Protein AF-0000000068872936 (afdb_homodimer)

InterPro domains:
  IPR010083 Beta-hydroxyacyl-(acyl-carrier-protein) dehydratase FabA [cd01287] (37-176)
  IPR013114 Beta-hydroxydecanoyl thiol ester dehydrase, FabA/FabZ [PF07977] (39-168)
  IPR013114 Beta-hydroxydecanoyl thiol ester dehydrase, FabA/FabZ [PTHR30272] (7-169)
  IPR029069 HotDog domain superfamily [SSF54637] (10-175)

pLDDT: mean 95.07, std 10.81, range [33.56, 99.0]

Secondary structure (DSSP, 8-state):
--B-HHHHTT---B-HHHHHHHHTT-SBSS--TT--PPPPPTTS---SEEEEEEEETTEEEEEEEEE--TT-GGGGTSSTTS----HHHHHHHHHHHHHHHHHHTT--SEEEEEEESEEEE-EE--TT--EEEEEEEEEEEEEEGGGTEEEEEEEEEEEETTEEEEEEEEEEEEEESS---TTTTS--TTSS-EE-GGGGGGGG-/--B-HHHHTT---B-HHHHHHHHTT-SBSS--TT--PPPPPTTS---SEEEEEEEETTEEEEEEEEE--TT-GGGGTTTTTS----HHHHHHHHHHHHHHHHHHTT--SEEEEEEESEEEE-EE--TT--EEEEEEEEEEEEEEGGGTEEEEEEEEEEEETTEEEEEEEEEEEEEESS---TTTTS--TTSS-EE-GGGGSGGG-

Structu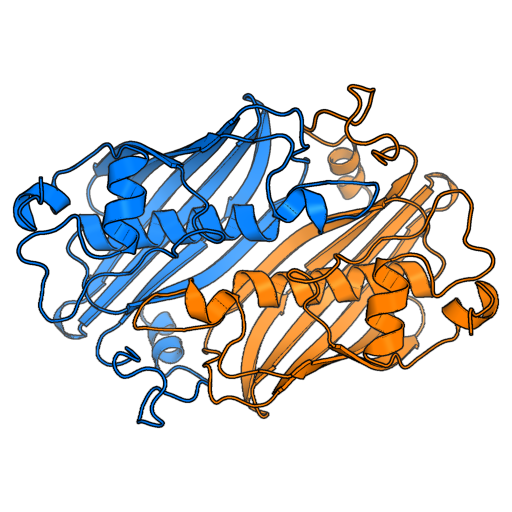re (mmCIF, N/CA/C/O backbone):
data_AF-0000000068872936-model_v1
#
loop_
_entity.id
_entity.type
_entity.pdbx_description
1 polymer 3-hydroxydecanoyl-
#
loop_
_atom_site.group_PDB
_atom_site.id
_atom_site.type_symbol
_atom_site.label_atom_id
_atom_site.label_alt_id
_atom_site.label_comp_id
_atom_site.label_asym_id
_atom_site.label_entity_id
_atom_site.label_seq_id
_atom_site.pdbx_PDB_ins_code
_atom_site.Cartn_x
_atom_site.Cartn_y
_atom_site.Cartn_z
_atom_site.occupancy
_atom_site.B_iso_or_equiv
_atom_site.auth_seq_id
_atom_site.auth_comp_id
_atom_site.auth_asym_id
_atom_site.auth_atom_id
_atom_site.pdbx_PDB_model_num
ATOM 1 N N . MET A 1 1 ? 6.578 -16.797 -26.812 1 84.69 1 MET A N 1
ATOM 2 C CA . MET A 1 1 ? 5.73 -17.969 -26.922 1 84.69 1 MET A CA 1
ATOM 3 C C . MET A 1 1 ? 5.117 -18.328 -25.578 1 84.69 1 MET A C 1
ATOM 5 O O . MET A 1 1 ? 5.758 -18.172 -24.547 1 84.69 1 MET A O 1
ATOM 9 N N . LYS A 1 2 ? 3.893 -18.781 -25.703 1 96.31 2 LYS A N 1
ATOM 10 C CA . LYS A 1 2 ? 3.23 -19.234 -24.484 1 96.31 2 LYS A CA 1
ATOM 11 C C . LYS A 1 2 ? 3.844 -20.547 -23.984 1 96.31 2 LYS A C 1
ATOM 13 O O . LYS A 1 2 ? 4.391 -21.312 -24.781 1 96.31 2 LYS A O 1
ATOM 18 N N . ILE A 1 3 ? 3.801 -20.734 -22.656 1 97.94 3 ILE A N 1
ATOM 19 C CA . ILE A 1 3 ? 4.379 -21.953 -22.078 1 97.94 3 ILE A CA 1
ATOM 20 C C . ILE A 1 3 ? 3.277 -22.797 -21.453 1 97.94 3 ILE A C 1
ATOM 22 O O . ILE A 1 3 ? 2.229 -22.281 -21.062 1 97.94 3 ILE A O 1
ATOM 26 N N . LYS A 1 4 ? 3.518 -24.109 -21.375 1 98.5 4 LYS A N 1
ATOM 27 C CA . LYS A 1 4 ? 2.578 -25 -20.688 1 98.5 4 LYS A CA 1
ATOM 28 C C . LYS A 1 4 ? 2.537 -24.719 -19.188 1 98.5 4 LYS A C 1
ATOM 30 O O . LYS A 1 4 ? 3.557 -24.375 -18.594 1 98.5 4 LYS A O 1
ATOM 35 N N . TYR A 1 5 ? 1.35 -24.953 -18.594 1 98.38 5 TYR A N 1
ATOM 36 C CA . TYR A 1 5 ? 1.164 -24.734 -17.156 1 98.38 5 TYR A CA 1
ATOM 37 C C . TYR A 1 5 ? 2.17 -25.547 -16.344 1 98.38 5 TYR A C 1
ATOM 39 O O . TYR A 1 5 ? 2.758 -25.031 -15.391 1 98.38 5 TYR A O 1
ATOM 47 N N . GLU A 1 6 ? 2.457 -26.812 -16.719 1 98 6 GLU A N 1
ATOM 48 C CA . GLU A 1 6 ? 3.402 -27.672 -16.016 1 98 6 GLU A CA 1
ATOM 49 C C . GLU A 1 6 ? 4.816 -27.109 -16.078 1 98 6 GLU A C 1
ATOM 51 O O . GLU A 1 6 ? 5.594 -27.25 -15.125 1 98 6 GLU A O 1
ATOM 56 N N . ASP A 1 7 ? 5.16 -26.453 -17.172 1 98.38 7 ASP A N 1
ATOM 57 C CA . ASP A 1 7 ? 6.469 -25.828 -17.312 1 98.38 7 ASP A CA 1
ATOM 58 C C . ASP A 1 7 ? 6.543 -24.531 -16.531 1 98.38 7 ASP A C 1
ATOM 60 O O . ASP A 1 7 ? 7.59 -24.188 -15.977 1 98.38 7 ASP A O 1
ATOM 64 N N . PHE A 1 8 ? 5.414 -23.797 -16.531 1 98.62 8 PHE A N 1
ATOM 65 C CA . PHE A 1 8 ? 5.316 -22.594 -15.734 1 98.62 8 PHE A CA 1
ATOM 66 C C . PHE A 1 8 ? 5.648 -22.875 -14.273 1 98.62 8 PHE A C 1
ATOM 68 O O . PHE A 1 8 ? 6.418 -22.141 -13.648 1 98.62 8 PHE A O 1
ATOM 75 N N . LYS A 1 9 ? 5.145 -23.953 -13.742 1 97.94 9 LYS A N 1
ATOM 76 C CA . LYS A 1 9 ? 5.332 -24.312 -12.336 1 97.94 9 LYS A CA 1
ATOM 77 C C . LYS A 1 9 ? 6.793 -24.641 -12.039 1 97.94 9 LYS A C 1
ATOM 79 O O . LYS A 1 9 ? 7.215 -24.625 -10.883 1 97.94 9 LYS A O 1
ATOM 84 N N . LYS A 1 10 ? 7.578 -24.859 -13.031 1 98.12 10 LYS A N 1
ATOM 85 C CA . LYS A 1 10 ? 8.977 -25.25 -12.852 1 98.12 10 LYS A CA 1
ATOM 86 C C . LYS A 1 10 ? 9.898 -24.047 -13.031 1 98.12 10 LYS A C 1
ATOM 88 O O . LYS A 1 10 ? 11.109 -24.141 -12.789 1 98.12 10 LYS A O 1
ATOM 93 N N . LYS A 1 11 ? 9.32 -22.938 -13.438 1 98.44 11 LYS A N 1
ATOM 94 C CA . LYS A 1 11 ? 10.148 -21.766 -13.68 1 98.44 11 LYS A CA 1
ATOM 95 C C . LYS A 1 11 ? 10.75 -21.234 -12.383 1 98.44 11 LYS A C 1
ATOM 97 O O . LYS A 1 11 ? 10.094 -21.266 -11.336 1 98.44 11 LYS A O 1
ATOM 102 N N . THR A 1 12 ? 12 -20.688 -12.547 1 98.75 12 THR A N 1
ATOM 103 C CA . THR A 1 12 ? 12.656 -20.125 -11.375 1 98.75 12 THR A CA 1
ATOM 104 C C . THR A 1 12 ? 13.086 -18.672 -11.641 1 98.75 12 THR A C 1
ATOM 106 O O . THR A 1 12 ? 13.617 -18 -10.758 1 98.75 12 THR A O 1
ATOM 109 N N . THR A 1 13 ? 12.969 -18.234 -12.852 1 98.88 13 THR A N 1
ATOM 110 C CA . THR A 1 13 ? 13.242 -16.859 -13.25 1 98.88 13 THR A CA 1
ATOM 111 C C . THR A 1 13 ? 12.141 -16.328 -14.164 1 98.88 13 THR A C 1
ATOM 113 O O . THR A 1 13 ? 11.484 -17.109 -14.867 1 98.88 13 THR A O 1
ATOM 116 N N . PHE A 1 14 ? 11.867 -15.156 -14.148 1 98.88 14 PHE A N 1
ATOM 117 C CA . PHE A 1 14 ? 10.945 -14.469 -15.047 1 98.88 14 PHE A CA 1
ATOM 118 C C . PHE A 1 14 ? 11.531 -13.148 -15.531 1 98.88 14 PHE A C 1
ATOM 120 O O . PHE A 1 14 ? 12.031 -12.359 -14.727 1 98.88 14 PHE A O 1
ATOM 127 N N . SER A 1 15 ? 11.477 -12.914 -16.828 1 98.75 15 SER A N 1
ATOM 128 C CA . SER A 1 15 ? 11.828 -11.617 -17.391 1 98.75 15 SER A CA 1
ATOM 129 C C . SER A 1 15 ? 10.68 -10.625 -17.25 1 98.75 15 SER A C 1
ATOM 131 O O . SER A 1 15 ? 9.562 -11 -16.906 1 98.75 15 SER A O 1
ATOM 133 N N . LYS A 1 16 ? 11.016 -9.398 -17.531 1 98.44 16 LYS A N 1
ATOM 134 C CA . LYS A 1 16 ? 9.992 -8.359 -17.5 1 98.44 16 LYS A CA 1
ATOM 135 C C . LYS A 1 16 ? 8.859 -8.672 -18.469 1 98.44 16 LYS A C 1
ATOM 137 O O . LYS A 1 16 ? 7.684 -8.523 -18.141 1 98.44 16 LYS A O 1
ATOM 142 N N . GLU A 1 17 ? 9.219 -9.078 -19.641 1 98.44 17 GLU A N 1
ATOM 143 C CA . GLU A 1 17 ? 8.219 -9.438 -20.641 1 98.44 17 GLU A CA 1
ATOM 144 C C . GLU A 1 17 ? 7.32 -10.562 -20.141 1 98.44 17 GLU A C 1
ATOM 146 O O . GLU A 1 17 ? 6.098 -10.508 -20.312 1 98.44 17 GLU A O 1
ATOM 151 N N . GLU A 1 18 ? 7.918 -11.555 -19.531 1 98.69 18 GLU A N 1
ATOM 152 C CA . GLU A 1 18 ? 7.152 -12.68 -19.031 1 98.69 18 GLU A CA 1
ATOM 153 C C . GLU A 1 18 ? 6.242 -12.258 -17.875 1 98.69 18 GLU A C 1
ATOM 155 O O . GLU A 1 18 ? 5.105 -12.727 -17.766 1 98.69 18 GLU A O 1
ATOM 160 N N . MET A 1 19 ? 6.789 -11.414 -17 1 98.62 19 MET A N 1
ATOM 161 C CA . MET A 1 19 ? 5.977 -10.906 -15.898 1 98.62 19 MET A CA 1
ATOM 162 C C . MET A 1 19 ? 4.727 -10.203 -16.422 1 98.62 19 MET A C 1
ATOM 164 O O . MET A 1 19 ? 3.617 -10.484 -15.969 1 98.62 19 MET A O 1
ATOM 168 N N . VAL A 1 20 ? 4.879 -9.305 -17.391 1 98.12 20 VAL A N 1
ATOM 169 C CA . VAL A 1 20 ? 3.762 -8.547 -17.953 1 98.12 20 VAL A CA 1
ATOM 170 C C . VAL A 1 20 ? 2.811 -9.5 -18.672 1 98.12 20 VAL A C 1
ATOM 172 O O . VAL A 1 20 ? 1.59 -9.383 -18.547 1 98.12 20 VAL A O 1
ATOM 175 N N . ALA A 1 21 ? 3.369 -10.453 -19.438 1 98.25 21 ALA A N 1
ATOM 176 C CA . ALA A 1 21 ? 2.539 -11.438 -20.125 1 98.25 21 ALA A CA 1
ATOM 177 C C . ALA A 1 21 ? 1.682 -12.219 -19.141 1 98.25 21 ALA A C 1
ATOM 179 O O . ALA A 1 21 ? 0.526 -12.539 -19.422 1 98.25 21 ALA A O 1
ATOM 180 N N . LEU A 1 22 ? 2.289 -12.539 -18.016 1 97.94 22 LEU A N 1
ATOM 181 C CA . LEU A 1 22 ? 1.566 -13.273 -16.984 1 97.94 22 LEU A CA 1
ATOM 182 C C . LEU A 1 22 ? 0.373 -12.477 -16.484 1 97.94 22 LEU A C 1
ATOM 184 O O . LEU A 1 22 ? -0.721 -13.016 -16.312 1 97.94 22 LEU A O 1
ATOM 188 N N . THR A 1 23 ? 0.535 -11.156 -16.25 1 96.5 23 THR A N 1
ATOM 189 C CA . THR A 1 23 ? -0.546 -10.312 -15.734 1 96.5 23 THR A CA 1
ATOM 190 C C . THR A 1 23 ? -1.69 -10.242 -16.75 1 96.5 23 THR A C 1
ATOM 192 O O . THR A 1 23 ? -2.848 -10.055 -16.359 1 96.5 23 THR A O 1
ATOM 195 N N . TRP A 1 24 ? -1.402 -10.43 -18.016 1 94.44 24 TRP A N 1
ATOM 196 C CA . TRP A 1 24 ? -2.395 -10.289 -19.062 1 94.44 24 TRP A CA 1
ATOM 197 C C . TRP A 1 24 ? -2.986 -11.641 -19.438 1 94.44 24 TRP A C 1
ATOM 199 O O . TRP A 1 24 ? -3.854 -11.734 -20.312 1 94.44 24 TRP A O 1
ATOM 209 N N . GLY A 1 25 ? -2.484 -12.719 -18.75 1 94 25 GLY A N 1
ATOM 210 C CA . GLY A 1 25 ? -2.984 -14.055 -19.031 1 94 25 GLY A CA 1
ATOM 211 C C . GLY A 1 25 ? -2.465 -14.625 -20.344 1 94 25 GLY A C 1
ATOM 212 O O . GLY A 1 25 ? -3.09 -15.508 -20.922 1 94 25 GLY A O 1
ATOM 213 N N . HIS A 1 26 ? -1.313 -14.125 -20.828 1 96.38 26 HIS A N 1
ATOM 214 C CA . HIS A 1 26 ? -0.828 -14.516 -22.141 1 96.38 26 HIS A CA 1
ATOM 215 C C . HIS A 1 26 ? 0.395 -15.422 -22.031 1 96.38 26 HIS A C 1
ATOM 217 O O . HIS A 1 26 ? 0.925 -15.883 -23.047 1 96.38 26 HIS A O 1
ATOM 223 N N . LEU A 1 27 ? 0.86 -15.742 -20.766 1 98.19 27 LEU A N 1
ATOM 224 C CA . LEU A 1 27 ? 2.088 -16.516 -20.609 1 98.19 27 LEU A CA 1
ATOM 225 C C . LEU A 1 27 ? 1.799 -18 -20.641 1 98.19 27 LEU A C 1
ATOM 227 O O . LEU A 1 27 ? 2.555 -18.781 -21.234 1 98.19 27 LEU A O 1
ATOM 231 N N . ILE A 1 28 ? 0.754 -18.391 -20.016 1 98.44 28 ILE A N 1
ATOM 232 C CA . ILE A 1 28 ? 0.454 -19.812 -19.844 1 98.44 28 ILE A CA 1
ATOM 233 C C . ILE A 1 28 ? -0.524 -20.266 -20.922 1 98.44 28 ILE A C 1
ATOM 235 O O . ILE A 1 28 ? -1.596 -19.688 -21.094 1 98.44 28 ILE A O 1
ATOM 239 N N . LYS A 1 29 ? -0.295 -21.281 -21.625 1 97.81 29 LYS A N 1
ATOM 240 C CA . LYS A 1 29 ? -1.058 -21.797 -22.75 1 97.81 29 LYS A CA 1
ATOM 241 C C . LYS A 1 29 ? -2.32 -22.516 -22.281 1 97.81 29 LYS A C 1
ATOM 243 O O . LYS A 1 29 ? -3.373 -22.406 -22.906 1 97.81 29 LYS A O 1
ATOM 248 N N . ASP A 1 30 ? -2.26 -23.266 -21.25 1 97.88 30 ASP A N 1
ATOM 249 C CA . ASP A 1 30 ? -3.33 -24.109 -20.75 1 97.88 30 ASP A CA 1
ATOM 250 C C . ASP A 1 30 ? -3.529 -23.922 -19.25 1 97.88 30 ASP A C 1
ATOM 252 O O . ASP A 1 30 ? -3.398 -24.859 -18.469 1 97.88 30 ASP A O 1
ATOM 256 N N . PRO A 1 31 ? -3.869 -22.672 -18.875 1 96.56 31 PRO A N 1
ATOM 257 C CA . PRO A 1 31 ? -4.07 -22.422 -17.453 1 96.56 31 PRO A CA 1
ATOM 258 C C . PRO A 1 31 ? -5.195 -23.266 -16.859 1 96.56 31 PRO A C 1
ATOM 260 O O . PRO A 1 31 ? -6.102 -23.703 -17.578 1 96.56 31 PRO A O 1
ATOM 263 N N . PRO A 1 32 ? -5.098 -23.516 -15.594 1 95.94 32 PRO A N 1
ATOM 264 C CA . PRO A 1 32 ? -6.23 -24.203 -14.969 1 95.94 32 PRO A CA 1
ATOM 265 C C . PRO A 1 32 ? -7.531 -23.422 -15.078 1 95.94 32 PRO A C 1
ATOM 267 O O . PRO A 1 32 ? -7.52 -22.188 -15.039 1 95.94 32 PRO A O 1
ATOM 270 N N . PRO A 1 33 ? -8.648 -24.141 -15.156 1 94.06 33 PRO A N 1
ATOM 271 C CA . PRO A 1 33 ? -9.938 -23.469 -15.312 1 94.06 33 PRO A CA 1
ATOM 272 C C . PRO A 1 33 ? -10.273 -22.547 -14.141 1 94.06 33 PRO A C 1
ATOM 274 O O . PRO A 1 33 ? -10.961 -21.531 -14.32 1 94.06 33 PRO A O 1
ATOM 277 N N . GLU A 1 34 ? -9.797 -22.875 -12.93 1 93.25 34 GLU A N 1
ATOM 278 C CA . GLU A 1 34 ? -10.062 -22.078 -11.734 1 93.25 34 GLU A CA 1
ATOM 279 C C . GLU A 1 34 ? -9.273 -20.781 -11.75 1 93.25 34 GLU A C 1
ATOM 281 O O . GLU A 1 34 ? -9.547 -19.875 -10.961 1 93.25 34 GLU A O 1
ATOM 286 N N . GLY A 1 35 ? -8.312 -20.734 -12.688 1 94.81 35 GLY A N 1
ATOM 287 C CA . GLY A 1 35 ? -7.387 -19.609 -12.672 1 94.81 35 GLY A CA 1
ATOM 288 C C . GLY A 1 35 ? -6.27 -19.781 -11.656 1 94.81 35 GLY A C 1
ATOM 289 O O . GLY A 1 35 ? -6.223 -20.766 -10.93 1 94.81 35 GLY A O 1
ATOM 290 N N . ILE A 1 36 ? -5.355 -18.906 -11.695 1 96.56 36 ILE A N 1
ATOM 291 C CA . ILE A 1 36 ? -4.281 -18.859 -10.711 1 96.56 36 ILE A CA 1
ATOM 292 C C . ILE A 1 36 ? -4.262 -17.469 -10.055 1 96.56 36 ILE A C 1
ATOM 294 O O . ILE A 1 36 ? -4.84 -16.516 -10.578 1 96.56 36 ILE A O 1
ATOM 298 N N . PRO A 1 37 ? -3.635 -17.438 -8.852 1 97.44 37 PRO A N 1
ATOM 299 C CA . PRO A 1 37 ? -3.484 -16.094 -8.273 1 97.44 37 PRO A CA 1
ATOM 300 C C . PRO A 1 37 ? -2.879 -15.094 -9.25 1 97.44 37 PRO A C 1
ATOM 302 O O . PRO A 1 37 ? -1.761 -15.289 -9.727 1 97.44 37 PRO A O 1
ATOM 305 N N . ALA A 1 38 ? -3.639 -14.031 -9.469 1 96.62 38 ALA A N 1
ATOM 306 C CA . ALA A 1 38 ? -3.248 -13.047 -10.477 1 96.62 38 ALA A CA 1
ATOM 307 C C . ALA A 1 38 ? -2.264 -12.031 -9.898 1 96.62 38 ALA A C 1
ATOM 309 O O . ALA A 1 38 ? -2.311 -11.727 -8.703 1 96.62 38 ALA A O 1
ATOM 310 N N . LEU A 1 39 ? -1.403 -11.586 -10.734 1 98.25 39 LEU A N 1
ATOM 311 C CA . LEU A 1 39 ? -0.623 -10.383 -10.453 1 98.25 39 LEU A CA 1
ATOM 312 C C . LEU A 1 39 ? -1.31 -9.141 -11.008 1 98.25 39 LEU A C 1
ATOM 314 O O . LEU A 1 39 ? -1.98 -9.211 -12.047 1 98.25 39 LEU A O 1
ATOM 318 N N . PRO A 1 40 ? -1.148 -8.008 -10.297 1 98.62 40 PRO A N 1
ATOM 319 C CA . PRO A 1 40 ? -1.661 -6.781 -10.914 1 98.62 40 PRO A CA 1
ATOM 320 C C . PRO A 1 40 ? -0.937 -6.426 -12.211 1 98.62 40 PRO A C 1
ATOM 322 O O . PRO A 1 40 ? 0.229 -6.785 -12.391 1 98.62 40 PRO A O 1
ATOM 325 N N . ALA A 1 41 ? -1.653 -5.781 -13.086 1 98.25 41 ALA A N 1
ATOM 326 C CA . ALA A 1 41 ? -1.029 -5.195 -14.273 1 98.25 41 ALA A CA 1
ATOM 327 C C . ALA A 1 41 ? -0.439 -3.824 -13.953 1 98.25 41 ALA A C 1
ATOM 329 O O . ALA A 1 41 ? -0.735 -3.238 -12.906 1 98.25 41 ALA A O 1
ATOM 330 N N . PRO A 1 42 ? 0.453 -3.336 -14.836 1 97.56 42 PRO A N 1
ATOM 331 C CA . PRO A 1 42 ? 0.853 -1.936 -14.68 1 97.56 42 PRO A CA 1
ATOM 332 C C . PRO A 1 42 ? -0.339 -0.982 -14.648 1 97.56 42 PRO A C 1
ATOM 334 O O . PRO A 1 42 ? -1.349 -1.225 -15.312 1 97.56 42 PRO A O 1
ATOM 337 N N . PRO A 1 43 ? -0.25 0.006 -13.82 1 98.06 43 PRO A N 1
ATOM 338 C CA . PRO A 1 43 ? 0.967 0.49 -13.164 1 98.06 43 PRO A CA 1
ATOM 339 C C . PRO A 1 43 ? 1.157 -0.102 -11.766 1 98.06 43 PRO A C 1
ATOM 341 O O . PRO A 1 43 ? 2.049 0.325 -11.031 1 98.06 43 PRO A O 1
ATOM 344 N N . LEU A 1 44 ? 0.386 -1.149 -11.352 1 98.69 44 LEU A N 1
ATOM 345 C CA . LEU A 1 44 ? 0.465 -1.65 -9.984 1 98.69 44 LEU A CA 1
ATOM 346 C C . LEU A 1 44 ? 1.336 -2.9 -9.906 1 98.69 44 LEU A C 1
ATOM 348 O O . LEU A 1 44 ? 1.497 -3.49 -8.836 1 98.69 44 LEU A O 1
ATOM 352 N N . LEU A 1 45 ? 1.857 -3.297 -11.133 1 98.81 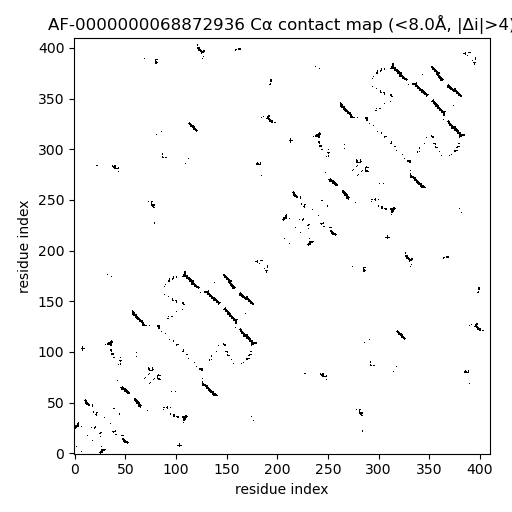45 LEU A N 1
ATOM 353 C CA . LEU A 1 45 ? 2.859 -4.355 -11.094 1 98.81 45 LEU A CA 1
ATOM 354 C C . LEU A 1 45 ? 4.164 -3.848 -10.492 1 98.81 45 LEU A C 1
ATOM 356 O O . LEU A 1 45 ? 4.824 -2.98 -11.07 1 98.81 45 LEU A O 1
ATOM 360 N N . MET A 1 46 ? 4.598 -4.402 -9.352 1 98.75 46 MET A N 1
ATOM 361 C CA . MET A 1 46 ? 5.715 -3.846 -8.586 1 98.75 46 MET A CA 1
ATOM 362 C C . MET A 1 46 ? 6.984 -4.66 -8.805 1 98.75 46 MET A C 1
ATOM 364 O O . MET A 1 46 ? 8.023 -4.375 -8.203 1 98.75 46 MET A O 1
ATOM 368 N N . VAL A 1 47 ? 6.91 -5.656 -9.656 1 98.81 47 VAL A N 1
ATOM 369 C CA . VAL A 1 47 ? 8.047 -6.535 -9.906 1 98.81 47 VAL A CA 1
ATOM 370 C C . VAL A 1 47 ? 8.352 -6.574 -11.406 1 98.81 47 VAL A C 1
ATOM 372 O O . VAL A 1 47 ? 7.488 -6.938 -12.211 1 98.81 47 VAL A O 1
ATOM 375 N N . ASP A 1 48 ? 9.547 -6.234 -11.734 1 98.88 48 ASP A N 1
ATOM 376 C CA . ASP A 1 48 ? 9.961 -6.277 -13.141 1 98.88 48 ASP A CA 1
ATOM 377 C C . ASP A 1 48 ? 10.453 -7.668 -13.523 1 98.88 48 ASP A C 1
ATOM 379 O O . ASP A 1 48 ? 10.188 -8.141 -14.633 1 98.88 48 ASP A O 1
ATOM 383 N N . ARG A 1 49 ? 11.18 -8.266 -12.625 1 98.94 49 ARG A N 1
ATOM 384 C CA . ARG A 1 49 ? 11.742 -9.578 -12.938 1 98.94 49 ARG A CA 1
ATOM 385 C C . ARG A 1 49 ? 11.969 -10.398 -11.672 1 98.94 49 ARG A C 1
ATOM 387 O O . ARG A 1 49 ? 12.148 -9.844 -10.594 1 98.94 49 ARG A O 1
ATOM 394 N N . VAL A 1 50 ? 11.883 -11.688 -11.797 1 98.94 50 VAL A N 1
ATOM 395 C CA . VAL A 1 50 ? 12.242 -12.641 -10.758 1 98.94 50 VAL A CA 1
ATOM 396 C C . VAL A 1 50 ? 13.594 -13.273 -11.086 1 98.94 50 VAL A C 1
ATOM 398 O O . VAL A 1 50 ? 13.781 -13.82 -12.172 1 98.94 50 VAL A O 1
ATOM 401 N N . LEU A 1 51 ? 14.477 -13.195 -10.117 1 98.94 51 LEU A N 1
ATOM 402 C CA . LEU A 1 51 ? 15.844 -13.664 -10.344 1 98.94 51 LEU A CA 1
ATOM 403 C C . LEU A 1 51 ? 15.984 -15.125 -9.938 1 98.94 51 LEU A C 1
ATOM 405 O O . LEU A 1 51 ? 16.797 -15.859 -10.516 1 98.94 51 LEU A O 1
ATOM 409 N N . SER A 1 52 ? 15.25 -15.508 -8.922 1 98.94 52 SER A N 1
ATOM 410 C CA . SER A 1 52 ? 15.32 -16.891 -8.469 1 98.94 52 SER A CA 1
ATOM 411 C C . SER A 1 52 ? 14.117 -17.266 -7.617 1 98.94 52 SER A C 1
ATOM 413 O O . SER A 1 52 ? 13.555 -16.406 -6.926 1 98.94 52 SER A O 1
ATOM 415 N N . VAL A 1 53 ? 13.727 -18.484 -7.688 1 98.88 53 VAL A N 1
ATOM 416 C CA . VAL A 1 53 ? 12.742 -19.125 -6.82 1 98.88 53 VAL A CA 1
ATOM 417 C C . VAL A 1 53 ? 13.273 -20.469 -6.328 1 98.88 53 VAL A C 1
ATOM 419 O O . VAL A 1 53 ? 13.766 -21.281 -7.117 1 98.88 53 VAL A O 1
ATOM 422 N N . GLU A 1 54 ? 13.203 -20.625 -5.074 1 98.56 54 GLU A N 1
ATOM 423 C CA . GLU A 1 54 ? 13.633 -21.891 -4.461 1 98.56 54 GLU A CA 1
ATOM 424 C C . GLU A 1 54 ? 12.531 -22.484 -3.59 1 98.56 54 GLU A C 1
ATOM 426 O O . GLU A 1 54 ? 11.828 -21.75 -2.887 1 98.56 54 GLU A O 1
ATOM 431 N N . HIS A 1 55 ? 12.383 -23.828 -3.666 1 97 55 HIS A N 1
ATOM 432 C CA . HIS A 1 55 ? 11.438 -24.578 -2.844 1 97 55 HIS A CA 1
ATOM 433 C C . HIS A 1 55 ? 12.156 -25.578 -1.945 1 97 55 HIS A C 1
ATOM 435 O O . HIS A 1 55 ? 13.023 -26.312 -2.408 1 97 55 HIS A O 1
ATOM 441 N N . THR A 1 56 ? 11.914 -25.531 -0.749 1 96.69 56 THR A N 1
ATOM 442 C CA . THR A 1 56 ? 12.398 -26.531 0.21 1 96.69 56 THR A CA 1
ATOM 443 C C . THR A 1 56 ? 11.266 -26.984 1.128 1 96.69 56 THR A C 1
ATOM 445 O O . THR A 1 56 ? 11.078 -26.438 2.215 1 96.69 56 THR A O 1
ATOM 448 N N . GLY A 1 57 ? 10.516 -28.047 0.669 1 96.31 57 GLY A N 1
ATOM 449 C CA . GLY A 1 57 ? 9.328 -28.438 1.408 1 96.31 57 GLY A CA 1
ATOM 450 C C . GLY A 1 57 ? 8.289 -27.328 1.483 1 96.31 57 GLY A C 1
ATOM 451 O O . GLY A 1 57 ? 7.879 -26.781 0.456 1 96.31 57 GLY A O 1
ATOM 452 N N . SER A 1 58 ? 7.938 -27.031 2.732 1 97.19 58 SER A N 1
ATOM 453 C CA . SER A 1 58 ? 6.945 -25.984 2.926 1 97.19 58 SER A CA 1
ATOM 454 C C . SER A 1 58 ? 7.598 -24.609 2.99 1 97.19 58 SER A C 1
ATOM 456 O O . SER A 1 58 ? 6.91 -23.594 3.127 1 97.19 58 SER A O 1
ATOM 458 N N . ARG A 1 59 ? 8.93 -24.641 2.889 1 98.38 59 ARG A N 1
ATOM 459 C CA . ARG A 1 59 ? 9.703 -23.406 2.926 1 98.38 59 ARG A CA 1
ATOM 460 C C . ARG A 1 59 ? 10.242 -23.047 1.543 1 98.38 59 ARG A C 1
ATOM 462 O O . ARG A 1 59 ? 10.055 -23.812 0.589 1 98.38 59 ARG A O 1
ATOM 469 N N . GLY A 1 60 ? 10.875 -21.828 1.437 1 98.69 60 GLY A N 1
ATOM 470 C CA . GLY A 1 60 ? 11.438 -21.406 0.162 1 98.69 60 GLY A CA 1
ATOM 471 C C . GLY A 1 60 ? 11.953 -19.984 0.176 1 98.69 60 GLY A C 1
ATOM 472 O O . GLY A 1 60 ? 12.172 -19.406 1.243 1 98.69 60 GLY A O 1
ATOM 473 N N . LYS A 1 61 ? 12.273 -19.547 -1.06 1 98.88 61 LYS A N 1
ATOM 474 C CA . LYS A 1 61 ? 12.82 -18.203 -1.219 1 98.88 61 LYS A CA 1
ATOM 475 C C . LYS A 1 61 ? 12.547 -17.656 -2.619 1 98.88 61 LYS A C 1
ATOM 477 O O . LYS A 1 61 ? 12.609 -18.406 -3.602 1 98.88 61 LYS A O 1
ATOM 482 N N . ILE A 1 62 ? 12.234 -16.422 -2.709 1 98.94 62 ILE A N 1
ATOM 483 C CA . ILE A 1 62 ? 12.102 -15.727 -3.982 1 98.94 62 ILE A CA 1
ATOM 484 C C . ILE A 1 62 ? 12.914 -14.43 -3.947 1 98.94 62 ILE A C 1
ATOM 486 O O . ILE A 1 62 ? 12.852 -13.68 -2.973 1 98.94 62 ILE A O 1
ATOM 490 N N . ILE A 1 63 ? 13.719 -14.18 -4.957 1 99 63 ILE A N 1
ATOM 491 C CA . ILE A 1 63 ? 14.438 -12.93 -5.148 1 99 63 ILE A CA 1
ATOM 492 C C . ILE A 1 63 ? 13.969 -12.25 -6.434 1 99 63 ILE A C 1
ATOM 494 O O . ILE A 1 63 ? 13.922 -12.883 -7.492 1 99 63 ILE A O 1
ATOM 498 N N . ALA A 1 64 ? 13.586 -11 -6.367 1 99 64 ALA A N 1
ATOM 499 C CA . ALA A 1 64 ? 13.055 -10.266 -7.516 1 99 64 ALA A CA 1
ATOM 500 C C . ALA A 1 64 ? 13.539 -8.82 -7.512 1 99 64 ALA A C 1
ATOM 502 O O . ALA A 1 64 ? 14.141 -8.359 -6.535 1 99 64 ALA A O 1
ATOM 503 N N . GLU A 1 65 ? 13.305 -8.125 -8.664 1 98.94 65 GLU A N 1
ATOM 504 C CA . GLU A 1 65 ? 13.781 -6.754 -8.781 1 98.94 65 GLU A CA 1
ATOM 505 C C . GLU A 1 65 ? 12.797 -5.898 -9.578 1 98.94 65 GLU A C 1
ATOM 507 O O . GLU A 1 65 ? 12.016 -6.422 -10.375 1 98.94 65 GLU A O 1
ATOM 512 N N . THR A 1 66 ? 12.844 -4.664 -9.336 1 98.88 66 THR A N 1
ATOM 513 C CA . THR A 1 66 ? 12.188 -3.637 -10.133 1 98.88 66 THR A CA 1
ATOM 514 C C . THR A 1 66 ? 13.125 -2.453 -10.367 1 98.88 66 THR A C 1
ATOM 516 O O . THR A 1 66 ? 13.805 -1.999 -9.445 1 98.88 66 THR A O 1
ATOM 519 N N . ASP A 1 67 ? 13.211 -1.974 -11.594 1 98.88 67 ASP A N 1
ATOM 520 C CA . ASP A 1 67 ? 14 -0.785 -11.914 1 98.88 67 ASP A CA 1
ATOM 521 C C . ASP A 1 67 ? 13.273 0.486 -11.484 1 98.88 67 ASP A C 1
ATOM 523 O O . ASP A 1 67 ? 12.047 0.57 -11.578 1 98.88 67 ASP A O 1
ATOM 527 N N . ILE A 1 68 ? 14.047 1.423 -11.008 1 98.81 68 ILE A N 1
ATOM 528 C CA . ILE A 1 68 ? 13.531 2.75 -10.688 1 98.81 68 ILE A CA 1
ATOM 529 C C . ILE A 1 68 ? 13.82 3.709 -11.844 1 98.81 68 ILE A C 1
ATOM 531 O O . ILE A 1 68 ? 14.945 3.756 -12.344 1 98.81 68 ILE A O 1
ATOM 535 N N . HIS A 1 69 ? 12.797 4.375 -12.242 1 98.5 69 HIS A N 1
ATOM 536 C CA . HIS A 1 69 ? 12.93 5.398 -13.273 1 98.5 69 HIS A CA 1
ATOM 537 C C . HIS A 1 69 ? 12.578 6.777 -12.727 1 98.5 69 HIS A C 1
ATOM 539 O O . HIS A 1 69 ? 11.664 6.91 -11.906 1 98.5 69 HIS A O 1
ATOM 545 N N . LEU A 1 70 ? 13.203 7.773 -13.25 1 98 70 LEU A N 1
ATOM 546 C CA . LEU A 1 70 ? 13.078 9.156 -12.805 1 98 70 LEU A CA 1
ATOM 547 C C . LEU A 1 70 ? 11.625 9.609 -12.828 1 98 70 LEU A C 1
ATOM 549 O O . LEU A 1 70 ? 11.195 10.367 -11.953 1 98 70 LEU A O 1
ATOM 553 N N . ASP A 1 71 ? 10.898 9.109 -13.82 1 97.75 71 ASP A N 1
ATOM 554 C CA . ASP A 1 71 ? 9.555 9.625 -14.055 1 97.75 71 ASP A CA 1
ATOM 555 C C . ASP A 1 71 ? 8.492 8.578 -13.727 1 97.75 71 ASP A C 1
ATOM 557 O O . ASP A 1 71 ? 7.383 8.625 -14.258 1 97.75 71 ASP A O 1
ATOM 561 N N . ASP A 1 72 ? 8.906 7.562 -12.891 1 98.5 72 ASP A N 1
ATOM 562 C CA . ASP A 1 72 ? 7.883 6.613 -12.453 1 98.5 72 ASP A CA 1
ATOM 563 C C . ASP A 1 72 ? 6.629 7.34 -11.977 1 98.5 72 ASP A C 1
ATOM 565 O O . ASP A 1 72 ? 6.719 8.383 -11.328 1 98.5 72 ASP A O 1
ATOM 569 N N . TRP A 1 73 ? 5.465 6.746 -12.211 1 98.44 73 TRP A N 1
ATOM 570 C CA . TRP A 1 73 ? 4.176 7.41 -12.039 1 98.44 73 TRP A CA 1
ATOM 571 C C . TRP A 1 73 ? 3.979 7.859 -10.594 1 98.44 73 TRP A C 1
ATOM 573 O O . TRP A 1 73 ? 3.418 8.93 -10.344 1 98.44 73 TRP A O 1
ATOM 583 N N . PHE A 1 74 ? 4.438 7.062 -9.641 1 98.75 74 PHE A N 1
ATOM 584 C CA . PHE A 1 74 ? 4.184 7.375 -8.242 1 98.75 74 PHE A CA 1
ATOM 585 C C . PHE A 1 74 ? 5.055 8.539 -7.777 1 98.75 74 PHE A C 1
ATOM 587 O O . PHE A 1 74 ? 4.719 9.219 -6.809 1 98.75 74 PHE A O 1
ATOM 594 N N . PHE A 1 75 ? 6.148 8.844 -8.445 1 98.5 75 PHE A N 1
ATOM 595 C CA . PHE A 1 75 ? 6.957 10.008 -8.102 1 98.5 75 PHE A CA 1
ATOM 596 C C . PHE A 1 75 ? 6.273 11.289 -8.555 1 98.5 75 PHE A C 1
ATOM 598 O O . PHE A 1 75 ? 6.613 12.383 -8.094 1 98.5 75 PHE A O 1
ATOM 605 N N . GLN A 1 76 ? 5.305 11.172 -9.453 1 97.81 76 GLN A N 1
ATOM 606 C CA . GLN A 1 76 ? 4.602 12.344 -9.977 1 97.81 76 GLN A CA 1
ATOM 607 C C . GLN A 1 76 ? 3.477 12.766 -9.031 1 97.81 76 GLN A C 1
ATOM 609 O O . GLN A 1 76 ? 2.938 13.867 -9.156 1 97.81 76 GLN A O 1
ATOM 614 N N . CYS A 1 77 ? 3.141 11.852 -8.078 1 98.06 77 CYS A N 1
ATOM 615 C CA . CYS A 1 77 ? 1.981 12.172 -7.254 1 98.06 77 CYS A CA 1
ATOM 616 C C . CYS A 1 77 ? 2.26 11.891 -5.785 1 98.06 77 CYS A C 1
ATOM 618 O O . CYS A 1 77 ? 1.458 12.234 -4.918 1 98.06 77 CYS A O 1
ATOM 620 N N . HIS A 1 78 ? 3.428 11.242 -5.434 1 98.44 78 HIS A N 1
ATOM 621 C CA . HIS A 1 78 ? 3.832 10.891 -4.074 1 98.44 78 HIS A CA 1
ATOM 622 C C . HIS A 1 78 ? 5.289 11.266 -3.82 1 98.44 78 HIS A C 1
ATOM 624 O O . HIS A 1 78 ? 6.191 10.453 -4.023 1 98.44 78 HIS A O 1
ATOM 630 N N . PHE A 1 79 ? 5.527 12.391 -3.408 1 97.06 79 PHE A N 1
ATOM 631 C CA . PHE A 1 79 ? 4.695 13.578 -3.229 1 97.06 79 PHE A CA 1
ATOM 632 C C . PHE A 1 79 ? 5.121 14.68 -4.188 1 97.06 79 PHE A C 1
ATOM 634 O O . PHE A 1 79 ? 6.285 14.758 -4.578 1 97.06 79 PHE A O 1
ATOM 641 N N . ARG A 1 80 ? 4.188 15.477 -4.441 1 90.88 80 ARG A N 1
ATOM 642 C CA . ARG A 1 80 ? 4.562 16.641 -5.242 1 90.88 80 ARG A CA 1
ATOM 643 C C . ARG A 1 80 ? 5.68 17.438 -4.562 1 90.88 80 ARG A C 1
ATOM 645 O O . ARG A 1 80 ? 5.602 17.719 -3.367 1 90.88 80 ARG A O 1
ATOM 652 N N . HIS A 1 81 ? 6.762 17.734 -5.137 1 89.62 81 HIS A N 1
ATOM 653 C CA . HIS A 1 81 ? 7.91 18.516 -4.695 1 89.62 81 HIS A CA 1
ATOM 654 C C . HIS A 1 81 ? 8.727 17.75 -3.652 1 89.62 81 HIS A C 1
ATOM 656 O O . HIS A 1 81 ? 9.555 18.3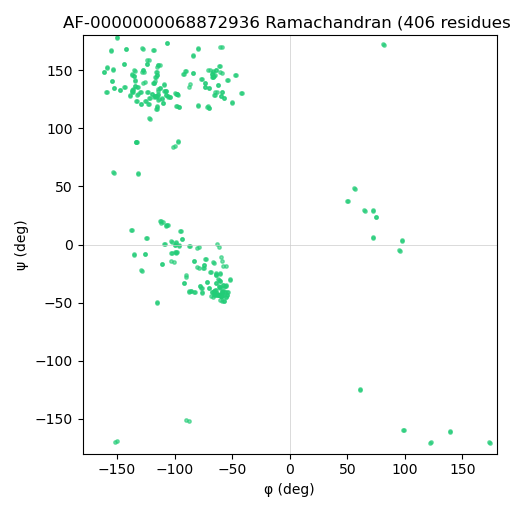44 -2.959 1 89.62 81 HIS A O 1
ATOM 662 N N . ASP A 1 82 ? 8.43 16.578 -3.375 1 96.62 82 ASP A N 1
ATOM 663 C CA . ASP A 1 82 ? 9.195 15.703 -2.49 1 96.62 82 ASP A CA 1
ATOM 664 C C . ASP A 1 82 ? 8.992 14.234 -2.863 1 96.62 82 ASP A C 1
ATOM 666 O O . ASP A 1 82 ? 8.516 13.438 -2.053 1 96.62 82 ASP A O 1
ATOM 670 N N . PRO A 1 83 ? 9.383 13.906 -4.074 1 98.25 83 PRO A N 1
ATOM 671 C CA . PRO A 1 83 ? 9.039 12.57 -4.566 1 98.25 83 PRO A CA 1
ATOM 672 C C . PRO A 1 83 ? 9.711 11.453 -3.771 1 98.25 83 PRO A C 1
ATOM 674 O O . PRO A 1 83 ? 10.922 11.508 -3.537 1 98.25 83 PRO A O 1
ATOM 677 N N . VAL A 1 84 ? 8.977 10.562 -3.352 1 98.62 84 VAL A N 1
ATOM 678 C CA . VAL A 1 84 ? 9.367 9.352 -2.65 1 98.62 84 VAL A CA 1
ATOM 679 C C . VAL A 1 84 ? 8.414 8.211 -3.002 1 98.62 84 VAL A C 1
ATOM 681 O O . VAL A 1 84 ? 7.199 8.422 -3.1 1 98.62 84 VAL A O 1
ATOM 684 N N . LYS A 1 85 ? 8.984 7.035 -3.332 1 98.88 85 LYS A N 1
ATOM 685 C CA . LYS A 1 85 ? 8.117 5.887 -3.596 1 98.88 85 LYS A CA 1
ATOM 686 C C . LYS A 1 85 ? 7.266 5.551 -2.377 1 98.88 85 LYS A C 1
ATOM 688 O O . LYS A 1 85 ? 7.785 5.414 -1.267 1 98.88 85 LYS A O 1
ATOM 693 N N . PRO A 1 86 ? 5.922 5.438 -2.576 1 98.75 86 PRO A N 1
ATOM 694 C CA . PRO A 1 86 ? 5.102 5.051 -1.428 1 98.75 86 PRO A CA 1
ATOM 695 C C . PRO A 1 86 ? 5.512 3.707 -0.834 1 98.75 86 PRO A C 1
ATOM 697 O O . PRO A 1 86 ? 5.621 2.715 -1.56 1 98.75 86 PRO A O 1
ATOM 700 N N . GLY A 1 87 ? 5.68 3.67 0.468 1 98.56 87 GLY A N 1
ATOM 701 C CA . GLY A 1 87 ? 6.047 2.434 1.139 1 98.56 87 GLY A CA 1
ATOM 702 C C . GLY A 1 87 ? 5.055 1.311 0.907 1 98.56 87 GLY A C 1
ATOM 703 O O . GLY A 1 87 ? 5.441 0.145 0.796 1 98.56 87 GLY A O 1
ATOM 704 N N . CYS A 1 88 ? 3.803 1.624 0.808 1 98.81 88 CYS A N 1
ATOM 705 C CA . CYS A 1 88 ? 2.754 0.622 0.661 1 98.81 88 CYS A CA 1
ATOM 706 C C . CYS A 1 88 ? 2.951 -0.193 -0.612 1 98.81 88 CYS A C 1
ATOM 708 O O . CYS A 1 88 ? 2.613 -1.377 -0.655 1 98.81 88 CYS A O 1
ATOM 710 N N . LEU A 1 89 ? 3.508 0.388 -1.651 1 98.81 89 LEU A N 1
ATOM 711 C CA . LEU A 1 89 ? 3.719 -0.333 -2.902 1 98.81 89 LEU A CA 1
ATOM 712 C C . LEU A 1 89 ? 4.84 -1.357 -2.756 1 98.81 89 LEU A C 1
ATOM 714 O O . LEU A 1 89 ? 4.816 -2.406 -3.404 1 98.81 89 LEU A O 1
ATOM 718 N N . GLY A 1 90 ? 5.824 -1.012 -1.901 1 98.69 90 GLY A N 1
ATOM 719 C CA . GLY A 1 90 ? 6.84 -2.002 -1.578 1 98.69 90 GLY A CA 1
ATOM 720 C C . GLY A 1 90 ? 6.289 -3.191 -0.814 1 98.69 90 GLY A C 1
ATOM 721 O O . GLY A 1 90 ? 6.684 -4.332 -1.062 1 98.69 90 GLY A O 1
ATOM 722 N N . VAL A 1 91 ? 5.402 -2.895 0.082 1 98.94 91 VAL A N 1
ATOM 723 C CA . VAL A 1 91 ? 4.75 -3.971 0.818 1 98.94 91 VAL A CA 1
ATOM 724 C C . VAL A 1 91 ? 3.943 -4.84 -0.145 1 98.94 91 VAL A C 1
ATOM 726 O O . VAL A 1 91 ? 3.984 -6.07 -0.063 1 98.94 91 VAL A O 1
ATOM 729 N N . ASP A 1 92 ? 3.234 -4.188 -1.04 1 98.94 92 ASP A N 1
ATOM 730 C CA . ASP A 1 92 ? 2.432 -4.926 -2.008 1 98.94 92 ASP A CA 1
ATOM 731 C C . ASP A 1 92 ? 3.309 -5.824 -2.877 1 98.94 92 ASP A C 1
ATOM 733 O O . ASP A 1 92 ? 2.885 -6.91 -3.283 1 98.94 92 ASP A O 1
ATOM 737 N N . ALA A 1 93 ? 4.527 -5.363 -3.223 1 98.94 93 ALA A N 1
ATOM 738 C CA . ALA A 1 93 ? 5.457 -6.203 -3.979 1 98.94 93 ALA A CA 1
ATOM 739 C C . ALA A 1 93 ? 5.668 -7.547 -3.287 1 98.94 93 ALA A C 1
ATOM 741 O O . ALA A 1 93 ? 5.73 -8.586 -3.945 1 98.94 93 ALA A O 1
ATOM 742 N N . ILE A 1 94 ? 5.781 -7.48 -1.979 1 98.94 94 ILE A N 1
ATOM 743 C CA . ILE A 1 94 ? 5.98 -8.703 -1.211 1 98.94 94 ILE A CA 1
ATOM 744 C C . ILE A 1 94 ? 4.746 -9.602 -1.337 1 98.94 94 ILE A C 1
ATOM 746 O O . ILE A 1 94 ? 4.867 -10.797 -1.582 1 98.94 94 ILE A O 1
ATOM 750 N N . TRP A 1 95 ? 3.564 -9.039 -1.24 1 98.94 95 TRP A N 1
ATOM 751 C CA . TRP A 1 95 ? 2.344 -9.82 -1.401 1 98.94 95 TRP A CA 1
ATOM 752 C C . TRP A 1 95 ? 2.236 -10.375 -2.818 1 98.94 95 TRP A C 1
ATOM 754 O O . TRP A 1 95 ? 1.784 -11.508 -3.018 1 98.94 95 TRP A O 1
ATOM 764 N N . GLN A 1 96 ? 2.621 -9.609 -3.818 1 98.94 96 GLN A N 1
ATOM 765 C CA . GLN A 1 96 ? 2.617 -10.078 -5.199 1 98.94 96 GLN A CA 1
ATOM 766 C C . GLN A 1 96 ? 3.512 -11.305 -5.359 1 98.94 96 GLN A C 1
ATOM 768 O O . GLN A 1 96 ? 3.119 -12.289 -6 1 98.94 96 GLN A O 1
ATOM 773 N N . LEU A 1 97 ? 4.656 -11.25 -4.75 1 98.94 97 LEU A N 1
ATOM 774 C CA . LEU A 1 97 ? 5.609 -12.352 -4.867 1 98.94 97 LEU A CA 1
ATOM 775 C C . LEU A 1 97 ? 5.109 -13.586 -4.125 1 98.94 97 LEU A C 1
ATOM 777 O O . LEU A 1 97 ? 5.316 -14.711 -4.574 1 98.94 97 LEU A O 1
ATOM 781 N N . LEU A 1 98 ? 4.473 -13.359 -2.982 1 98.94 98 LEU A N 1
ATOM 782 C CA . LEU A 1 98 ? 3.861 -14.477 -2.275 1 98.94 98 LEU A CA 1
ATOM 783 C C . LEU A 1 98 ? 2.752 -15.109 -3.111 1 98.94 98 LEU A C 1
ATOM 785 O O . LEU A 1 98 ? 2.623 -16.328 -3.152 1 98.94 98 LEU A O 1
ATOM 789 N N . GLY A 1 99 ? 1.947 -14.258 -3.758 1 98.81 99 GLY A N 1
ATOM 790 C CA . GLY A 1 99 ? 0.938 -14.773 -4.668 1 98.81 99 GLY A CA 1
ATOM 791 C C . GLY A 1 99 ? 1.525 -15.578 -5.812 1 98.81 99 GLY A C 1
ATOM 792 O O . GLY A 1 99 ? 1.009 -16.641 -6.164 1 98.81 99 GLY A O 1
ATOM 793 N N . LEU A 1 100 ? 2.582 -15.078 -6.402 1 98.88 100 LEU A N 1
ATOM 794 C CA . LEU A 1 100 ? 3.273 -15.805 -7.461 1 98.88 100 LEU A CA 1
ATOM 795 C C . LEU A 1 100 ? 3.766 -17.156 -6.961 1 98.88 100 LEU A C 1
ATOM 797 O O . LEU A 1 100 ? 3.664 -18.172 -7.672 1 98.88 100 LEU A O 1
ATOM 801 N N . TYR A 1 101 ? 4.281 -17.141 -5.73 1 98.88 101 TYR A N 1
ATOM 802 C CA . TYR A 1 101 ? 4.777 -18.391 -5.141 1 98.88 101 TYR A CA 1
ATOM 803 C C . TYR A 1 101 ? 3.672 -19.422 -5.043 1 98.88 101 TYR A C 1
ATOM 805 O O . TYR A 1 101 ? 3.889 -20.594 -5.359 1 98.88 101 TYR A O 1
ATOM 813 N N . ILE A 1 102 ? 2.475 -19.016 -4.594 1 98.5 102 ILE A N 1
ATOM 814 C CA . ILE A 1 102 ? 1.331 -19.922 -4.547 1 98.5 102 ILE A CA 1
ATOM 815 C C . ILE A 1 102 ? 1.089 -20.516 -5.934 1 98.5 102 ILE A C 1
ATOM 817 O O . ILE A 1 102 ? 0.908 -21.719 -6.074 1 98.5 102 ILE A O 1
ATOM 821 N N . SER A 1 103 ? 1.121 -19.703 -6.941 1 98.19 103 SER A N 1
ATOM 822 C CA . SER A 1 103 ? 0.879 -20.156 -8.305 1 98.19 103 SER A CA 1
ATOM 823 C C . SER A 1 103 ? 1.915 -21.188 -8.742 1 98.19 103 SER A C 1
ATOM 825 O O . SER A 1 103 ? 1.569 -22.203 -9.336 1 98.19 103 SER A O 1
ATOM 827 N N . LEU A 1 104 ? 3.172 -20.922 -8.422 1 98.38 104 LEU A N 1
ATOM 828 C CA . LEU A 1 104 ? 4.266 -21.797 -8.836 1 98.38 104 LEU A CA 1
ATOM 829 C C . LEU A 1 104 ? 4.191 -23.141 -8.109 1 98.38 104 LEU A C 1
ATOM 831 O O . LEU A 1 104 ? 4.664 -24.156 -8.625 1 98.38 104 LEU A O 1
ATOM 835 N N . ARG A 1 105 ? 3.531 -23.125 -6.949 1 97.62 105 ARG A N 1
ATOM 836 C CA . ARG A 1 105 ? 3.414 -24.344 -6.148 1 97.62 105 ARG A CA 1
ATOM 837 C C . ARG A 1 105 ? 2.123 -25.078 -6.473 1 97.62 105 ARG A C 1
ATOM 839 O O . ARG A 1 105 ? 1.768 -26.047 -5.785 1 97.62 105 ARG A O 1
ATOM 846 N N . GLY A 1 106 ? 1.383 -24.578 -7.457 1 96 106 GLY A N 1
ATOM 847 C CA . GLY A 1 106 ? 0.225 -25.297 -7.953 1 96 106 GLY A CA 1
ATOM 848 C C . GLY A 1 106 ? -1.082 -24.828 -7.352 1 96 106 GLY A C 1
ATOM 849 O O . GLY A 1 106 ? -2.133 -25.438 -7.574 1 96 106 GLY A O 1
ATOM 850 N N . GLY A 1 107 ? -0.984 -23.781 -6.512 1 96.94 107 GLY A N 1
ATOM 851 C CA . GLY A 1 107 ? -2.219 -23.203 -6.008 1 96.94 107 GLY A CA 1
ATOM 852 C C . GLY A 1 107 ? -3.07 -22.578 -7.094 1 96.94 107 GLY A C 1
ATOM 853 O O . GLY A 1 107 ? -2.543 -21.969 -8.023 1 96.94 107 GLY A O 1
ATOM 854 N N . VAL A 1 108 ? -4.453 -22.672 -6.941 1 96.5 108 VAL A N 1
ATOM 855 C CA . VAL A 1 108 ? -5.387 -22.141 -7.934 1 96.5 108 VAL A CA 1
ATOM 856 C C . VAL A 1 108 ? -6.402 -21.234 -7.258 1 96.5 108 VAL A C 1
ATOM 858 O O . VAL A 1 108 ? -6.453 -21.141 -6.031 1 96.5 108 VAL A O 1
ATOM 861 N N . GLY A 1 109 ? -7.156 -20.516 -8.102 1 96.25 109 GLY A N 1
ATOM 862 C CA . GLY A 1 109 ? -8.164 -19.594 -7.59 1 96.25 109 GLY A CA 1
ATOM 863 C C . GLY A 1 109 ? -7.691 -18.156 -7.555 1 96.25 109 GLY A C 1
ATOM 864 O O . GLY A 1 109 ? -6.824 -17.766 -8.336 1 96.25 109 GLY A O 1
ATOM 865 N N . SER A 1 110 ? -8.352 -17.344 -6.734 1 97 110 SER A N 1
ATOM 866 C CA . SER A 1 110 ? -8.086 -15.906 -6.645 1 97 110 SER A CA 1
ATOM 867 C C . SER A 1 110 ? -7.184 -15.586 -5.457 1 97 110 SER A C 1
ATOM 869 O O . SER A 1 110 ? -7.516 -15.914 -4.316 1 97 110 SER A O 1
ATOM 871 N N . GLY A 1 111 ? -6.059 -15.031 -5.738 1 97.56 111 GLY A N 1
ATOM 872 C CA . GLY A 1 111 ? -5.148 -14.617 -4.68 1 97.56 111 GLY A CA 1
ATOM 873 C C . GLY A 1 111 ? -5.609 -13.375 -3.943 1 97.56 111 GLY A C 1
ATOM 874 O O . GLY A 1 111 ? -6.141 -12.445 -4.555 1 97.56 111 GLY A O 1
ATOM 875 N N . ARG A 1 112 ? -5.449 -13.352 -2.617 1 98.44 112 ARG A N 1
ATOM 876 C CA . ARG A 1 112 ? -5.742 -12.203 -1.767 1 98.44 112 ARG A CA 1
ATOM 877 C C . ARG A 1 112 ? -4.668 -12.023 -0.699 1 98.44 112 ARG A C 1
ATOM 879 O O . ARG A 1 112 ? -4.293 -12.984 -0.022 1 98.44 112 ARG A O 1
ATOM 886 N N . ALA A 1 113 ? -4.145 -10.781 -0.638 1 98.62 113 ALA A N 1
ATOM 887 C CA . ALA A 1 113 ? -3.361 -10.461 0.553 1 98.62 113 ALA A CA 1
ATOM 888 C C . ALA A 1 113 ? -4.223 -10.539 1.812 1 98.62 113 ALA A C 1
ATOM 890 O O . ALA A 1 113 ? -5.352 -10.047 1.832 1 98.62 113 ALA A O 1
ATOM 891 N N . LEU A 1 114 ? -3.643 -11.133 2.838 1 98.5 114 LEU A N 1
ATOM 892 C CA . LEU A 1 114 ? -4.387 -11.273 4.082 1 98.5 114 LEU A CA 1
ATOM 893 C C . LEU A 1 114 ? -3.799 -10.383 5.172 1 98.5 114 LEU A C 1
ATOM 895 O O . LEU A 1 114 ? -4.426 -10.172 6.215 1 98.5 114 LEU A O 1
ATOM 899 N N . GLY A 1 115 ? -2.615 -9.914 5.008 1 98.69 115 GLY A N 1
ATOM 900 C CA . GLY A 1 115 ? -2.027 -8.992 5.965 1 98.69 115 GLY A CA 1
ATOM 901 C C . GLY A 1 115 ? -0.566 -9.281 6.25 1 98.69 115 GLY A C 1
ATOM 902 O O . GLY A 1 115 ? 0.14 -9.836 5.406 1 98.69 115 GLY A O 1
ATOM 903 N N . ALA A 1 116 ? -0.115 -8.766 7.332 1 98.88 116 ALA A N 1
ATOM 904 C CA . ALA A 1 116 ? 1.233 -8.953 7.863 1 98.88 116 ALA A CA 1
ATOM 905 C C . ALA A 1 116 ? 1.279 -8.664 9.359 1 98.88 116 ALA A C 1
ATOM 907 O O . ALA A 1 116 ? 0.514 -7.836 9.867 1 98.88 116 ALA A O 1
ATOM 908 N N . LYS A 1 117 ? 2.201 -9.297 10.008 1 98.81 117 LYS A N 1
ATOM 909 C CA . LYS A 1 117 ? 2.342 -9.094 11.453 1 98.81 117 LYS A CA 1
ATOM 910 C C . LYS A 1 117 ? 3.059 -7.781 11.75 1 98.81 117 LYS A C 1
ATOM 912 O O . LYS A 1 117 ? 2.777 -7.133 12.758 1 98.81 117 LYS A O 1
ATOM 917 N N . GLU A 1 118 ? 4.004 -7.453 10.914 1 98.88 118 GLU A N 1
ATOM 918 C CA . GLU A 1 118 ? 4.742 -6.219 11.141 1 98.88 118 GLU A CA 1
ATOM 919 C C . GLU A 1 118 ? 5.289 -5.652 9.836 1 98.88 118 GLU A C 1
ATOM 921 O O . GLU A 1 118 ? 5.816 -6.395 9 1 98.88 118 GLU A O 1
ATOM 926 N N . VAL A 1 119 ? 5.121 -4.398 9.68 1 98.88 119 VAL A N 1
ATOM 927 C CA . VAL A 1 119 ? 5.703 -3.637 8.578 1 98.88 119 VAL A CA 1
ATOM 928 C C . VAL A 1 119 ? 6.586 -2.52 9.133 1 98.88 119 VAL A C 1
ATOM 930 O O . VAL A 1 119 ? 6.133 -1.703 9.938 1 98.88 119 VAL A O 1
ATOM 933 N N . ASP A 1 120 ? 7.832 -2.473 8.688 1 98.69 120 ASP A N 1
ATOM 934 C CA . ASP A 1 120 ? 8.781 -1.475 9.164 1 98.69 120 ASP A CA 1
ATOM 935 C C . ASP A 1 120 ? 9.469 -0.762 8 1 98.69 120 ASP A C 1
ATOM 937 O O . ASP A 1 120 ? 10.133 -1.398 7.18 1 98.69 120 ASP A O 1
ATOM 941 N N . PHE A 1 121 ? 9.305 0.518 7.973 1 98.56 121 PHE A N 1
ATOM 942 C CA . PHE A 1 121 ? 10.031 1.354 7.023 1 98.56 121 PHE A CA 1
ATOM 943 C C . PHE A 1 121 ? 11.141 2.129 7.727 1 98.56 121 PHE A C 1
ATOM 945 O O . PHE A 1 121 ? 10.883 2.828 8.711 1 98.56 121 PHE A O 1
ATOM 952 N N . PHE A 1 122 ? 12.289 2.041 7.25 1 97.56 122 PHE A N 1
ATOM 953 C CA . PHE A 1 122 ? 13.375 2.783 7.887 1 97.56 122 PHE A CA 1
ATOM 954 C C . PHE A 1 122 ? 14.273 3.43 6.844 1 97.56 122 PHE A C 1
ATOM 956 O O . PHE A 1 122 ? 15.367 3.895 7.164 1 97.56 122 PHE A O 1
ATOM 963 N N . GLY A 1 123 ? 13.844 3.467 5.602 1 97.62 123 GLY A N 1
ATOM 964 C CA . GLY A 1 123 ? 14.508 4.129 4.492 1 97.62 123 GLY A CA 1
ATOM 965 C C . GLY A 1 123 ? 13.547 4.621 3.428 1 97.62 123 GLY A C 1
ATOM 966 O O . GLY A 1 123 ? 12.328 4.484 3.572 1 97.62 123 GLY A O 1
ATOM 967 N N . GLN A 1 124 ? 14.141 5.297 2.391 1 98.19 124 GLN A N 1
ATOM 968 C CA . GLN A 1 124 ? 13.367 5.891 1.301 1 98.19 124 GLN A CA 1
ATOM 969 C C . GLN A 1 124 ? 13.883 5.418 -0.056 1 98.19 124 GLN A C 1
ATOM 971 O O . GLN A 1 124 ? 15.055 5.062 -0.192 1 98.19 124 GLN A O 1
ATOM 976 N N . ILE A 1 125 ? 12.969 5.332 -0.965 1 98.81 125 ILE A N 1
ATOM 977 C CA . ILE A 1 125 ? 13.305 5.137 -2.371 1 98.81 125 ILE A CA 1
ATOM 978 C C . ILE A 1 125 ? 12.992 6.402 -3.16 1 98.81 125 ILE A C 1
ATOM 980 O O . ILE A 1 125 ? 11.859 6.883 -3.148 1 98.81 125 ILE A O 1
ATOM 984 N N . ARG A 1 126 ? 14.031 6.949 -3.818 1 98.69 126 ARG A N 1
ATOM 985 C CA . ARG A 1 126 ? 13.938 8.25 -4.473 1 98.69 126 ARG A CA 1
ATOM 986 C C . ARG A 1 126 ? 14.172 8.125 -5.973 1 98.69 126 ARG A C 1
ATOM 988 O O . ARG A 1 126 ? 14.578 7.07 -6.457 1 98.69 126 ARG A O 1
ATOM 995 N N . PRO A 1 127 ? 13.867 9.156 -6.73 1 98.38 127 PRO A N 1
ATOM 996 C CA . PRO A 1 127 ? 13.789 9.055 -8.188 1 98.38 127 PRO A CA 1
ATOM 997 C C . PRO A 1 127 ? 15.133 8.711 -8.828 1 98.38 127 PRO A C 1
ATOM 999 O O . PRO A 1 127 ? 15.172 8.156 -9.93 1 98.38 127 PRO A O 1
ATOM 1002 N N . HIS A 1 128 ? 16.219 9.016 -8.203 1 98.56 128 HIS A N 1
ATOM 1003 C CA . HIS A 1 128 ? 17.5 8.773 -8.836 1 98.56 128 HIS A CA 1
ATOM 1004 C C . HIS A 1 128 ? 18.125 7.48 -8.336 1 98.56 128 HIS A C 1
ATOM 1006 O O . HIS A 1 128 ? 19.297 7.188 -8.633 1 98.56 128 HIS A O 1
ATOM 1012 N N . ASN A 1 129 ? 17.438 6.723 -7.449 1 98.69 129 ASN A N 1
ATOM 1013 C CA . ASN A 1 129 ? 17.844 5.34 -7.223 1 98.69 129 ASN A CA 1
ATOM 1014 C C . ASN A 1 129 ? 17.766 4.512 -8.5 1 98.69 129 ASN A C 1
ATOM 1016 O O . ASN A 1 129 ? 17.219 4.973 -9.508 1 98.69 129 ASN A O 1
ATOM 1020 N N . LYS A 1 130 ? 18.312 3.281 -8.461 1 98.75 130 LYS A N 1
ATOM 1021 C CA . LYS A 1 130 ? 18.391 2.518 -9.703 1 98.75 130 LYS A CA 1
ATOM 1022 C C . LYS A 1 130 ? 17.531 1.263 -9.641 1 98.75 130 LYS A C 1
ATOM 1024 O O . LYS A 1 130 ? 16.797 0.961 -10.586 1 98.75 130 LYS A O 1
ATOM 1029 N N . VAL A 1 131 ? 17.703 0.525 -8.555 1 98.88 131 VAL A N 1
ATOM 1030 C CA . VAL A 1 131 ? 17.031 -0.773 -8.539 1 98.88 131 VAL A CA 1
ATOM 1031 C C . VAL A 1 131 ? 16.547 -1.084 -7.125 1 98.88 131 VAL A C 1
ATOM 1033 O O . VAL A 1 131 ? 17.25 -0.837 -6.145 1 98.88 131 VAL A O 1
ATOM 1036 N N . VAL A 1 132 ? 15.344 -1.561 -7.023 1 98.94 132 VAL A N 1
ATOM 1037 C CA . VAL A 1 132 ? 14.812 -2.148 -5.801 1 98.94 132 VAL A CA 1
ATOM 1038 C C . VAL A 1 132 ? 14.898 -3.67 -5.875 1 98.94 132 VAL A C 1
ATOM 1040 O O . VAL A 1 132 ? 14.5 -4.273 -6.875 1 98.94 132 VAL A O 1
ATOM 1043 N N . ARG A 1 133 ? 15.438 -4.238 -4.867 1 98.94 133 ARG A N 1
ATOM 1044 C CA . ARG A 1 133 ? 15.508 -5.691 -4.762 1 98.94 133 ARG A CA 1
ATOM 1045 C C . ARG A 1 133 ? 14.625 -6.203 -3.629 1 98.94 133 ARG A C 1
ATOM 1047 O O . ARG A 1 133 ? 14.609 -5.629 -2.537 1 98.94 133 ARG A O 1
ATOM 1054 N N . TYR A 1 134 ? 13.898 -7.219 -3.914 1 98.94 134 TYR A N 1
ATOM 1055 C CA . TYR A 1 134 ? 13.039 -7.891 -2.947 1 98.94 134 TYR A CA 1
ATOM 1056 C C . TYR A 1 134 ? 13.57 -9.281 -2.615 1 98.94 134 TYR A C 1
ATOM 1058 O O . TYR A 1 134 ? 13.828 -10.086 -3.514 1 98.94 134 TYR A O 1
ATOM 1066 N N . GLU A 1 135 ? 13.766 -9.539 -1.383 1 98.94 135 GLU A N 1
ATOM 1067 C CA . GLU A 1 135 ? 14.078 -10.883 -0.9 1 98.94 135 GLU A CA 1
ATOM 1068 C C . GLU A 1 135 ? 12.969 -11.414 0.006 1 98.94 135 GLU A C 1
ATOM 1070 O O . GLU A 1 135 ? 12.734 -10.867 1.088 1 98.94 135 GLU A O 1
ATOM 1075 N N . VAL A 1 136 ? 12.344 -12.484 -0.439 1 98.94 136 VAL A N 1
ATOM 1076 C CA . VAL A 1 136 ? 11.227 -13.055 0.312 1 98.94 136 VAL A CA 1
ATOM 1077 C C . VAL A 1 136 ? 11.594 -14.453 0.805 1 98.94 136 VAL A C 1
ATOM 1079 O O . VAL A 1 136 ? 11.906 -15.336 0.004 1 98.94 136 VAL A O 1
ATOM 1082 N N . SER A 1 137 ? 11.586 -14.562 2.08 1 98.94 137 SER A N 1
ATOM 1083 C CA . SER A 1 137 ? 11.75 -15.875 2.703 1 98.94 137 SER A CA 1
ATOM 1084 C C . SER A 1 137 ? 10.398 -16.5 3.045 1 98.94 137 SER A C 1
ATOM 1086 O O . SER A 1 137 ? 9.656 -15.961 3.869 1 98.94 137 SER A O 1
ATOM 1088 N N . ILE A 1 138 ? 10.117 -17.641 2.447 1 98.88 138 ILE A N 1
ATOM 1089 C CA . ILE A 1 138 ? 8.875 -18.359 2.727 1 98.88 138 ILE A CA 1
ATOM 1090 C C . ILE A 1 138 ? 9.008 -19.141 4.035 1 98.88 138 ILE A C 1
ATOM 1092 O O . ILE A 1 138 ? 9.859 -20.016 4.156 1 98.88 138 ILE A O 1
ATOM 1096 N N . ARG A 1 139 ? 8.18 -18.828 4.965 1 98.69 139 ARG A N 1
ATOM 1097 C CA . ARG A 1 139 ? 8.156 -19.531 6.234 1 98.69 139 ARG A CA 1
ATOM 1098 C C . ARG A 1 139 ? 7.34 -20.828 6.129 1 98.69 139 ARG A C 1
ATOM 1100 O O . ARG A 1 139 ? 7.711 -21.844 6.699 1 98.69 139 ARG A O 1
ATOM 1107 N N . ARG A 1 140 ? 6.242 -20.688 5.414 1 98.38 140 ARG A N 1
ATOM 1108 C CA . ARG A 1 140 ? 5.344 -21.828 5.312 1 98.38 140 ARG A CA 1
ATOM 1109 C C . ARG A 1 140 ? 4.43 -21.703 4.098 1 98.38 140 ARG A C 1
ATOM 1111 O O . ARG A 1 140 ? 3.816 -20.656 3.883 1 98.38 140 ARG A O 1
ATOM 1118 N N . TYR A 1 141 ? 4.375 -22.719 3.393 1 98 141 TYR A N 1
ATOM 1119 C CA . TYR A 1 141 ? 3.365 -22.906 2.357 1 98 141 TYR A CA 1
ATOM 1120 C C . TYR A 1 141 ? 2.436 -24.062 2.705 1 98 141 TYR A C 1
ATOM 1122 O O . TYR A 1 141 ? 2.893 -25.141 3.113 1 98 141 TYR A O 1
ATOM 1130 N N . SER A 1 142 ? 1.138 -23.797 2.572 1 96.5 142 SER A N 1
ATOM 1131 C CA . SER A 1 142 ? 0.134 -24.828 2.812 1 96.5 142 SER A CA 1
ATOM 1132 C C . SER A 1 142 ? -0.883 -24.891 1.679 1 96.5 142 SER A C 1
ATOM 1134 O O . SER A 1 142 ? -1.328 -23.859 1.184 1 96.5 142 SER A O 1
ATOM 1136 N N . HIS A 1 143 ? -1.16 -26.078 1.29 1 93.31 143 HIS A N 1
ATOM 1137 C CA . HIS A 1 143 ? -2.188 -26.344 0.288 1 93.31 143 HIS A CA 1
ATOM 1138 C C . HIS A 1 143 ? -3.264 -27.266 0.838 1 93.31 143 HIS A C 1
ATOM 1140 O O . HIS A 1 143 ? -3.008 -28.453 1.075 1 93.31 143 HIS A O 1
ATOM 1146 N N . LEU A 1 144 ? -4.398 -26.672 1.062 1 89.31 144 LEU A N 1
ATOM 1147 C CA . LEU A 1 144 ? -5.527 -27.453 1.551 1 89.31 144 LEU A CA 1
ATOM 1148 C C . LEU A 1 144 ? -6.445 -27.859 0.402 1 89.31 144 LEU A C 1
ATOM 1150 O O . LEU A 1 144 ? -7.48 -27.234 0.18 1 89.31 144 LEU A O 1
ATOM 1154 N N . GLU A 1 145 ? -6.152 -28.938 -0.18 1 83.06 145 GLU A N 1
ATOM 1155 C CA . GLU A 1 145 ? -6.805 -29.391 -1.406 1 83.06 145 GLU A CA 1
ATOM 1156 C C . GLU A 1 145 ? -8.312 -29.547 -1.203 1 83.06 145 GLU A C 1
ATOM 1158 O O . GLU A 1 145 ? -9.102 -29.109 -2.045 1 83.06 145 GLU A O 1
ATOM 1163 N N . GLN A 1 146 ? -8.703 -30.203 -0.155 1 83.75 146 GLN A N 1
ATOM 1164 C CA . GLN A 1 146 ? -10.109 -30.484 0.107 1 83.75 146 GLN A CA 1
ATOM 1165 C C . GLN A 1 146 ? -10.914 -29.203 0.239 1 83.75 146 GLN A C 1
ATOM 1167 O O . GLN A 1 146 ? -12.102 -29.156 -0.103 1 83.75 146 GLN A O 1
ATOM 1172 N N . GLN A 1 147 ? -10.234 -28.156 0.6 1 83.19 147 GLN A N 1
ATOM 1173 C CA . GLN A 1 147 ? -10.914 -26.875 0.817 1 83.19 147 GLN A CA 1
ATOM 1174 C C . GLN A 1 147 ? -10.688 -25.938 -0.358 1 83.19 147 GLN A C 1
ATOM 1176 O O . GLN A 1 147 ? -11.32 -24.875 -0.442 1 83.19 147 GLN A O 1
ATOM 1181 N N . GLY A 1 148 ? -9.867 -26.312 -1.235 1 87.75 148 GLY A N 1
ATOM 1182 C CA . GLY A 1 148 ? -9.555 -25.453 -2.367 1 87.75 148 GLY A CA 1
ATOM 1183 C C . GLY A 1 148 ? -8.852 -24.172 -1.969 1 87.75 148 GLY A C 1
ATOM 1184 O O . GLY A 1 148 ? -9.125 -23.109 -2.529 1 87.75 148 GLY A O 1
ATOM 1185 N N . VAL A 1 149 ? -8.102 -24.203 -0.886 1 93.38 149 VAL A N 1
ATOM 1186 C CA . VAL A 1 149 ? -7.434 -23.016 -0.345 1 93.38 149 VAL A CA 1
ATOM 1187 C C . VAL A 1 149 ? -5.93 -23.281 -0.251 1 93.38 149 VAL A C 1
ATOM 1189 O O . VAL A 1 149 ? -5.508 -24.375 0.137 1 93.38 149 VAL A O 1
ATOM 1192 N N . SER A 1 150 ? -5.129 -22.375 -0.739 1 97.06 150 SER A N 1
ATOM 1193 C CA . SER A 1 150 ? -3.691 -22.344 -0.487 1 97.06 150 SER A CA 1
ATOM 1194 C C . SER A 1 150 ? -3.289 -21.109 0.299 1 97.06 150 SER A C 1
ATOM 1196 O O . SER A 1 150 ? -3.891 -20.047 0.139 1 97.06 150 SER A O 1
ATOM 1198 N N . MET A 1 151 ? -2.246 -21.297 1.172 1 97.56 151 MET A N 1
ATOM 1199 C CA . MET A 1 151 ? -1.758 -20.188 1.988 1 97.56 151 MET A CA 1
ATOM 1200 C C . MET A 1 151 ? -0.233 -20.141 1.996 1 97.56 151 MET A C 1
ATOM 1202 O O . MET A 1 151 ? 0.42 -21.188 1.99 1 97.56 151 MET A O 1
ATOM 1206 N N . VAL A 1 152 ? 0.248 -18.953 2.025 1 98.62 152 VAL A N 1
ATOM 1207 C CA . VAL A 1 152 ? 1.691 -18.781 2.164 1 98.62 152 VAL A CA 1
ATOM 1208 C C . VAL A 1 152 ? 1.994 -17.672 3.164 1 98.62 152 VAL A C 1
ATOM 1210 O O . VAL A 1 152 ? 1.303 -16.656 3.193 1 98.62 152 VAL A O 1
ATOM 1213 N N . LEU A 1 153 ? 2.865 -17.953 4.051 1 98.75 153 LEU A N 1
ATOM 1214 C CA . LEU A 1 153 ? 3.408 -17.031 5.047 1 98.75 153 LEU A CA 1
ATOM 1215 C C . LEU A 1 153 ? 4.895 -16.781 4.805 1 98.75 153 LEU A C 1
ATOM 1217 O O . LEU A 1 153 ? 5.664 -17.734 4.633 1 98.75 153 LEU A O 1
ATOM 1221 N N . GLY A 1 154 ? 5.293 -15.516 4.738 1 98.88 154 GLY A N 1
ATOM 1222 C CA . GLY A 1 154 ? 6.699 -15.234 4.484 1 98.88 154 GLY A CA 1
ATOM 1223 C C . GLY A 1 154 ? 7.148 -13.883 5.008 1 98.88 154 GLY A C 1
ATOM 1224 O O . GLY A 1 154 ? 6.32 -13.062 5.406 1 98.88 154 GLY A O 1
ATOM 1225 N N . ASP A 1 155 ? 8.492 -13.672 5.055 1 98.94 155 ASP A N 1
ATOM 1226 C CA . ASP A 1 155 ? 9.125 -12.414 5.414 1 98.94 155 ASP A CA 1
ATOM 1227 C C . ASP A 1 155 ? 9.766 -11.75 4.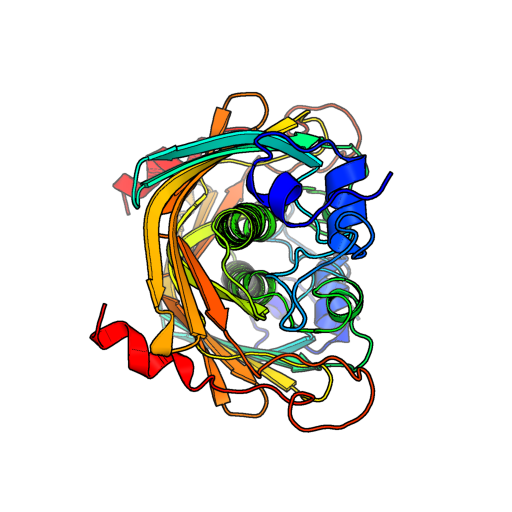195 1 98.94 155 ASP A C 1
ATOM 1229 O O . ASP A 1 155 ? 10.344 -12.438 3.346 1 98.94 155 ASP A O 1
ATOM 1233 N N . GLY A 1 156 ? 9.602 -10.453 4.078 1 98.94 156 GLY A N 1
ATOM 1234 C CA . GLY A 1 156 ? 10.172 -9.719 2.959 1 98.94 156 GLY A CA 1
ATOM 1235 C C . GLY A 1 156 ? 11.156 -8.648 3.387 1 98.94 156 GLY A C 1
ATOM 1236 O O . GLY A 1 156 ? 10.891 -7.887 4.316 1 98.94 156 GLY A O 1
ATOM 1237 N N . SER A 1 157 ? 12.336 -8.648 2.781 1 98.94 157 SER A N 1
ATOM 1238 C CA . SER A 1 157 ? 13.305 -7.566 2.871 1 98.94 157 SER A CA 1
ATOM 1239 C C . SER A 1 157 ? 13.383 -6.789 1.562 1 98.94 157 SER A C 1
ATOM 1241 O O . SER A 1 157 ? 13.461 -7.383 0.485 1 98.94 157 SER A O 1
ATOM 1243 N N . VAL A 1 158 ? 13.328 -5.5 1.688 1 98.94 158 VAL A N 1
ATOM 1244 C CA . VAL A 1 158 ? 13.375 -4.648 0.506 1 98.94 158 VAL A CA 1
ATOM 1245 C C . VAL A 1 158 ? 14.641 -3.797 0.539 1 98.94 158 VAL A C 1
ATOM 1247 O O . VAL A 1 158 ? 14.93 -3.131 1.537 1 98.94 158 VAL A O 1
ATOM 1250 N N . PHE A 1 159 ? 15.367 -3.867 -0.55 1 98.88 159 PHE A N 1
ATOM 1251 C CA . PHE A 1 159 ? 16.609 -3.129 -0.703 1 98.88 159 PHE A CA 1
ATOM 1252 C C . PHE A 1 159 ? 16.516 -2.121 -1.841 1 98.88 159 PHE A C 1
ATOM 1254 O O . PHE A 1 159 ? 15.883 -2.396 -2.867 1 98.88 159 PHE A O 1
ATOM 1261 N N . VAL A 1 160 ? 17.141 -0.977 -1.678 1 98.81 160 VAL A N 1
ATOM 1262 C CA . VAL A 1 160 ? 17.328 -0.05 -2.791 1 98.81 160 VAL A CA 1
ATOM 1263 C C . VAL A 1 160 ? 18.812 0.236 -2.994 1 98.81 160 VAL A C 1
ATOM 1265 O O . VAL A 1 160 ? 19.5 0.659 -2.062 1 98.81 160 VAL A O 1
ATOM 1268 N N . ASP A 1 161 ? 19.266 -0.079 -4.176 1 98.56 161 ASP A N 1
ATOM 1269 C CA . ASP A 1 161 ? 20.672 0.056 -4.535 1 98.56 161 ASP A CA 1
ATOM 1270 C C . ASP A 1 161 ? 21.578 -0.599 -3.486 1 98.56 161 ASP A C 1
ATOM 1272 O O . ASP A 1 161 ? 22.578 -0.016 -3.068 1 98.56 161 ASP A O 1
ATOM 1276 N N . GLY A 1 162 ? 21.094 -1.698 -2.986 1 98.38 162 GLY A N 1
ATOM 1277 C CA . GLY A 1 162 ? 21.922 -2.547 -2.143 1 98.38 16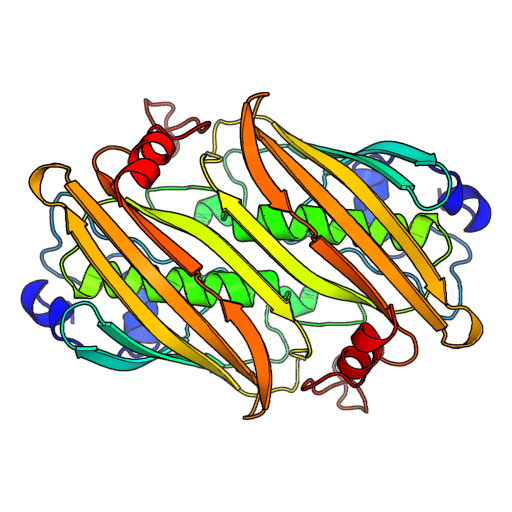2 GLY A CA 1
ATOM 1278 C C . GLY A 1 162 ? 21.719 -2.285 -0.661 1 98.38 162 GLY A C 1
ATOM 1279 O O . GLY A 1 162 ? 22.25 -3.02 0.179 1 98.38 162 GLY A O 1
ATOM 1280 N N . GLU A 1 163 ? 20.953 -1.289 -0.262 1 98.19 163 GLU A N 1
ATOM 1281 C CA . GLU A 1 163 ? 20.703 -0.965 1.14 1 98.19 163 GLU A CA 1
ATOM 1282 C C . GLU A 1 163 ? 19.281 -1.349 1.549 1 98.19 163 GLU A C 1
ATOM 1284 O O . GLU A 1 163 ? 18.312 -0.957 0.894 1 98.19 163 GLU A O 1
ATOM 1289 N N . GLN A 1 164 ? 19.188 -2.086 2.643 1 98.75 164 GLN A N 1
ATOM 1290 C CA . GLN A 1 164 ? 17.859 -2.459 3.09 1 98.75 164 GLN A CA 1
ATOM 1291 C C . GLN A 1 164 ? 17.094 -1.248 3.625 1 98.75 164 GLN A C 1
ATOM 1293 O O . GLN A 1 164 ? 17.625 -0.483 4.434 1 98.75 164 GLN A O 1
ATOM 1298 N N . VAL A 1 165 ? 15.805 -1.117 3.203 1 98.56 165 VAL A N 1
ATOM 1299 C CA . VAL A 1 165 ? 15.07 0.078 3.6 1 98.56 165 VAL A CA 1
ATOM 1300 C C . VAL A 1 165 ? 13.727 -0.32 4.215 1 98.56 165 VAL A C 1
ATOM 1302 O O . VAL A 1 165 ? 13.078 0.49 4.879 1 98.56 165 VAL A O 1
ATOM 1305 N N . TYR A 1 166 ? 13.164 -1.556 3.926 1 97.69 166 TYR A N 1
ATOM 1306 C CA . TYR A 1 166 ? 11.93 -2.074 4.516 1 97.69 166 TYR A CA 1
ATOM 1307 C C . TYR A 1 166 ? 12.156 -3.459 5.109 1 97.69 166 TYR A C 1
ATOM 1309 O O . TYR A 1 166 ? 13.023 -4.203 4.656 1 97.69 166 TYR A O 1
ATOM 1317 N N . GLN A 1 167 ? 11.414 -3.785 6.121 1 98.88 167 GLN A N 1
ATOM 1318 C CA . GLN A 1 167 ? 11.242 -5.152 6.598 1 98.88 167 GLN A CA 1
ATOM 1319 C C . GLN A 1 167 ? 9.773 -5.465 6.848 1 98.88 167 GLN A C 1
ATOM 1321 O O . GLN A 1 167 ? 9.07 -4.703 7.516 1 98.88 167 GLN A O 1
ATOM 1326 N N . ILE A 1 168 ? 9.281 -6.484 6.215 1 98.94 168 ILE A N 1
ATOM 1327 C CA . ILE A 1 168 ? 7.934 -6.984 6.461 1 98.94 168 ILE A CA 1
ATOM 1328 C C . ILE A 1 168 ? 8 -8.383 7.074 1 98.94 168 ILE A C 1
ATOM 1330 O O . ILE A 1 168 ? 8.594 -9.289 6.492 1 98.94 168 ILE A O 1
ATOM 1334 N N . ASN A 1 169 ? 7.387 -8.523 8.203 1 98.94 169 ASN A N 1
ATOM 1335 C CA . ASN A 1 169 ? 7.398 -9.812 8.891 1 98.94 169 ASN A CA 1
ATOM 1336 C C . ASN A 1 169 ? 6.035 -10.492 8.828 1 98.94 169 ASN A C 1
ATOM 1338 O O . ASN A 1 169 ? 5.008 -9.852 9.055 1 98.94 169 ASN A O 1
ATOM 1342 N N . GLN A 1 170 ? 6.066 -11.789 8.461 1 98.88 170 GLN A N 1
ATOM 1343 C CA . GLN A 1 170 ? 4.902 -12.672 8.422 1 98.88 170 GLN A CA 1
ATOM 1344 C C . GLN A 1 170 ? 3.801 -12.102 7.543 1 98.88 170 GLN A C 1
ATOM 1346 O O . GLN A 1 170 ? 2.652 -11.977 7.977 1 98.88 170 GLN A O 1
ATOM 1351 N N . ALA A 1 171 ? 4.2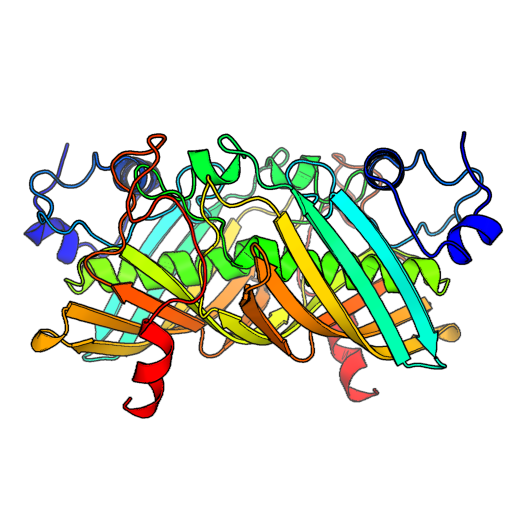3 -11.688 6.355 1 98.94 171 ALA A N 1
ATOM 1352 C CA . ALA A 1 171 ? 3.248 -11.375 5.32 1 98.94 171 ALA A CA 1
ATOM 1353 C C . ALA A 1 171 ? 2.498 -12.625 4.875 1 98.94 171 ALA A C 1
ATOM 1355 O O . ALA A 1 171 ? 3.078 -13.711 4.801 1 98.94 171 ALA A O 1
ATOM 1356 N N . LYS A 1 172 ? 1.222 -12.43 4.578 1 98.75 172 LYS A N 1
ATOM 1357 C CA . LYS A 1 172 ? 0.373 -13.586 4.312 1 98.75 172 LYS A CA 1
ATOM 1358 C C . LYS A 1 172 ? -0.481 -13.367 3.066 1 98.75 172 LYS A C 1
ATOM 1360 O O . LYS A 1 172 ? -1.041 -12.289 2.873 1 98.75 172 LYS A O 1
ATOM 1365 N N . VAL A 1 173 ? -0.576 -14.367 2.229 1 98.75 173 VAL A N 1
ATOM 1366 C CA . VAL A 1 173 ? -1.445 -14.383 1.058 1 98.75 173 VAL A CA 1
ATOM 1367 C C . VAL A 1 173 ? -2.178 -15.719 0.978 1 98.75 173 VAL A C 1
ATOM 1369 O O . VAL A 1 173 ? -1.617 -16.766 1.318 1 98.75 173 VAL A O 1
ATOM 1372 N N . GLY A 1 174 ? -3.418 -15.641 0.594 1 97.88 174 GLY A N 1
ATOM 1373 C CA . GLY A 1 174 ? -4.199 -16.844 0.337 1 97.88 174 GLY A CA 1
ATOM 1374 C C . GLY A 1 174 ? -4.793 -16.875 -1.058 1 97.88 174 GLY A C 1
ATOM 1375 O O . GLY A 1 174 ? -4.91 -15.844 -1.716 1 97.88 174 GLY A O 1
ATOM 1376 N N . SER A 1 175 ? -5.055 -18.062 -1.519 1 97.56 175 SER A N 1
ATOM 1377 C CA . SER A 1 175 ? -5.812 -18.25 -2.75 1 97.56 175 SER A CA 1
ATOM 1378 C C . SER A 1 175 ? -7.113 -19 -2.484 1 97.56 175 SER A C 1
ATOM 1380 O O . SER A 1 175 ? -7.125 -19.984 -1.741 1 97.56 175 SER A O 1
ATOM 1382 N N . PHE A 1 176 ? -8.148 -18.594 -3.107 1 95.75 176 PHE A N 1
ATOM 1383 C CA . PHE A 1 176 ? -9.492 -19.062 -2.785 1 95.75 176 PHE A CA 1
ATOM 1384 C C . PHE A 1 176 ? -10.281 -19.344 -4.055 1 95.75 176 PHE A C 1
ATOM 1386 O O . PHE A 1 176 ? -10.148 -18.625 -5.051 1 95.75 176 PHE A O 1
ATOM 1393 N N . LEU A 1 177 ? -11.125 -20.328 -3.969 1 94.19 177 LEU A N 1
ATOM 1394 C CA . LEU A 1 177 ? -12.008 -20.656 -5.082 1 94.19 177 LEU A CA 1
ATOM 1395 C C . LEU A 1 177 ? -13.328 -19.906 -4.961 1 94.19 177 LEU A C 1
ATOM 1397 O O . LEU A 1 177 ? -13.727 -19.516 -3.863 1 94.19 177 LEU A O 1
ATOM 1401 N N . ASN A 1 178 ? -13.914 -19.609 -6.078 1 91.69 178 ASN A N 1
ATOM 1402 C CA . ASN A 1 178 ? -15.305 -19.172 -6.184 1 91.69 178 ASN A CA 1
ATOM 1403 C C . ASN A 1 178 ? -15.484 -17.75 -5.668 1 91.69 178 ASN A C 1
ATOM 1405 O O . ASN A 1 178 ? -16.531 -17.406 -5.129 1 91.69 178 ASN A O 1
ATOM 1409 N N . ILE A 1 179 ? -14.461 -16.938 -5.762 1 94.06 179 ILE A N 1
ATOM 1410 C CA . ILE A 1 179 ? -14.648 -15.555 -5.344 1 94.06 179 ILE A CA 1
ATOM 1411 C C . ILE A 1 179 ? -14.281 -14.617 -6.492 1 94.06 179 ILE A C 1
ATOM 1413 O O . ILE A 1 179 ? -14.305 -13.391 -6.332 1 94.06 179 ILE A O 1
ATOM 1417 N N . ARG A 1 180 ? -14 -15.133 -7.609 1 94.88 180 ARG A N 1
ATOM 1418 C CA . ARG A 1 180 ? -13.539 -14.352 -8.75 1 94.88 180 ARG A CA 1
ATOM 1419 C C . ARG A 1 180 ? -14.688 -13.547 -9.359 1 94.88 180 ARG A C 1
ATOM 1421 O O . ARG A 1 180 ? -15.797 -14.055 -9.516 1 94.88 180 ARG A O 1
ATOM 1428 N N . TYR A 1 181 ? -14.391 -12.312 -9.656 1 95.69 181 TYR A N 1
ATOM 1429 C CA . TYR A 1 181 ? -15.312 -11.445 -10.383 1 95.69 181 TYR A CA 1
ATOM 1430 C C . TYR A 1 181 ? -14.938 -11.359 -11.852 1 95.69 181 TYR A C 1
ATOM 1432 O O . TYR A 1 181 ? -14.398 -10.344 -12.305 1 95.69 181 TYR A O 1
ATOM 1440 N N . ASP A 1 182 ? -15.383 -12.32 -12.68 1 92.06 182 ASP A N 1
ATOM 1441 C CA . ASP A 1 182 ? -14.844 -12.484 -14.023 1 92.06 182 ASP A CA 1
ATOM 1442 C C . ASP A 1 182 ? -15.75 -11.828 -15.062 1 92.06 182 ASP A C 1
ATOM 1444 O O . ASP A 1 182 ? -15.406 -11.75 -16.234 1 92.06 182 ASP A O 1
ATOM 1448 N N . ASP A 1 183 ? -16.891 -11.336 -14.711 1 95 183 ASP A N 1
ATOM 1449 C CA . ASP A 1 183 ? -17.812 -10.75 -15.672 1 95 183 ASP A CA 1
ATOM 1450 C C . ASP A 1 183 ? -17.859 -9.227 -15.531 1 95 183 ASP A C 1
ATOM 1452 O O . ASP A 1 183 ? -18.781 -8.578 -16.031 1 95 183 ASP A O 1
ATOM 1456 N N . TYR A 1 184 ? -16.875 -8.648 -14.859 1 95.25 184 TYR A N 1
ATOM 1457 C CA . TYR A 1 184 ? -16.719 -7.199 -14.797 1 95.25 184 TYR A CA 1
ATOM 1458 C C . TYR A 1 184 ? -16.969 -6.57 -16.156 1 95.25 184 TYR A C 1
ATOM 1460 O O . TYR A 1 184 ? -16.5 -7.078 -17.188 1 95.25 184 TYR A O 1
ATOM 1468 N N . PRO A 1 185 ? -17.828 -5.531 -16.172 1 96.69 185 PRO A N 1
ATOM 1469 C CA . PRO A 1 185 ? -18.312 -4.711 -15.055 1 96.69 185 PRO A CA 1
ATOM 1470 C C . PRO A 1 185 ? -19.766 -5.012 -14.695 1 96.69 185 PRO A C 1
ATOM 1472 O O . PRO A 1 185 ? -20.406 -4.234 -13.984 1 96.69 185 PRO A O 1
ATOM 1475 N N . LEU A 1 186 ? -20.25 -6.145 -15.172 1 97.06 186 LEU A N 1
ATOM 1476 C CA . LEU A 1 186 ? -21.656 -6.445 -14.922 1 97.06 186 LEU A CA 1
ATOM 1477 C C . LEU A 1 186 ? -21.922 -6.672 -13.438 1 97.06 186 LEU A C 1
ATOM 1479 O O . LEU A 1 186 ? -21.078 -7.254 -12.742 1 97.06 186 LEU A O 1
ATOM 1483 N N . LYS A 1 187 ? -23.125 -6.234 -12.969 1 95.44 187 LYS A N 1
ATOM 1484 C CA . LYS A 1 187 ? -23.5 -6.539 -11.594 1 95.44 187 LYS A CA 1
ATOM 1485 C C . LYS A 1 187 ? -23.844 -8.023 -11.438 1 95.44 187 LYS A C 1
ATOM 1487 O O . LYS A 1 187 ? -24.719 -8.547 -12.117 1 95.44 187 LYS A O 1
ATOM 1492 N N . SER A 1 188 ? -23.031 -8.695 -10.57 1 93.44 188 SER A N 1
ATOM 1493 C CA . SER A 1 188 ? -23.219 -10.125 -10.336 1 93.44 188 SER A CA 1
ATOM 1494 C C . SER A 1 188 ? -22.797 -10.5 -8.922 1 93.44 188 SER A C 1
ATOM 1496 O O . SER A 1 188 ? -22.625 -9.633 -8.062 1 93.44 188 SER A O 1
ATOM 1498 N N . GLN A 1 189 ? -22.703 -11.781 -8.617 1 91.31 189 GLN A N 1
ATOM 1499 C CA . GLN A 1 189 ? -22.484 -12.328 -7.281 1 91.31 189 GLN A CA 1
ATOM 1500 C C . GLN A 1 189 ? -21.219 -11.758 -6.645 1 91.31 189 GLN A C 1
ATOM 1502 O O . GLN A 1 189 ? -21.219 -11.445 -5.449 1 91.31 189 GLN A O 1
ATOM 1507 N N . HIS A 1 190 ? -20.188 -11.508 -7.426 1 93.75 190 HIS A N 1
ATOM 1508 C CA . HIS A 1 190 ? -18.922 -11.086 -6.863 1 93.75 190 HIS A CA 1
ATOM 1509 C C . HIS A 1 190 ? -18.609 -9.633 -7.223 1 93.75 190 HIS A C 1
ATOM 1511 O O . HIS A 1 190 ? -17.469 -9.18 -7.082 1 93.75 190 HIS A O 1
ATOM 1517 N N . ALA A 1 191 ? -19.672 -8.922 -7.621 1 96.25 191 ALA A N 1
ATOM 1518 C CA . ALA A 1 191 ? -19.5 -7.535 -8.062 1 96.25 191 ALA A CA 1
ATOM 1519 C C . ALA A 1 191 ? -19.359 -6.594 -6.871 1 96.25 191 ALA A C 1
ATOM 1521 O O . ALA A 1 191 ? -18.875 -5.473 -7.012 1 96.25 191 ALA A O 1
ATOM 1522 N N . ILE A 1 192 ? -19.828 -7.031 -5.633 1 96.69 192 ILE A N 1
ATOM 1523 C CA . ILE A 1 192 ? -19.797 -6.25 -4.402 1 96.69 192 ILE A CA 1
ATOM 1524 C C . ILE A 1 192 ? -18.922 -6.961 -3.367 1 96.69 192 ILE A C 1
ATOM 1526 O O . ILE A 1 192 ? -18.984 -8.188 -3.229 1 96.69 192 ILE A O 1
ATOM 1530 N N . GLY A 1 193 ? -18.125 -6.145 -2.641 1 95.5 193 GLY A N 1
ATOM 1531 C CA . GLY A 1 193 ? -17.234 -6.688 -1.622 1 95.5 193 GLY A CA 1
ATOM 1532 C C . GLY A 1 193 ? -17.906 -6.824 -0.265 1 95.5 193 GLY A C 1
ATOM 1533 O O . GLY A 1 193 ? -19.125 -6.957 -0.177 1 95.5 193 GLY A O 1
ATOM 1534 N N . GLY A 1 194 ? -17.078 -6.742 0.763 1 95.44 194 GLY A N 1
ATOM 1535 C CA . GLY A 1 194 ? -17.453 -7.023 2.141 1 95.44 194 GLY A CA 1
ATOM 1536 C C . GLY A 1 194 ? -16.609 -8.117 2.775 1 95.44 194 GLY A C 1
ATOM 1537 O O . GLY A 1 194 ? -15.539 -8.453 2.266 1 95.44 194 GLY A O 1
ATOM 1538 N N . VAL A 1 195 ? -17.047 -8.562 3.973 1 95.06 195 VAL A N 1
ATOM 1539 C CA . VAL A 1 195 ? -16.281 -9.531 4.75 1 95.06 195 VAL A CA 1
ATOM 1540 C C . VAL A 1 195 ? -16.219 -10.859 4 1 95.06 195 VAL A C 1
ATOM 1542 O O . VAL A 1 195 ? -17.25 -11.352 3.51 1 95.06 195 VAL A O 1
ATOM 1545 N N . MET A 1 196 ? -15 -11.391 3.904 1 88.25 196 MET A N 1
ATOM 1546 C CA . MET A 1 196 ? -14.82 -12.695 3.271 1 88.25 196 MET A CA 1
ATOM 1547 C C . MET A 1 196 ? -14.992 -13.82 4.285 1 88.25 196 MET A C 1
ATOM 1549 O O . MET A 1 196 ? -14.617 -13.672 5.449 1 88.25 196 MET A O 1
ATOM 1553 N N . ALA A 1 197 ? -15.672 -14.82 3.953 1 68.5 197 ALA A N 1
ATOM 1554 C CA . ALA A 1 197 ? -15.891 -15.977 4.812 1 68.5 197 ALA A CA 1
ATOM 1555 C C . ALA A 1 197 ? -14.578 -16.672 5.156 1 68.5 197 ALA A C 1
ATOM 1557 O O . ALA A 1 197 ? -14.555 -17.625 5.934 1 68.5 197 ALA A O 1
ATOM 1558 N N . VAL A 1 198 ? -13.477 -16.25 4.672 1 59.06 198 VAL A N 1
ATOM 1559 C CA . VAL A 1 198 ? -12.203 -16.953 4.832 1 59.06 198 VAL A CA 1
ATOM 1560 C C . VAL A 1 198 ? -11.766 -16.891 6.293 1 59.06 198 VAL A C 1
ATOM 1562 O O . VAL A 1 198 ? -11.117 -17.812 6.785 1 59.06 198 VAL A O 1
ATOM 1565 N N . ASN A 1 199 ? -11.836 -15.719 7.055 1 52.16 199 ASN A N 1
ATOM 1566 C CA . ASN A 1 199 ? -11.18 -15.383 8.32 1 52.16 199 ASN A CA 1
ATOM 1567 C C . ASN A 1 199 ? -11.547 -16.375 9.414 1 52.16 199 ASN A C 1
ATOM 1569 O O . ASN A 1 199 ? -10.914 -16.391 10.477 1 52.16 199 ASN A O 1
ATOM 1573 N N . ARG A 1 200 ? -12.57 -17.062 9.211 1 46.03 200 ARG A N 1
ATOM 1574 C CA . ARG A 1 200 ? -12.844 -18.016 10.289 1 46.03 200 ARG A CA 1
ATOM 1575 C C . ARG A 1 200 ? -11.961 -19.25 10.18 1 46.03 200 ARG A C 1
ATOM 1577 O O . ARG A 1 200 ? -11.953 -20.094 11.07 1 46.03 200 ARG A O 1
ATOM 1584 N N . MET A 1 201 ? -11.164 -19.266 9.148 1 42.97 201 MET A N 1
ATOM 1585 C CA . MET A 1 201 ? -10.375 -20.469 8.977 1 42.97 201 MET A CA 1
ATOM 1586 C C . MET A 1 201 ? -9.039 -20.359 9.703 1 42.97 201 MET A C 1
ATOM 1588 O O . MET A 1 201 ? -8.266 -21.328 9.734 1 42.97 201 MET A O 1
ATOM 1592 N N . GLU A 1 202 ? -8.477 -19.219 9.93 1 46.34 202 GLU A N 1
ATOM 1593 C CA . GLU A 1 202 ? -7.16 -19.078 10.547 1 46.34 202 GLU A CA 1
ATOM 1594 C C . GLU A 1 202 ? -7.074 -19.859 11.859 1 46.34 202 GLU A C 1
ATOM 1596 O O . GLU A 1 202 ? -5.984 -20.062 12.398 1 46.34 202 GLU A O 1
ATOM 1601 N N . GLU A 1 203 ? -8.18 -20 12.57 1 40.91 203 GLU A N 1
ATOM 1602 C CA . GLU A 1 203 ? -8.008 -20.703 13.836 1 40.91 203 GLU A CA 1
ATOM 1603 C C . GLU A 1 203 ? -7.449 -22.094 13.617 1 40.91 203 GLU A C 1
ATOM 1605 O O . GLU A 1 203 ? -7.027 -22.766 14.562 1 40.91 203 GLU A O 1
ATOM 1610 N N . THR A 1 204 ? -7.488 -22.5 12.492 1 33.59 204 THR A N 1
ATOM 1611 C CA . THR A 1 204 ? -7.176 -23.922 12.406 1 33.59 204 THR A CA 1
ATOM 1612 C C . THR A 1 204 ? -5.73 -24.125 11.961 1 33.59 204 THR A C 1
ATOM 1614 O O . THR A 1 204 ? -5.18 -25.219 12.109 1 33.59 204 THR A O 1
ATOM 1617 N N . ILE A 1 205 ? -5.102 -22.984 11.406 1 37 205 ILE A N 1
ATOM 1618 C CA . ILE A 1 205 ? -3.756 -23.344 10.984 1 37 205 ILE A CA 1
ATOM 1619 C C . ILE A 1 205 ? -2.748 -22.938 12.055 1 37 205 ILE A C 1
ATOM 1621 O O . ILE A 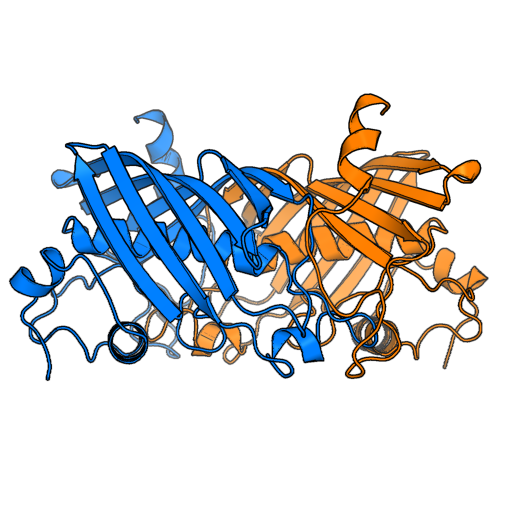1 205 ? -2.762 -21.812 12.539 1 37 205 ILE A O 1
ATOM 1625 N N . MET B 1 1 ? -11.164 29.641 -1.835 1 84.88 1 MET B N 1
ATOM 1626 C CA . MET B 1 1 ? -10.234 30.609 -1.263 1 84.88 1 MET B CA 1
ATOM 1627 C C . MET B 1 1 ? -9.219 29.922 -0.359 1 84.88 1 MET B C 1
ATOM 1629 O O . MET B 1 1 ? -9.555 28.953 0.325 1 84.88 1 MET B O 1
ATOM 1633 N N . LYS B 1 2 ? -8.031 30.453 -0.461 1 96.38 2 LYS B N 1
ATOM 1634 C CA . LYS B 1 2 ? -7 29.922 0.427 1 96.38 2 LYS B CA 1
ATOM 1635 C C . LYS B 1 2 ? -7.27 30.312 1.877 1 96.38 2 LYS B C 1
ATOM 1637 O O . LYS B 1 2 ? -7.91 31.328 2.143 1 96.38 2 LYS B O 1
ATOM 1642 N N . ILE B 1 3 ? -6.832 29.453 2.799 1 97.94 3 ILE B N 1
ATOM 1643 C CA . ILE B 1 3 ? -7.062 29.719 4.215 1 97.94 3 ILE B CA 1
ATOM 1644 C C . ILE B 1 3 ? -5.727 29.938 4.918 1 97.94 3 ILE B C 1
ATOM 1646 O O . ILE B 1 3 ? -4.688 29.453 4.469 1 97.94 3 ILE B O 1
ATOM 1650 N N . LYS B 1 4 ? -5.758 30.719 6.02 1 98.5 4 LYS B N 1
ATOM 1651 C CA . LYS B 1 4 ? -4.555 30.906 6.828 1 98.5 4 LYS B CA 1
ATOM 1652 C C . LYS B 1 4 ? -4.137 29.609 7.5 1 98.5 4 LYS B C 1
ATOM 1654 O O . LYS B 1 4 ? -4.984 28.797 7.887 1 98.5 4 LYS B O 1
ATOM 1659 N N . TYR B 1 5 ? -2.801 29.438 7.703 1 98.38 5 TYR B N 1
ATOM 1660 C CA . TYR B 1 5 ? -2.252 28.25 8.344 1 98.38 5 TYR B CA 1
ATOM 1661 C C . TYR B 1 5 ? -2.875 28.047 9.719 1 98.38 5 TYR B C 1
ATOM 1663 O O . TYR B 1 5 ? -3.229 26.922 10.078 1 98.38 5 TYR B O 1
ATOM 1671 N N . GLU B 1 6 ? -3.086 29.109 10.531 1 98 6 GLU B N 1
ATOM 1672 C CA . GLU B 1 6 ? -3.672 29 11.867 1 98 6 GLU B CA 1
ATOM 1673 C C . GLU B 1 6 ? -5.109 28.5 11.805 1 98 6 GLU B C 1
ATOM 1675 O O . GLU B 1 6 ? -5.559 27.781 12.703 1 98 6 GLU B O 1
ATOM 1680 N N . ASP B 1 7 ? -5.832 28.859 10.758 1 98.38 7 ASP B N 1
ATOM 1681 C CA . ASP B 1 7 ? -7.199 28.391 10.57 1 98.38 7 ASP B CA 1
ATOM 1682 C C . ASP B 1 7 ? -7.219 26.938 10.086 1 98.38 7 ASP B C 1
ATOM 1684 O O . ASP B 1 7 ? -8.109 26.172 10.453 1 98.38 7 ASP B O 1
ATOM 1688 N N . PHE B 1 8 ? -6.25 26.625 9.219 1 98.62 8 PHE B N 1
ATOM 1689 C CA . PHE B 1 8 ? -6.09 25.25 8.758 1 98.62 8 PHE B CA 1
ATOM 1690 C C . PHE B 1 8 ? -5.957 24.297 9.945 1 98.62 8 PHE B C 1
ATOM 1692 O O . PHE B 1 8 ? -6.613 23.25 9.984 1 98.62 8 PHE B O 1
ATOM 1699 N N . LYS B 1 9 ? -5.184 24.656 10.93 1 97.94 9 LYS B N 1
ATOM 1700 C CA . LYS B 1 9 ? -4.918 23.812 12.078 1 97.94 9 LYS B CA 1
ATOM 1701 C C . LYS B 1 9 ? -6.18 23.594 12.914 1 97.94 9 LYS B C 1
ATOM 1703 O O . LYS B 1 9 ? -6.254 22.656 13.703 1 97.94 9 LYS B O 1
ATOM 1708 N N . LYS B 1 10 ? -7.18 24.391 12.711 1 98.12 10 LYS B N 1
ATOM 1709 C CA . LYS B 1 10 ? -8.406 24.312 13.5 1 98.12 10 LYS B CA 1
ATOM 1710 C C . LYS B 1 10 ? -9.492 23.531 12.75 1 98.12 10 LYS B C 1
ATOM 1712 O O . LYS B 1 10 ? -10.555 23.25 13.305 1 98.12 10 LYS B O 1
ATOM 1717 N N . LYS B 1 11 ? -9.203 23.203 11.516 1 98.44 11 LYS B N 1
ATOM 1718 C CA . LYS B 1 11 ? -10.219 22.516 10.727 1 98.44 11 LYS B CA 1
ATOM 1719 C C . LYS B 1 11 ? -10.492 21.109 11.273 1 98.44 11 LYS B C 1
ATOM 1721 O O . LYS B 1 11 ? -9.57 20.438 11.734 1 98.44 11 LYS B O 1
ATOM 1726 N N . THR B 1 12 ? -11.789 20.734 11.109 1 98.75 12 THR B N 1
ATOM 1727 C CA . THR B 1 12 ? -12.172 19.406 11.57 1 98.75 12 THR B CA 1
ATOM 1728 C C . THR B 1 12 ? -12.844 18.625 10.453 1 98.75 12 THR B C 1
ATOM 1730 O O . THR B 1 12 ? -13.188 17.453 10.625 1 98.75 12 THR B O 1
ATOM 1733 N N . THR B 1 13 ? -13.117 19.266 9.367 1 98.88 13 THR B N 1
ATOM 1734 C CA . THR B 1 13 ? -13.672 18.641 8.172 1 98.88 13 THR B CA 1
ATOM 1735 C C . THR B 1 13 ? -12.945 19.125 6.918 1 98.88 13 THR B C 1
ATOM 1737 O O . THR B 1 13 ? -12.422 20.25 6.898 1 98.88 13 THR B O 1
ATOM 1740 N N . PHE B 1 14 ? -12.852 18.391 5.961 1 98.88 14 PHE B N 1
ATOM 1741 C CA . PHE B 1 14 ? -12.312 18.734 4.652 1 98.88 14 PHE B CA 1
ATOM 1742 C C . PHE B 1 14 ? -13.188 18.172 3.539 1 98.88 14 PHE B C 1
ATOM 1744 O O . PHE B 1 14 ? -13.547 16.984 3.564 1 98.88 14 PHE B O 1
ATOM 1751 N N . SER B 1 15 ? -13.523 19 2.584 1 98.81 15 SER B N 1
ATOM 1752 C CA . SER B 1 15 ? -14.188 18.547 1.367 1 98.81 15 SER B CA 1
ATOM 1753 C C . SER B 1 15 ? -13.195 17.938 0.388 1 98.81 15 SER B C 1
ATOM 1755 O O . SER B 1 15 ? -11.977 18.078 0.563 1 98.81 15 SER B O 1
ATOM 1757 N N . LYS B 1 16 ? -13.758 17.312 -0.602 1 98.44 16 LYS B N 1
ATOM 1758 C CA . LYS B 1 16 ? -12.914 16.734 -1.646 1 98.44 16 LYS B CA 1
ATOM 1759 C C . LYS B 1 16 ? -12.07 17.828 -2.318 1 98.44 16 LYS B C 1
ATOM 1761 O O . LYS B 1 16 ? -10.875 17.625 -2.559 1 98.44 16 LYS B O 1
ATOM 1766 N N . GLU B 1 17 ? -12.68 18.922 -2.623 1 98.44 17 GLU B N 1
ATOM 1767 C CA . GLU B 1 17 ? -11.961 20.047 -3.232 1 98.44 17 GLU B CA 1
ATOM 1768 C C . GLU B 1 17 ? -10.812 20.516 -2.342 1 98.44 17 GLU B C 1
ATOM 1770 O O . GLU B 1 17 ? -9.703 20.766 -2.826 1 98.44 17 GLU B O 1
ATOM 1775 N N . GLU B 1 18 ? -11.086 20.609 -1.061 1 98.69 18 GLU B N 1
ATOM 1776 C CA . GLU B 1 18 ? -10.062 21.062 -0.119 1 98.69 18 GLU B CA 1
ATOM 1777 C C . GLU B 1 18 ? -8.93 20.047 -0.003 1 98.69 18 GLU B C 1
ATOM 1779 O O . GLU B 1 18 ? -7.762 20.422 0.091 1 98.69 18 GLU B O 1
ATOM 1784 N N . MET B 1 19 ? -9.32 18.766 0.027 1 98.69 19 MET B N 1
ATOM 1785 C CA . MET B 1 19 ? -8.305 17.719 0.076 1 98.69 19 MET B CA 1
ATOM 1786 C C . MET B 1 19 ? -7.355 17.828 -1.115 1 98.69 19 MET B C 1
ATOM 1788 O O . MET B 1 19 ? -6.137 17.812 -0.945 1 98.69 19 MET B O 1
ATOM 1792 N N . VAL B 1 20 ? -7.895 17.953 -2.328 1 98.12 20 VAL B N 1
ATOM 1793 C CA . VAL B 1 20 ? -7.086 18.031 -3.539 1 98.12 20 VAL B CA 1
ATOM 1794 C C . VAL B 1 20 ? -6.262 19.312 -3.529 1 98.12 20 VAL B C 1
ATOM 1796 O O . VAL B 1 20 ? -5.082 19.297 -3.881 1 98.12 20 VAL B O 1
ATOM 1799 N N . ALA B 1 21 ? -6.875 20.422 -3.115 1 98.25 21 ALA B N 1
ATOM 1800 C CA . ALA B 1 21 ? -6.148 21.688 -3.02 1 98.25 21 ALA B CA 1
ATOM 1801 C C . ALA B 1 21 ? -4.953 21.562 -2.078 1 98.25 21 ALA B C 1
ATOM 1803 O O . ALA B 1 21 ? -3.891 22.141 -2.334 1 98.25 21 ALA B O 1
ATOM 1804 N N . LEU B 1 22 ? -5.188 20.844 -0.989 1 97.94 22 LEU B N 1
ATOM 1805 C CA . LEU B 1 22 ? -4.113 20.641 -0.022 1 97.94 22 LEU B CA 1
ATOM 1806 C C . LEU B 1 22 ? -2.941 19.906 -0.654 1 97.94 22 LEU B C 1
ATOM 1808 O O . LEU B 1 22 ? -1.784 20.281 -0.453 1 97.94 22 LEU B O 1
ATOM 1812 N N . THR B 1 23 ? -3.197 18.844 -1.463 1 96.5 23 THR B N 1
ATOM 1813 C CA . THR B 1 23 ? -2.137 18.062 -2.09 1 96.5 23 THR B CA 1
ATOM 1814 C C . THR B 1 23 ? -1.339 18.922 -3.068 1 96.5 23 THR B C 1
ATOM 1816 O O . THR B 1 23 ? -0.155 18.672 -3.301 1 96.5 23 THR B O 1
ATOM 1819 N N . TRP B 1 24 ? -1.941 19.953 -3.607 1 94.56 24 TRP B N 1
ATOM 1820 C CA . TRP B 1 24 ? -1.312 20.797 -4.625 1 94.56 24 TRP B CA 1
ATOM 1821 C C . TRP B 1 24 ? -0.674 22.031 -3.998 1 94.56 24 TRP B C 1
ATOM 1823 O O . TRP B 1 24 ? -0.078 22.844 -4.695 1 94.56 24 TRP B O 1
ATOM 1833 N N . GLY B 1 25 ? -0.827 22.141 -2.639 1 94.06 25 GLY B N 1
ATOM 1834 C CA . GLY B 1 25 ? -0.253 23.281 -1.942 1 94.06 25 GLY B CA 1
ATOM 1835 C C . GLY B 1 25 ? -1.036 24.562 -2.152 1 94.06 25 GLY B C 1
ATOM 1836 O O . GLY B 1 25 ? -0.49 25.656 -2.018 1 94.06 25 GLY B O 1
ATOM 1837 N N . HIS B 1 26 ? -2.324 24.438 -2.488 1 96.44 26 HIS B N 1
ATOM 1838 C CA . HIS B 1 26 ? -3.104 25.625 -2.852 1 96.44 26 HIS B CA 1
ATOM 1839 C C . HIS B 1 26 ? -4.121 25.969 -1.769 1 96.44 26 HIS B C 1
ATOM 1841 O O . HIS B 1 26 ? -4.859 26.953 -1.891 1 96.44 26 HIS B O 1
ATOM 1847 N N . LEU B 1 27 ? -4.168 25.172 -0.636 1 98.19 27 LEU B N 1
ATOM 1848 C CA . LEU B 1 27 ? -5.188 25.391 0.382 1 98.19 27 LEU B CA 1
ATOM 1849 C C . LEU B 1 27 ? -4.723 26.422 1.407 1 98.19 27 LEU B C 1
ATOM 1851 O O . LEU B 1 27 ? -5.504 27.266 1.844 1 98.19 27 LEU B O 1
ATOM 1855 N N . ILE B 1 28 ? -3.502 26.359 1.767 1 98.5 28 ILE B N 1
ATOM 1856 C CA . ILE B 1 28 ? -2.98 27.188 2.852 1 98.5 28 ILE B CA 1
ATOM 1857 C C . ILE B 1 28 ? -2.293 28.422 2.277 1 98.5 28 ILE B C 1
ATOM 1859 O O . ILE B 1 28 ? -1.401 28.312 1.435 1 98.5 28 ILE B O 1
ATOM 1863 N N . LYS B 1 29 ? -2.572 29.547 2.689 1 97.81 29 LYS B N 1
ATOM 1864 C CA . LYS B 1 29 ? -2.098 30.844 2.193 1 97.81 29 LYS B CA 1
ATOM 1865 C C . LYS B 1 29 ? -0.668 31.109 2.654 1 97.81 29 LYS B C 1
ATOM 1867 O O . LYS B 1 29 ? 0.138 31.656 1.901 1 97.81 29 LYS B O 1
ATOM 1872 N N . ASP B 1 30 ? -0.345 30.812 3.842 1 97.88 30 ASP B N 1
ATOM 1873 C CA . ASP B 1 30 ? 0.929 31.125 4.48 1 97.88 30 ASP B CA 1
ATOM 1874 C C . ASP B 1 30 ? 1.512 29.906 5.176 1 97.88 30 ASP B C 1
ATOM 1876 O O . ASP B 1 30 ? 1.742 29.906 6.387 1 97.88 30 ASP B O 1
ATOM 1880 N N . PRO B 1 31 ? 1.788 28.859 4.371 1 96.56 31 PRO B N 1
ATOM 1881 C CA . PRO B 1 31 ? 2.348 27.656 4.988 1 96.56 31 PRO B CA 1
ATOM 1882 C C . PRO B 1 31 ? 3.695 27.906 5.656 1 96.56 31 PRO B C 1
ATOM 1884 O O . PRO B 1 31 ? 4.41 28.844 5.285 1 96.56 31 PRO B O 1
ATOM 1887 N N . PRO B 1 32 ? 3.98 27.109 6.629 1 95.94 32 PRO B N 1
ATOM 1888 C CA . PRO B 1 32 ? 5.324 27.219 7.199 1 95.94 32 PRO B CA 1
ATOM 1889 C C . PRO B 1 32 ? 6.426 26.969 6.168 1 95.94 32 PRO B C 1
ATOM 1891 O O . PRO B 1 32 ? 6.254 26.141 5.273 1 95.94 32 PRO B O 1
ATOM 1894 N N . PRO B 1 33 ? 7.555 27.641 6.348 1 94.12 33 PRO B N 1
ATOM 1895 C CA . PRO B 1 33 ? 8.641 27.484 5.375 1 94.12 33 PRO B CA 1
ATOM 1896 C C . PRO B 1 33 ? 9.172 26.062 5.289 1 94.12 33 PRO B C 1
ATOM 1898 O O . PRO B 1 33 ? 9.641 25.641 4.234 1 94.12 33 PRO B O 1
ATOM 1901 N N . GLU B 1 34 ? 9.102 25.297 6.398 1 93.25 34 GLU B N 1
ATOM 1902 C CA . GLU B 1 34 ? 9.594 23.922 6.438 1 93.25 34 GLU B CA 1
ATOM 1903 C C . GLU B 1 34 ? 8.664 22.984 5.672 1 93.25 34 GLU B C 1
ATOM 1905 O O . GLU B 1 34 ? 9.023 21.844 5.383 1 93.25 34 GLU B O 1
ATOM 1910 N N . GLY B 1 35 ? 7.488 23.531 5.363 1 94.75 35 GLY B N 1
ATOM 1911 C CA . GLY B 1 35 ? 6.461 22.672 4.793 1 94.75 35 GLY B CA 1
ATOM 1912 C C . GLY B 1 35 ? 5.703 21.875 5.836 1 94.75 35 GLY B C 1
ATOM 1913 O O . GLY B 1 35 ? 6.004 21.953 7.027 1 94.75 35 GLY B O 1
ATOM 1914 N N . ILE B 1 36 ? 4.707 21.25 5.422 1 96.62 36 ILE B N 1
ATOM 1915 C CA . ILE B 1 36 ? 3.955 20.328 6.27 1 96.62 36 ILE B CA 1
ATOM 1916 C C . ILE B 1 36 ? 3.936 18.938 5.633 1 96.62 36 ILE B C 1
ATOM 1918 O O . ILE B 1 36 ? 4.211 18.797 4.441 1 96.62 36 ILE B O 1
ATOM 1922 N N . PRO B 1 37 ? 3.676 17.922 6.5 1 97.5 37 PRO B N 1
ATOM 1923 C CA . PRO B 1 37 ? 3.518 16.609 5.887 1 97.5 37 PRO B CA 1
ATOM 1924 C C . PRO B 1 37 ? 2.535 16.609 4.719 1 97.5 37 PRO B C 1
ATOM 1926 O O . PRO B 1 37 ? 1.368 16.969 4.891 1 97.5 37 PRO B O 1
ATOM 1929 N N . ALA B 1 38 ? 3.057 16.188 3.582 1 96.88 38 ALA B N 1
ATOM 1930 C CA . ALA B 1 38 ? 2.277 16.25 2.348 1 96.88 38 ALA B CA 1
ATOM 1931 C C . ALA B 1 38 ? 1.366 15.031 2.209 1 96.88 38 ALA B C 1
ATOM 1933 O O . ALA B 1 38 ? 1.695 13.945 2.691 1 96.88 38 ALA B O 1
ATOM 1934 N N . LEU B 1 39 ? 0.258 15.258 1.604 1 98.31 39 LEU B N 1
ATOM 1935 C CA . LEU B 1 39 ? -0.561 14.164 1.089 1 98.31 39 LEU B CA 1
ATOM 1936 C C . LEU B 1 39 ? -0.225 13.875 -0.37 1 98.31 39 LEU B C 1
ATOM 1938 O O . LEU B 1 39 ? 0.13 14.781 -1.122 1 98.31 39 LEU B O 1
ATOM 1942 N N . PRO B 1 40 ? -0.323 12.586 -0.745 1 98.62 40 PRO B N 1
ATOM 1943 C CA . PRO B 1 40 ? -0.169 12.32 -2.178 1 98.62 40 PRO B CA 1
ATOM 1944 C C . PRO B 1 40 ? -1.271 12.961 -3.018 1 98.62 40 PRO B C 1
ATOM 1946 O O . PRO B 1 40 ? -2.381 13.18 -2.525 1 98.62 40 PRO B O 1
ATOM 1949 N N . ALA B 1 41 ? -0.925 13.297 -4.234 1 98.25 41 ALA B N 1
ATOM 1950 C CA . ALA B 1 41 ? -1.931 13.727 -5.203 1 98.25 41 ALA B CA 1
ATOM 1951 C C . ALA B 1 41 ? -2.588 12.523 -5.879 1 98.25 41 ALA B C 1
ATOM 1953 O O . ALA B 1 41 ? -2.086 11.398 -5.785 1 98.25 41 ALA B O 1
ATOM 1954 N N . PRO B 1 42 ? -3.75 12.742 -6.508 1 97.62 42 PRO B N 1
ATOM 1955 C CA . PRO B 1 42 ? -4.277 11.672 -7.359 1 97.62 42 PRO B CA 1
ATOM 1956 C C . PRO B 1 42 ? -3.264 11.195 -8.391 1 97.62 42 PRO B C 1
ATOM 1958 O O . PRO B 1 42 ? -2.461 11.984 -8.891 1 97.62 42 PRO B O 1
ATOM 1961 N N . PRO B 1 43 ? -3.244 9.93 -8.625 1 98.12 43 PRO B N 1
ATOM 1962 C CA . PRO B 1 43 ? -4.277 8.961 -8.25 1 98.12 43 PRO B CA 1
ATOM 1963 C C . PRO B 1 43 ? -3.988 8.266 -6.922 1 98.12 43 PRO B C 1
ATOM 1965 O O . PRO B 1 43 ? -4.68 7.316 -6.551 1 98.12 43 PRO B O 1
ATOM 1968 N N . LEU B 1 44 ? -3.002 8.742 -6.105 1 98.75 44 LEU B N 1
ATOM 1969 C CA . LEU B 1 44 ? -2.623 8.023 -4.891 1 98.75 44 LEU B CA 1
ATOM 1970 C C . LEU B 1 44 ? -3.271 8.656 -3.664 1 98.75 44 LEU B C 1
ATOM 1972 O O . LEU B 1 44 ? -3.055 8.203 -2.537 1 98.75 44 LEU B O 1
ATOM 1976 N N . LEU B 1 45 ? -4.055 9.766 -3.947 1 98.81 45 LEU B N 1
ATOM 1977 C CA . LEU B 1 45 ? -4.855 10.289 -2.844 1 98.81 45 LEU B CA 1
ATOM 1978 C C . LEU B 1 45 ? -5.996 9.336 -2.504 1 98.81 45 LEU B C 1
ATOM 1980 O O . LEU B 1 45 ? -6.898 9.125 -3.318 1 98.81 45 LEU B O 1
ATOM 1984 N N . MET B 1 46 ? -6.02 8.773 -1.277 1 98.75 46 MET B N 1
ATOM 1985 C CA . MET B 1 46 ? -6.941 7.695 -0.93 1 98.75 46 MET B CA 1
ATOM 1986 C C . MET B 1 46 ? -8.109 8.227 -0.1 1 98.75 46 MET B C 1
ATOM 1988 O O . MET B 1 46 ? -8.969 7.457 0.329 1 98.75 46 MET B O 1
ATOM 1992 N N . VAL B 1 47 ? -8.141 9.523 0.132 1 98.81 47 VAL B N 1
ATOM 1993 C CA . VAL B 1 47 ? -9.18 10.125 0.959 1 98.81 47 VAL B CA 1
ATOM 1994 C C . VAL B 1 47 ? -9.883 11.234 0.179 1 98.81 47 VAL B C 1
ATOM 1996 O O . VAL B 1 47 ? -9.242 12.188 -0.273 1 98.81 47 VAL B O 1
ATOM 1999 N N . ASP B 1 48 ? -11.156 11.109 0.057 1 98.88 48 ASP B N 1
ATOM 2000 C CA . ASP B 1 48 ? -11.938 12.133 -0.633 1 98.88 48 ASP B CA 1
ATOM 2001 C C . ASP B 1 48 ? -12.336 13.258 0.32 1 98.88 48 ASP B C 1
ATOM 2003 O O . ASP B 1 48 ? -12.336 14.43 -0.064 1 98.88 48 ASP B O 1
ATOM 2007 N N . ARG B 1 49 ? -12.688 12.867 1.523 1 98.94 49 ARG B N 1
ATOM 2008 C CA . ARG B 1 49 ? -13.141 13.883 2.475 1 98.94 49 ARG B CA 1
ATOM 2009 C C . ARG B 1 49 ? -12.883 13.43 3.91 1 98.94 49 ARG B C 1
ATOM 2011 O O . ARG B 1 49 ? -12.828 12.234 4.191 1 98.94 49 ARG B O 1
ATOM 2018 N N . VAL B 1 50 ? -12.68 14.367 4.77 1 98.94 50 VAL B N 1
ATOM 2019 C CA . VAL B 1 50 ? -12.602 14.156 6.211 1 98.94 50 VAL B CA 1
ATOM 2020 C C . VAL B 1 50 ? -13.891 14.633 6.871 1 98.94 50 VAL B C 1
ATOM 2022 O O . VAL B 1 50 ? -14.305 15.781 6.68 1 98.94 50 VAL B O 1
ATOM 2025 N N . LEU B 1 51 ? -14.469 13.742 7.637 1 98.94 51 LEU B N 1
ATOM 2026 C CA . LEU B 1 51 ? -15.766 14.039 8.242 1 98.94 51 LEU B CA 1
ATOM 2027 C C . LEU B 1 51 ? -15.594 14.656 9.625 1 98.94 51 LEU B C 1
ATOM 2029 O O . LEU B 1 51 ? -16.422 15.461 10.055 1 98.94 51 LEU B O 1
ATOM 2033 N N . SER B 1 52 ? -14.562 14.234 10.312 1 98.94 52 SER B N 1
ATOM 2034 C CA . SER B 1 52 ? -14.32 14.781 11.641 1 98.94 52 SER B CA 1
ATOM 2035 C C . SER B 1 52 ? -12.883 14.539 12.086 1 98.94 52 SER B C 1
ATOM 2037 O O . SER B 1 52 ? -12.266 13.547 11.703 1 98.94 52 SER B O 1
ATOM 2039 N N . VAL B 1 53 ? -12.375 15.438 12.852 1 98.88 53 VAL B N 1
ATOM 2040 C CA . VAL B 1 53 ? -11.109 15.336 13.57 1 98.88 53 VAL B CA 1
ATOM 2041 C C . VAL B 1 53 ? -11.305 15.758 15.023 1 98.88 53 VAL B C 1
ATOM 2043 O O . VAL B 1 53 ? -11.883 16.812 15.297 1 98.88 53 VAL B O 1
ATOM 2046 N N . GLU B 1 54 ? -10.852 14.945 15.875 1 98.56 54 GLU B N 1
ATOM 2047 C CA . GLU B 1 54 ? -10.922 15.242 17.312 1 98.56 54 GLU B CA 1
ATOM 2048 C C . GLU B 1 54 ? -9.555 15.109 17.969 1 98.56 54 GLU B C 1
ATOM 2050 O O . GLU B 1 54 ? -8.781 14.203 17.641 1 98.56 54 GLU B O 1
ATOM 2055 N N . HIS B 1 55 ? -9.25 16.062 18.875 1 96.94 55 HIS B N 1
ATOM 2056 C CA . HIS B 1 55 ? -8.023 16.047 19.656 1 96.94 55 HIS B CA 1
ATOM 2057 C C . HIS B 1 55 ? -8.328 15.914 21.156 1 96.94 55 HIS B C 1
ATOM 2059 O O . HIS B 1 55 ? -9.18 16.641 21.672 1 96.94 55 HIS B O 1
ATOM 2065 N N . THR B 1 56 ? -7.762 15.039 21.766 1 96.62 56 THR B N 1
ATOM 2066 C CA . THR B 1 56 ? -7.824 14.898 23.219 1 96.62 56 THR B CA 1
ATOM 2067 C C . THR B 1 56 ? -6.434 14.656 23.797 1 96.62 56 THR B C 1
ATOM 2069 O O . THR B 1 56 ? -6.023 13.508 23.984 1 96.62 56 THR B O 1
ATOM 2072 N N . GLY B 1 57 ? -5.723 15.766 24.109 1 96.31 57 GLY B N 1
ATOM 2073 C CA . GLY B 1 57 ? -4.332 15.617 24.516 1 96.31 57 GLY B CA 1
ATOM 2074 C C . GLY B 1 57 ? -3.467 14.984 23.438 1 96.31 57 GLY B C 1
ATOM 2075 O O . GLY B 1 57 ? -3.438 15.453 22.297 1 96.31 57 GLY B O 1
ATOM 2076 N N . SER B 1 58 ? -2.826 13.914 23.875 1 97.06 58 SER B N 1
ATOM 2077 C CA . SER B 1 58 ? -1.965 13.219 22.922 1 97.06 58 SER B CA 1
ATOM 2078 C C . SER B 1 58 ? -2.75 12.195 22.109 1 97.06 58 SER B C 1
ATOM 2080 O O . SER B 1 58 ? -2.191 11.523 21.234 1 97.06 58 SER B O 1
ATOM 2082 N N . ARG B 1 59 ? -4.031 12.109 22.438 1 98.38 59 ARG B N 1
ATOM 2083 C CA . ARG B 1 59 ? -4.91 11.18 21.75 1 98.38 59 ARG B CA 1
ATOM 2084 C C . ARG B 1 59 ? -5.859 11.914 20.812 1 98.38 59 ARG B C 1
ATOM 2086 O O . ARG B 1 59 ? -5.852 13.148 20.75 1 98.38 59 ARG B O 1
ATOM 2093 N N . GLY B 1 60 ? -6.652 11.117 20 1 98.69 60 GLY B N 1
ATOM 2094 C CA . GLY B 1 60 ? -7.598 11.727 19.078 1 98.69 60 GLY B CA 1
ATOM 2095 C C . GLY B 1 60 ? -8.273 10.727 18.172 1 98.69 60 GLY B C 1
ATOM 2096 O O . GLY B 1 60 ? -8.242 9.523 18.422 1 98.69 60 GLY B O 1
ATOM 2097 N N . LYS B 1 61 ? -8.984 11.336 17.203 1 98.88 61 LYS B N 1
ATOM 2098 C CA . LYS B 1 61 ? -9.727 10.516 16.25 1 98.88 61 LYS B CA 1
ATOM 2099 C C . LYS B 1 61 ? -9.93 11.25 14.93 1 98.88 61 LYS B C 1
ATOM 2101 O O . LYS B 1 61 ? -10.156 12.461 14.914 1 98.88 61 LYS B O 1
ATOM 2106 N N . ILE B 1 62 ? -9.82 10.57 13.859 1 98.94 62 ILE B N 1
ATOM 2107 C CA . ILE B 1 62 ? -10.148 11.086 12.531 1 98.94 62 ILE B CA 1
ATOM 2108 C C . ILE B 1 62 ? -11.078 10.117 11.812 1 98.94 62 ILE B C 1
ATOM 2110 O O . ILE B 1 62 ? -10.844 8.906 11.812 1 98.94 62 ILE B O 1
ATOM 2114 N N . ILE B 1 63 ? -12.164 10.609 11.25 1 99 63 ILE B N 1
ATOM 2115 C CA . ILE B 1 63 ? -13.062 9.844 10.398 1 99 63 ILE B CA 1
ATOM 2116 C C . ILE B 1 63 ? -13.07 10.43 8.992 1 99 63 ILE B C 1
ATOM 2118 O O . ILE B 1 63 ? -13.242 11.641 8.82 1 99 63 ILE B O 1
ATOM 2122 N N . ALA B 1 64 ? -12.852 9.617 7.98 1 99 64 ALA B N 1
ATOM 2123 C CA . ALA B 1 64 ? -12.773 10.078 6.598 1 99 64 ALA B CA 1
ATOM 2124 C C . ALA B 1 64 ? -13.422 9.07 5.648 1 99 64 ALA B C 1
ATOM 2126 O O . ALA B 1 64 ? -13.773 7.965 6.055 1 99 64 ALA B O 1
ATOM 2127 N N . GLU B 1 65 ? -13.617 9.523 4.375 1 98.94 65 GLU B N 1
ATOM 2128 C CA . GLU B 1 65 ? -14.281 8.664 3.402 1 98.94 65 GLU B CA 1
ATOM 2129 C C . GLU B 1 65 ? -13.68 8.844 2.01 1 98.94 65 GLU B C 1
ATOM 2131 O O . GLU B 1 65 ? -13.094 9.883 1.709 1 98.94 65 GLU B O 1
ATOM 2136 N N . THR B 1 66 ? -13.82 7.852 1.24 1 98.94 66 THR B N 1
ATOM 2137 C CA . THR B 1 66 ? -13.555 7.875 -0.194 1 98.94 66 THR B CA 1
ATOM 2138 C C . THR B 1 66 ? -14.664 7.156 -0.958 1 98.94 66 THR B C 1
ATOM 2140 O O . THR B 1 66 ? -15.109 6.082 -0.552 1 98.94 66 THR B O 1
ATOM 2143 N N . ASP B 1 67 ? -15.164 7.762 -2.023 1 98.88 67 ASP B N 1
ATOM 2144 C CA . ASP B 1 67 ? -16.156 7.133 -2.889 1 98.88 67 ASP B CA 1
ATOM 2145 C C . ASP B 1 67 ? -15.508 6.082 -3.791 1 98.88 67 ASP B C 1
ATOM 2147 O O . ASP B 1 67 ? -14.383 6.262 -4.254 1 98.88 67 ASP B O 1
ATOM 2151 N N . ILE B 1 68 ? -16.234 5.012 -3.994 1 98.81 68 ILE B N 1
ATOM 2152 C CA . ILE B 1 68 ? -15.828 3.984 -4.949 1 98.81 68 ILE B CA 1
ATOM 2153 C C . ILE B 1 68 ? -16.562 4.191 -6.273 1 98.81 68 ILE B C 1
ATOM 2155 O O . ILE B 1 68 ? -17.781 4.391 -6.293 1 98.81 68 ILE B O 1
ATOM 2159 N N . HIS B 1 69 ? -15.773 4.207 -7.305 1 98.5 69 HIS B N 1
ATOM 2160 C CA . HIS B 1 69 ? -16.328 4.297 -8.648 1 98.5 69 HIS B CA 1
ATOM 2161 C C . HIS B 1 69 ? -16.031 3.045 -9.461 1 98.5 69 HIS B C 1
ATOM 2163 O O . HIS B 1 69 ? -14.945 2.457 -9.32 1 98.5 69 HIS B O 1
ATOM 2169 N N . LEU B 1 70 ? -16.906 2.701 -10.344 1 98 70 LEU B N 1
ATOM 2170 C CA . LEU B 1 70 ? -16.844 1.485 -11.148 1 98 70 LEU B CA 1
ATOM 2171 C C . LEU B 1 70 ? -15.523 1.404 -11.914 1 98 70 LEU B C 1
ATOM 2173 O O . LEU B 1 70 ? -14.969 0.318 -12.086 1 98 70 LEU B O 1
ATOM 2177 N N . ASP B 1 71 ? -15.031 2.576 -12.328 1 97.75 71 ASP B N 1
ATOM 2178 C CA . ASP B 1 71 ? -13.898 2.596 -13.242 1 97.75 71 ASP B CA 1
ATOM 2179 C C . ASP B 1 71 ? -12.656 3.162 -12.555 1 97.75 71 ASP B C 1
ATOM 2181 O O . ASP B 1 71 ? -11.75 3.674 -13.227 1 97.75 71 ASP B O 1
ATOM 2185 N N . ASP B 1 72 ? -12.688 3.133 -11.18 1 98.5 72 ASP B N 1
ATOM 2186 C CA . ASP B 1 72 ? -11.469 3.557 -10.492 1 98.5 72 ASP B CA 1
ATOM 2187 C C . ASP B 1 72 ? -10.234 2.891 -11.102 1 98.5 72 ASP B C 1
ATOM 2189 O O . ASP B 1 72 ? -10.273 1.714 -11.469 1 98.5 72 ASP B O 1
ATOM 2193 N N . TRP B 1 73 ? -9.109 3.605 -11.117 1 98.44 73 TRP B N 1
ATOM 2194 C CA . TRP B 1 73 ? -7.926 3.221 -11.883 1 98.44 73 TRP B CA 1
ATOM 2195 C C . TRP B 1 73 ? -7.391 1.871 -11.414 1 98.44 73 TRP B C 1
ATOM 2197 O O . TRP B 1 73 ? -6.926 1.065 -12.227 1 98.44 73 TRP B O 1
ATOM 2207 N N . PHE B 1 74 ? -7.465 1.604 -10.125 1 98.69 74 PHE B N 1
ATOM 2208 C CA . PHE B 1 74 ? -6.867 0.384 -9.594 1 98.69 74 PHE B CA 1
ATOM 2209 C C . PHE B 1 74 ? -7.719 -0.832 -9.945 1 98.69 74 PHE B C 1
ATOM 2211 O O . PHE B 1 74 ? -7.219 -1.958 -9.977 1 98.69 74 PHE B O 1
ATOM 2218 N N . PHE B 1 75 ? -8.984 -0.67 -10.266 1 98.5 75 PHE B N 1
ATOM 2219 C CA . PHE B 1 75 ? -9.805 -1.787 -10.711 1 98.5 75 PHE B CA 1
ATOM 2220 C C . PHE B 1 75 ? -9.453 -2.186 -12.133 1 98.5 75 PHE B C 1
ATOM 2222 O O . PHE B 1 75 ? -9.789 -3.285 -12.578 1 98.5 75 PHE B O 1
ATOM 2229 N N . GLN B 1 76 ? -8.773 -1.303 -12.852 1 97.75 76 GLN B N 1
ATOM 2230 C CA . GLN B 1 76 ? -8.406 -1.579 -14.234 1 97.75 76 GLN B CA 1
ATOM 2231 C C . GLN B 1 76 ? -7.133 -2.414 -14.312 1 97.75 76 GLN B C 1
ATOM 2233 O O . GLN B 1 76 ? -6.805 -2.963 -15.367 1 97.75 76 GLN B O 1
ATOM 2238 N N . CYS B 1 77 ? -6.426 -2.494 -13.156 1 98.06 77 CYS B N 1
ATOM 2239 C CA . CYS B 1 77 ? -5.133 -3.168 -13.234 1 98.06 77 CYS B CA 1
ATOM 2240 C C . CYS B 1 77 ? -4.949 -4.129 -12.07 1 98.06 77 CYS B C 1
ATOM 2242 O O . CYS B 1 77 ? -3.994 -4.91 -12.047 1 98.06 77 CYS B O 1
ATOM 2244 N N . HIS B 1 78 ? -5.867 -4.125 -11.031 1 98.44 78 HIS B N 1
ATOM 2245 C CA . HIS B 1 78 ? -5.82 -4.973 -9.844 1 98.44 78 HIS B CA 1
ATOM 2246 C C . HIS B 1 78 ? -7.184 -5.598 -9.562 1 98.44 78 HIS B C 1
ATOM 2248 O O . HIS B 1 78 ? -7.98 -5.035 -8.805 1 98.44 78 HIS B O 1
ATOM 2254 N N . PHE B 1 79 ? -7.461 -6.66 -10.094 1 97.06 79 PHE B N 1
ATOM 2255 C CA . PHE B 1 79 ? -6.77 -7.441 -11.109 1 97.06 79 PHE B CA 1
ATOM 2256 C C . PHE B 1 79 ? -7.586 -7.496 -12.398 1 97.06 79 PHE B C 1
ATOM 2258 O O . PHE B 1 79 ? -8.812 -7.422 -12.359 1 97.06 79 PHE B O 1
ATOM 2265 N N . ARG B 1 80 ? -6.875 -7.68 -13.414 1 90.81 80 ARG B N 1
ATOM 2266 C CA . ARG B 1 80 ? -7.613 -7.883 -14.656 1 90.81 80 ARG B CA 1
ATOM 2267 C C . ARG B 1 80 ? -8.57 -9.062 -14.539 1 90.81 80 ARG B C 1
ATOM 2269 O O . ARG B 1 80 ? -8.195 -10.133 -14.07 1 90.81 80 ARG B O 1
ATOM 2276 N N . HIS B 1 81 ? -9.812 -8.969 -14.805 1 89.75 81 HIS B N 1
ATOM 2277 C CA . HIS B 1 81 ? -10.875 -9.961 -14.805 1 89.75 81 HIS B CA 1
ATOM 2278 C C . HIS B 1 81 ? -11.25 -10.375 -13.383 1 89.75 81 HIS B C 1
ATOM 2280 O O . HIS B 1 81 ? -11.906 -11.398 -13.18 1 89.75 81 HIS B O 1
ATOM 2286 N N . ASP B 1 82 ? -10.742 -9.773 -12.414 1 96.62 82 ASP B N 1
ATOM 2287 C CA . ASP B 1 82 ? -11.102 -9.977 -11.008 1 96.62 82 ASP B CA 1
ATOM 2288 C C . ASP B 1 82 ? -10.82 -8.719 -10.188 1 96.62 82 ASP B C 1
ATOM 2290 O O . ASP B 1 82 ? -10.031 -8.75 -9.242 1 96.62 82 ASP B O 1
ATOM 2294 N N . PRO B 1 83 ? -11.508 -7.648 -10.547 1 98.25 83 PRO B N 1
ATOM 2295 C CA . PRO B 1 83 ? -11.141 -6.367 -9.938 1 98.25 83 PRO B CA 1
ATOM 2296 C C . PRO B 1 83 ? -11.406 -6.332 -8.438 1 98.25 83 PRO B C 1
ATOM 2298 O O . PRO B 1 83 ? -12.5 -6.707 -7.992 1 98.25 83 PRO B O 1
ATOM 2301 N N . VAL B 1 84 ? -10.461 -5.973 -7.719 1 98.62 84 VAL B N 1
ATOM 2302 C CA . VAL B 1 84 ? -10.477 -5.766 -6.273 1 98.62 84 VAL B CA 1
ATOM 2303 C C . VAL B 1 84 ? -9.516 -4.641 -5.898 1 98.62 84 VAL B C 1
ATOM 2305 O O . VAL B 1 84 ? -8.422 -4.535 -6.457 1 98.62 84 VAL B O 1
ATOM 2308 N N . LYS B 1 85 ? -9.992 -3.713 -5.051 1 98.88 85 LYS B N 1
ATOM 2309 C CA . LYS B 1 85 ? -9.094 -2.66 -4.586 1 98.88 85 LYS B CA 1
ATOM 2310 C C . LYS B 1 85 ? -7.891 -3.244 -3.848 1 98.88 85 LYS B C 1
ATOM 2312 O O . LYS B 1 85 ? -8.055 -4.062 -2.938 1 98.88 85 LYS B O 1
ATOM 2317 N N . PRO B 1 86 ? -6.664 -2.838 -4.254 1 98.75 86 PRO B N 1
ATOM 2318 C CA . PRO B 1 86 ? -5.504 -3.342 -3.508 1 98.75 86 PRO B CA 1
ATOM 2319 C C . PRO B 1 86 ? -5.551 -2.975 -2.027 1 98.75 86 PRO B C 1
ATOM 2321 O O . PRO B 1 86 ? -5.727 -1.804 -1.682 1 98.75 86 PRO B O 1
ATOM 2324 N N . GLY B 1 87 ? -5.34 -3.943 -1.178 1 98.56 87 GLY B N 1
ATOM 2325 C CA . GLY B 1 87 ? -5.336 -3.701 0.256 1 98.56 87 GLY B CA 1
ATOM 2326 C C . GLY B 1 87 ? -4.309 -2.67 0.684 1 98.56 87 GLY B C 1
ATOM 2327 O O . GLY B 1 87 ? -4.555 -1.888 1.605 1 98.56 87 GLY B O 1
ATOM 2328 N N . CYS B 1 88 ? -3.191 -2.639 0.031 1 98.81 88 CYS B N 1
ATOM 2329 C CA . CYS B 1 88 ? -2.104 -1.74 0.401 1 98.81 88 CYS B CA 1
ATOM 2330 C C . CYS B 1 88 ? -2.543 -0.284 0.31 1 98.81 88 CYS B C 1
ATOM 2332 O O . CYS B 1 88 ? -2.08 0.558 1.082 1 98.81 88 CYS B O 1
ATOM 2334 N N . LEU B 1 89 ? -3.441 0.052 -0.59 1 98.81 89 LEU B N 1
ATOM 2335 C CA . LEU B 1 89 ? -3.904 1.428 -0.739 1 98.81 89 LEU B CA 1
ATOM 2336 C C . LEU B 1 89 ? -4.793 1.832 0.432 1 98.81 89 LEU B C 1
ATOM 2338 O O . LEU B 1 89 ? -4.812 3 0.828 1 98.81 89 LEU B O 1
ATOM 2342 N N . GLY B 1 90 ? -5.527 0.837 0.966 1 98.69 90 GLY B N 1
ATOM 2343 C CA . GLY B 1 90 ? -6.273 1.098 2.186 1 98.69 90 GLY B CA 1
ATOM 2344 C C . GLY B 1 90 ? -5.383 1.365 3.385 1 98.69 90 GLY B C 1
ATOM 2345 O O . GLY B 1 90 ? -5.684 2.232 4.207 1 98.69 90 GLY B O 1
ATOM 2346 N N . VAL B 1 91 ? -4.336 0.616 3.443 1 98.94 91 VAL B N 1
ATOM 2347 C CA . VAL B 1 91 ? -3.363 0.843 4.508 1 98.94 91 VAL B CA 1
ATOM 2348 C C . VAL B 1 91 ? -2.752 2.234 4.363 1 98.94 91 VAL B C 1
ATOM 2350 O O . VAL B 1 91 ? -2.607 2.961 5.348 1 98.94 91 VAL B O 1
ATOM 2353 N N . ASP B 1 92 ? -2.416 2.58 3.139 1 98.94 92 ASP B N 1
ATOM 2354 C CA . ASP B 1 92 ? -1.826 3.893 2.891 1 98.94 92 ASP B CA 1
ATOM 2355 C C . ASP B 1 92 ? -2.785 5.012 3.293 1 98.94 92 ASP B C 1
ATOM 2357 O O . ASP B 1 92 ? -2.354 6.07 3.752 1 98.94 92 ASP B O 1
ATOM 2361 N N . ALA B 1 93 ? -4.098 4.805 3.092 1 98.94 93 ALA B N 1
ATOM 2362 C CA . ALA B 1 93 ? -5.082 5.793 3.529 1 98.94 93 ALA B CA 1
ATOM 2363 C C . ALA B 1 93 ? -4.918 6.113 5.012 1 98.94 93 ALA B C 1
ATOM 2365 O O . ALA B 1 93 ? -5.023 7.273 5.418 1 98.94 93 ALA B O 1
ATOM 2366 N N . ILE B 1 94 ? -4.66 5.086 5.777 1 98.94 94 ILE B N 1
ATOM 2367 C CA . ILE B 1 94 ? -4.473 5.273 7.211 1 98.94 94 ILE B CA 1
ATOM 2368 C C . ILE B 1 94 ? -3.219 6.105 7.461 1 98.94 94 ILE B C 1
ATOM 2370 O O . ILE B 1 94 ? -3.242 7.051 8.25 1 98.94 94 ILE B O 1
ATOM 2374 N N . TRP B 1 95 ? -2.148 5.82 6.758 1 98.94 95 TRP B N 1
ATOM 2375 C CA . TRP B 1 95 ? -0.929 6.605 6.906 1 98.94 95 TRP B CA 1
ATOM 2376 C C . TRP B 1 95 ? -1.147 8.047 6.445 1 98.94 95 TRP B C 1
ATOM 2378 O O . TRP B 1 95 ? -0.624 8.984 7.051 1 98.94 95 TRP B O 1
ATOM 2388 N N . GLN B 1 96 ? -1.895 8.242 5.383 1 98.94 96 GLN B N 1
ATOM 2389 C CA . GLN B 1 96 ? -2.213 9.586 4.914 1 98.94 96 GLN B CA 1
ATOM 2390 C C . GLN B 1 96 ? -2.947 10.391 5.984 1 98.94 96 GLN B C 1
ATOM 2392 O O . GLN B 1 96 ? -2.623 11.555 6.23 1 98.94 96 GLN B O 1
ATOM 2397 N N . LEU B 1 97 ? -3.875 9.75 6.633 1 98.94 97 LEU B N 1
ATOM 2398 C CA . LEU B 1 97 ? -4.668 10.422 7.656 1 98.94 97 LEU B CA 1
ATOM 2399 C C . LEU B 1 97 ? -3.822 10.727 8.883 1 98.94 97 LEU B C 1
ATOM 2401 O O . LEU B 1 97 ? -3.998 11.773 9.523 1 98.94 97 LEU B O 1
ATOM 2405 N N . LEU B 1 98 ? -2.928 9.812 9.211 1 98.94 98 LEU B N 1
ATOM 2406 C CA . LEU B 1 98 ? -2.004 10.086 10.305 1 98.94 98 LEU B CA 1
ATOM 2407 C C . LEU B 1 98 ? -1.098 11.266 9.969 1 98.94 98 LEU B C 1
ATOM 2409 O O . LEU B 1 98 ? -0.823 12.109 10.828 1 98.94 98 LEU B O 1
ATOM 2413 N N . GLY B 1 99 ? -0.631 11.297 8.719 1 98.81 99 GLY B N 1
ATOM 2414 C CA . GLY B 1 99 ? 0.141 12.453 8.281 1 98.81 99 GLY B CA 1
ATOM 2415 C C . GLY B 1 99 ? -0.63 13.758 8.367 1 98.81 99 GLY B C 1
ATOM 2416 O O . GLY B 1 99 ? -0.095 14.773 8.805 1 98.81 99 GLY B O 1
ATOM 2417 N N . LEU B 1 100 ? -1.856 13.742 7.938 1 98.88 100 LEU B N 1
ATOM 2418 C CA . LEU B 1 100 ? -2.715 14.914 8.047 1 98.88 100 LEU B CA 1
ATOM 2419 C C . LEU B 1 100 ? -2.865 15.352 9.5 1 98.88 100 LEU B C 1
ATOM 2421 O O . LEU B 1 100 ? -2.836 16.547 9.797 1 98.88 100 LEU B O 1
ATOM 2425 N N . TYR B 1 101 ? -3.01 14.352 10.367 1 98.88 101 TYR B N 1
ATOM 2426 C CA . TYR B 1 101 ? -3.156 14.641 11.789 1 98.88 101 TYR B CA 1
ATOM 2427 C C . TYR B 1 101 ? -1.94 15.391 12.32 1 98.88 101 TYR B C 1
ATOM 2429 O O . TYR B 1 101 ? -2.08 16.359 13.078 1 98.88 101 TYR B O 1
ATOM 2437 N N . ILE B 1 102 ? -0.738 14.945 11.945 1 98.5 102 ILE B N 1
ATOM 2438 C CA . ILE B 1 102 ? 0.482 15.641 12.328 1 98.5 102 ILE B CA 1
ATOM 2439 C C . ILE B 1 102 ? 0.406 17.094 11.875 1 98.5 102 ILE B C 1
ATOM 2441 O O . ILE B 1 102 ? 0.7 18.016 12.656 1 98.5 102 ILE B O 1
ATOM 2445 N N . SER B 1 103 ? -0.017 17.328 10.68 1 98.19 103 SER B N 1
ATOM 2446 C CA . SER B 1 103 ? -0.109 18.672 10.133 1 98.19 103 SER B CA 1
ATOM 2447 C C . SER B 1 103 ? -1.079 19.531 10.938 1 98.19 103 SER B C 1
ATOM 2449 O O . SER B 1 103 ? -0.781 20.688 11.25 1 98.19 103 SER B O 1
ATOM 2451 N N . LEU B 1 104 ? -2.205 18.969 11.289 1 98.44 104 LEU B N 1
ATOM 2452 C CA . LEU B 1 104 ? -3.244 19.703 12.008 1 98.44 104 LEU B CA 1
ATOM 2453 C C . LEU B 1 104 ? -2.795 20.031 13.422 1 98.44 104 LEU B C 1
ATOM 2455 O O . LEU B 1 104 ? -3.262 21 14.016 1 98.44 104 LEU B O 1
ATOM 2459 N N . ARG B 1 105 ? -1.851 19.234 13.914 1 97.62 105 ARG B N 1
ATOM 2460 C CA . ARG B 1 105 ? -1.354 19.438 15.273 1 97.62 105 ARG B CA 1
ATOM 2461 C C . ARG B 1 105 ? -0.118 20.328 15.273 1 97.62 105 ARG B C 1
ATOM 2463 O O . ARG B 1 105 ? 0.544 20.469 16.312 1 97.62 105 ARG B O 1
ATOM 2470 N N . GLY B 1 106 ? 0.236 20.844 14.109 1 96 106 GLY B N 1
ATOM 2471 C CA . GLY B 1 106 ? 1.294 21.828 14.031 1 96 106 GLY B CA 1
ATOM 2472 C C . GLY B 1 106 ? 2.643 21.25 13.664 1 96 106 GLY B C 1
ATOM 2473 O O . GLY B 1 106 ? 3.66 21.938 13.688 1 96 106 GLY B O 1
ATOM 2474 N N . GLY B 1 107 ? 2.643 19.938 13.391 1 97 107 GLY B N 1
ATOM 2475 C CA . GLY B 1 107 ? 3.881 19.344 12.914 1 97 107 GLY B CA 1
ATOM 2476 C C . GLY B 1 107 ? 4.305 19.859 11.555 1 97 107 GLY B C 1
ATOM 2477 O O . GLY B 1 107 ? 3.465 20.109 10.688 1 97 107 GLY B O 1
ATOM 2478 N N . VAL B 1 108 ? 5.68 19.984 11.336 1 96.5 108 VAL B N 1
ATOM 2479 C CA . VAL B 1 108 ? 6.223 20.516 10.094 1 96.5 108 VAL B CA 1
ATOM 2480 C C . VAL B 1 108 ? 7.258 19.547 9.523 1 96.5 108 VAL B C 1
ATOM 2482 O O . VAL B 1 108 ? 7.645 18.578 10.188 1 96.5 108 VAL B O 1
ATOM 2485 N N . GLY B 1 109 ? 7.641 19.812 8.273 1 96.25 109 GLY B N 1
ATOM 2486 C CA . GLY B 1 109 ? 8.617 18.969 7.613 1 96.25 109 GLY B CA 1
ATOM 2487 C C . GLY B 1 109 ? 7.988 17.953 6.684 1 96.25 109 GLY B C 1
ATOM 2488 O O . GLY B 1 109 ? 6.887 18.156 6.172 1 96.25 109 GLY B O 1
ATOM 2489 N N . SER B 1 110 ? 8.742 16.891 6.363 1 97 110 SER B N 1
ATOM 2490 C CA . SER B 1 110 ? 8.32 15.867 5.414 1 97 110 SER B CA 1
ATOM 2491 C C . SER B 1 110 ? 7.754 14.648 6.133 1 97 110 SER B C 1
ATOM 2493 O O . SER B 1 110 ? 8.43 14.039 6.969 1 97 110 SER B O 1
ATOM 2495 N N . GLY B 1 111 ? 6.527 14.352 5.867 1 97.56 111 GLY B N 1
ATOM 2496 C CA . GLY B 1 111 ? 5.898 13.172 6.445 1 97.56 111 GLY B CA 1
ATOM 2497 C C . GLY B 1 111 ? 6.379 11.875 5.82 1 97.56 111 GLY B C 1
ATOM 2498 O O . GLY B 1 111 ? 6.59 11.797 4.609 1 97.56 111 GLY B O 1
ATOM 2499 N N . ARG B 1 112 ? 6.594 10.844 6.637 1 98.44 112 ARG B N 1
ATOM 2500 C CA . ARG B 1 112 ? 6.957 9.5 6.195 1 98.44 112 ARG B CA 1
ATOM 2501 C C . ARG B 1 112 ? 6.215 8.438 7.004 1 98.44 112 ARG B C 1
ATOM 2503 O O . ARG B 1 112 ? 6.168 8.508 8.234 1 98.44 112 ARG B O 1
ATOM 2510 N N . ALA B 1 113 ? 5.582 7.516 6.25 1 98.62 113 ALA B N 1
ATOM 2511 C CA . ALA B 1 113 ? 5.133 6.309 6.941 1 98.62 113 ALA B CA 1
ATOM 2512 C C . ALA B 1 113 ? 6.312 5.531 7.516 1 98.62 113 ALA B C 1
ATOM 2514 O O . ALA B 1 113 ? 7.328 5.352 6.84 1 98.62 113 ALA B O 1
ATOM 2515 N N . LEU B 1 114 ? 6.121 5.07 8.742 1 98.5 114 LEU B N 1
ATOM 2516 C CA . LEU B 1 114 ? 7.199 4.328 9.383 1 98.5 114 LEU B CA 1
ATOM 2517 C C . LEU B 1 114 ? 6.828 2.855 9.531 1 98.5 114 LEU B C 1
ATOM 2519 O O . LEU B 1 114 ? 7.688 2.021 9.828 1 98.5 114 LEU B O 1
ATOM 2523 N N . GLY B 1 115 ? 5.594 2.52 9.414 1 98.69 115 GLY B N 1
ATOM 2524 C CA . GLY B 1 115 ? 5.184 1.125 9.453 1 98.69 115 GLY B CA 1
ATOM 2525 C C . GLY B 1 115 ? 3.914 0.901 10.25 1 98.69 115 GLY B C 1
ATOM 2526 O O . GLY B 1 115 ? 3.076 1.8 10.359 1 98.69 115 GLY B O 1
ATOM 2527 N N . ALA B 1 116 ? 3.727 -0.308 10.641 1 98.88 116 ALA B N 1
ATOM 2528 C CA . ALA B 1 116 ? 2.619 -0.764 11.469 1 98.88 116 ALA B CA 1
ATOM 2529 C C . ALA B 1 116 ? 2.957 -2.082 12.164 1 98.88 116 ALA B C 1
ATOM 2531 O O . ALA B 1 116 ? 3.721 -2.891 11.625 1 98.88 116 ALA B O 1
ATOM 2532 N N . LYS B 1 117 ? 2.35 -2.271 13.289 1 98.75 117 LYS B N 1
ATOM 2533 C CA . LYS B 1 117 ? 2.596 -3.504 14.031 1 98.75 117 LYS B CA 1
ATOM 2534 C C . LYS B 1 117 ? 1.822 -4.676 13.43 1 98.75 117 LYS B C 1
ATOM 2536 O O . LYS B 1 117 ? 2.285 -5.816 13.469 1 98.75 117 LYS B O 1
ATOM 2541 N N . GLU B 1 118 ? 0.649 -4.383 12.953 1 98.88 118 GLU B N 1
ATOM 2542 C CA . GLU B 1 118 ? -0.154 -5.453 12.367 1 98.88 118 GLU B CA 1
ATOM 2543 C C . GLU B 1 118 ? -1.116 -4.906 11.312 1 98.88 118 GLU B C 1
ATOM 2545 O O . GLU B 1 118 ? -1.749 -3.871 11.523 1 98.88 118 GLU B O 1
ATOM 2550 N N . VAL B 1 119 ? -1.168 -5.582 10.234 1 98.88 119 VAL B N 1
ATOM 2551 C CA . VAL B 1 119 ? -2.131 -5.324 9.164 1 98.88 119 VAL B CA 1
ATOM 2552 C C . VAL B 1 119 ? -2.959 -6.578 8.906 1 98.88 119 VAL B C 1
ATOM 2554 O O . VAL B 1 119 ? -2.406 -7.648 8.633 1 98.88 119 VAL B O 1
ATOM 2557 N N . ASP B 1 120 ? -4.277 -6.441 8.953 1 98.69 120 ASP B N 1
ATOM 2558 C CA . ASP B 1 120 ? -5.18 -7.574 8.758 1 98.69 120 ASP B CA 1
ATOM 2559 C C . ASP B 1 120 ? -6.25 -7.25 7.719 1 98.69 120 ASP B C 1
ATOM 2561 O O . ASP B 1 120 ? -7.031 -6.316 7.895 1 98.69 120 ASP B O 1
ATOM 2565 N N . PHE B 1 121 ? -6.27 -8.039 6.688 1 98.62 121 PHE B N 1
ATOM 2566 C CA . PHE B 1 121 ? -7.336 -7.957 5.699 1 98.62 121 PHE B CA 1
ATOM 2567 C C . PHE B 1 121 ? -8.297 -9.133 5.844 1 98.62 121 PHE B C 1
ATOM 2569 O O . PHE B 1 121 ? -7.879 -10.289 5.824 1 98.62 121 PHE B O 1
ATOM 2576 N N . PHE B 1 122 ? -9.516 -8.867 5.965 1 97.62 122 PHE B N 1
ATOM 2577 C CA . PHE B 1 122 ? -10.461 -9.969 6.09 1 97.62 122 PHE B CA 1
ATOM 2578 C C . PHE B 1 122 ? -11.695 -9.719 5.23 1 97.62 122 PHE B C 1
ATOM 2580 O O . PHE B 1 122 ? -12.703 -10.414 5.367 1 97.62 122 PHE B O 1
ATOM 2587 N N . GLY B 1 123 ? -11.641 -8.75 4.352 1 97.62 123 GLY B N 1
ATOM 2588 C CA . GLY B 1 123 ? -12.672 -8.438 3.373 1 97.62 123 GLY B CA 1
ATOM 2589 C C . GLY B 1 123 ? -12.117 -7.832 2.098 1 97.62 123 GLY B C 1
ATOM 2590 O O . GLY B 1 123 ? -10.898 -7.699 1.945 1 97.62 123 GLY B O 1
ATOM 2591 N N . GLN B 1 124 ? -13.047 -7.555 1.135 1 98.12 124 GLN B N 1
ATOM 2592 C CA . GLN B 1 124 ? -12.688 -7.016 -0.173 1 98.12 124 GLN B CA 1
ATOM 2593 C C . GLN B 1 124 ? -13.508 -5.77 -0.499 1 98.12 124 GLN B C 1
ATOM 2595 O O . GLN B 1 124 ? -14.617 -5.598 0.013 1 98.12 124 GLN B O 1
ATOM 2600 N N . ILE B 1 125 ? -12.891 -4.906 -1.237 1 98.81 125 ILE B N 1
ATOM 2601 C CA . ILE B 1 125 ? -13.586 -3.771 -1.836 1 98.81 125 ILE B CA 1
ATOM 2602 C C . ILE B 1 125 ? -13.672 -3.957 -3.35 1 98.81 125 ILE B C 1
ATOM 2604 O O . ILE B 1 125 ? -12.648 -4.129 -4.02 1 98.81 125 ILE B O 1
ATOM 2608 N N . ARG B 1 126 ? -14.914 -3.957 -3.867 1 98.69 126 ARG B N 1
ATOM 2609 C CA . ARG B 1 126 ? -15.18 -4.297 -5.262 1 98.69 126 ARG B CA 1
ATOM 2610 C C . ARG B 1 126 ? -15.805 -3.119 -6 1 98.69 126 ARG B C 1
ATOM 2612 O O . ARG B 1 126 ? -16.188 -2.125 -5.383 1 98.69 126 ARG B O 1
ATOM 2619 N N . PRO B 1 127 ? -15.875 -3.184 -7.32 1 98.38 127 PRO B N 1
ATOM 2620 C CA . PRO B 1 127 ? -16.203 -2.01 -8.133 1 98.38 127 PRO B CA 1
ATOM 2621 C C . PRO B 1 127 ? -17.609 -1.482 -7.883 1 98.38 127 PRO B C 1
ATOM 2623 O O . PRO B 1 127 ? -17.875 -0.299 -8.102 1 98.38 127 PRO B O 1
ATOM 2626 N N . HIS B 1 128 ? -18.5 -2.299 -7.43 1 98.62 128 HIS B N 1
ATOM 2627 C CA . HIS B 1 128 ? -19.875 -1.837 -7.266 1 98.62 128 HIS B CA 1
ATOM 2628 C C . HIS B 1 128 ? -20.156 -1.453 -5.82 1 98.62 128 HIS B C 1
ATOM 2630 O O . HIS B 1 128 ? -21.312 -1.187 -5.457 1 98.62 128 HIS B O 1
ATOM 2636 N N . ASN B 1 129 ? -19.156 -1.543 -4.91 1 98.69 129 ASN B N 1
ATOM 2637 C CA . ASN B 1 129 ? -19.281 -0.87 -3.621 1 98.69 129 ASN B CA 1
ATOM 2638 C C . ASN B 1 129 ? -19.469 0.637 -3.791 1 98.69 129 ASN B C 1
ATOM 2640 O O . ASN B 1 129 ? -19.281 1.167 -4.887 1 98.69 129 ASN B O 1
ATOM 2644 N N . LYS B 1 130 ? -19.812 1.327 -2.684 1 98.75 130 LYS B N 1
ATOM 2645 C CA . LYS B 1 130 ? -20.156 2.74 -2.826 1 98.75 130 LYS B CA 1
ATOM 2646 C C . LYS B 1 130 ? -19.141 3.621 -2.09 1 98.75 130 LYS B C 1
ATOM 2648 O O . LYS B 1 130 ? -18.672 4.625 -2.633 1 98.75 130 LYS B O 1
ATOM 2653 N N . VAL B 1 131 ? -18.906 3.258 -0.836 1 98.88 131 VAL B N 1
ATOM 2654 C CA . VAL B 1 131 ? -18.094 4.172 -0.038 1 98.88 131 VAL B CA 1
ATOM 2655 C C . VAL B 1 131 ? -17.188 3.381 0.901 1 98.88 131 VAL B C 1
ATOM 2657 O O . VAL B 1 131 ? -17.625 2.391 1.499 1 98.88 131 VAL B O 1
ATOM 2660 N N . VAL B 1 132 ? -15.953 3.779 0.988 1 98.94 132 VAL B N 1
ATOM 2661 C CA . VAL B 1 132 ? -15.023 3.312 2.014 1 98.94 132 VAL B CA 1
ATOM 2662 C C . VAL B 1 132 ? -14.93 4.344 3.135 1 98.94 132 VAL B C 1
ATOM 2664 O O . VAL B 1 132 ? -14.758 5.535 2.877 1 98.94 132 VAL B O 1
ATOM 2667 N N . ARG B 1 133 ? -15.078 3.873 4.32 1 98.94 133 ARG B N 1
ATOM 2668 C CA . ARG B 1 133 ? -14.93 4.723 5.496 1 98.94 133 ARG B CA 1
ATOM 2669 C C . ARG B 1 133 ? -13.703 4.32 6.309 1 98.94 133 ARG B C 1
ATOM 2671 O O . ARG B 1 133 ? -13.453 3.133 6.523 1 98.94 133 ARG B O 1
ATOM 2678 N N . TYR B 1 134 ? -12.969 5.289 6.695 1 98.94 134 TYR B N 1
ATOM 2679 C CA . TYR B 1 134 ? -11.789 5.109 7.535 1 98.94 134 TYR B CA 1
ATOM 2680 C C . TYR B 1 134 ? -12.016 5.688 8.93 1 98.94 134 TYR B C 1
ATOM 2682 O O . TYR B 1 134 ? -12.406 6.848 9.07 1 98.94 134 TYR B O 1
ATOM 2690 N N . GLU B 1 135 ? -11.812 4.902 9.914 1 98.94 135 GLU B N 1
ATOM 2691 C CA . GLU B 1 135 ? -11.797 5.363 11.297 1 98.94 135 GLU B CA 1
ATOM 2692 C C . GLU B 1 135 ? -10.422 5.172 11.93 1 98.94 135 GLU B C 1
ATOM 2694 O O . GLU B 1 135 ? -9.961 4.043 12.102 1 98.94 135 GLU B O 1
ATOM 2699 N N . VAL B 1 136 ? -9.812 6.285 12.289 1 98.94 136 VAL B N 1
ATOM 2700 C CA . VAL B 1 136 ? -8.469 6.238 12.852 1 98.94 136 VAL B CA 1
ATOM 2701 C C . VAL B 1 136 ? -8.492 6.727 14.297 1 98.94 136 VAL B C 1
ATOM 2703 O O . VAL B 1 136 ? -8.898 7.855 14.57 1 98.94 136 VAL B O 1
ATOM 2706 N N . SER B 1 137 ? -8.102 5.855 15.148 1 98.94 137 SER B N 1
ATOM 2707 C CA . SER B 1 137 ? -7.91 6.211 16.547 1 98.94 137 SER B CA 1
ATOM 2708 C C . SER B 1 137 ? -6.449 6.535 16.844 1 98.94 137 SER B C 1
ATOM 2710 O O . SER B 1 137 ? -5.582 5.664 16.734 1 98.94 137 SER B O 1
ATOM 2712 N N . ILE B 1 138 ? -6.199 7.754 17.266 1 98.88 138 ILE B N 1
ATOM 2713 C CA . ILE B 1 138 ? -4.848 8.164 17.625 1 98.88 138 ILE B CA 1
ATOM 2714 C C . ILE B 1 138 ? -4.504 7.668 19.016 1 98.88 138 ILE B C 1
ATOM 2716 O O . ILE B 1 138 ? -5.16 8.039 20 1 98.88 138 ILE B O 1
ATOM 2720 N N . ARG B 1 139 ? -3.498 6.887 19.109 1 98.69 139 ARG B N 1
ATOM 2721 C CA . ARG B 1 139 ? -3.025 6.395 20.391 1 98.69 139 ARG B CA 1
ATOM 2722 C C . ARG B 1 139 ? -2.111 7.414 21.062 1 98.69 139 ARG B C 1
ATOM 2724 O O . ARG B 1 139 ? -2.168 7.598 22.281 1 98.69 139 ARG B O 1
ATOM 2731 N N . ARG B 1 140 ? -1.286 8 20.219 1 98.44 140 ARG B N 1
ATOM 2732 C CA . ARG B 1 140 ? -0.307 8.938 20.766 1 98.44 140 ARG B CA 1
ATOM 2733 C C . ARG B 1 140 ? 0.204 9.891 19.703 1 98.44 140 ARG B C 1
ATOM 2735 O O . ARG B 1 140 ? 0.581 9.453 18.609 1 98.44 140 ARG B O 1
ATOM 2742 N N . TYR B 1 141 ? 0.186 11.086 20.031 1 98 141 TYR B N 1
ATOM 2743 C CA . TYR B 1 141 ? 0.882 12.117 19.266 1 98 141 TYR B CA 1
ATOM 2744 C C . TYR B 1 141 ? 2.014 12.727 20.094 1 98 141 TYR B C 1
ATOM 2746 O O . TYR B 1 141 ? 1.831 13.055 21.266 1 98 141 TYR B O 1
ATOM 2754 N N . SER B 1 142 ? 3.178 12.844 19.438 1 96.56 142 SER B N 1
ATOM 2755 C CA . SER B 1 142 ? 4.336 13.461 20.078 1 96.56 142 SER B CA 1
ATOM 2756 C C . SER B 1 142 ? 4.992 14.484 19.156 1 96.56 142 SER B C 1
ATOM 2758 O O . SER B 1 142 ? 5.141 14.242 17.953 1 96.56 142 SER B O 1
ATOM 2760 N N . HIS B 1 143 ? 5.309 15.57 19.734 1 93.31 143 HIS B N 1
ATOM 2761 C CA . HIS B 1 143 ? 6.039 16.625 19.047 1 93.31 143 HIS B CA 1
ATOM 2762 C C . HIS B 1 143 ? 7.34 16.953 19.766 1 93.31 143 HIS B C 1
ATOM 2764 O O . HIS B 1 143 ? 7.316 17.516 20.875 1 93.31 143 HIS B O 1
ATOM 2770 N N . LEU B 1 144 ? 8.398 16.547 19.125 1 89.25 144 LEU B N 1
ATOM 2771 C CA . LEU B 1 144 ? 9.711 16.844 19.688 1 89.25 144 LEU B CA 1
ATOM 2772 C C . LEU B 1 144 ? 10.32 18.078 19.047 1 89.25 144 LEU B C 1
ATOM 2774 O O . LEU B 1 144 ? 11.156 17.969 18.156 1 89.25 144 LEU B O 1
ATOM 2778 N N . GLU B 1 145 ? 10.023 19.172 19.609 1 82.88 145 GLU B N 1
ATOM 2779 C CA . GLU B 1 145 ? 10.367 20.469 19.016 1 82.88 145 GLU B CA 1
ATOM 2780 C C . GLU B 1 145 ? 11.875 20.609 18.844 1 82.88 145 GLU B C 1
ATOM 2782 O O . GLU B 1 145 ? 12.344 21.062 17.797 1 82.88 145 GLU B O 1
ATOM 2787 N N . GLN B 1 146 ? 12.633 20.297 19.844 1 83.75 146 GLN B N 1
ATOM 2788 C CA . GLN B 1 146 ? 14.078 20.469 19.828 1 83.75 146 GLN B CA 1
ATOM 2789 C C . GLN B 1 146 ? 14.711 19.625 18.703 1 83.75 146 GLN B C 1
ATOM 2791 O O . GLN B 1 146 ? 15.734 20.016 18.141 1 83.75 146 GLN B O 1
ATOM 2796 N N . GLN B 1 147 ? 14.031 18.609 18.344 1 83.12 147 GLN B N 1
ATOM 2797 C CA . GLN B 1 147 ? 14.555 17.703 17.328 1 83.12 147 GLN B CA 1
ATOM 2798 C C . GLN B 1 147 ? 13.891 17.938 15.969 1 83.12 147 GLN B C 1
ATOM 2800 O O . GLN B 1 147 ? 14.336 17.406 14.953 1 83.12 147 GLN B O 1
ATOM 2805 N N . GLY B 1 148 ? 12.93 18.75 15.961 1 87.62 148 GLY B N 1
ATOM 2806 C CA . GLY B 1 148 ? 12.203 19 14.719 1 87.62 148 GLY B CA 1
ATOM 2807 C C . GLY B 1 148 ? 11.469 17.781 14.195 1 87.62 148 GLY B C 1
ATOM 2808 O O . GLY B 1 148 ? 11.438 17.547 12.984 1 87.62 148 GLY B O 1
ATOM 2809 N N . VAL B 1 149 ? 11.047 16.891 15.07 1 93.44 149 VAL B N 1
ATOM 2810 C CA . VAL B 1 149 ? 10.398 15.633 14.695 1 93.44 149 VAL B CA 1
ATOM 2811 C C . VAL B 1 149 ? 9.031 15.539 15.375 1 93.44 149 VAL B C 1
ATOM 2813 O O . VAL B 1 149 ? 8.883 15.898 16.547 1 93.44 149 VAL B O 1
ATOM 2816 N N . SER B 1 150 ? 8.008 15.219 14.633 1 97.12 150 SER B N 1
ATOM 2817 C CA . SER B 1 150 ? 6.711 14.82 15.172 1 97.12 150 SER B CA 1
ATOM 2818 C C . SER B 1 150 ? 6.383 13.375 14.82 1 97.12 150 SER B C 1
ATOM 2820 O O . SER B 1 150 ? 6.766 12.883 13.75 1 97.12 150 SER B O 1
ATOM 2822 N N . MET B 1 151 ? 5.668 12.703 15.781 1 97.56 151 MET B N 1
ATOM 2823 C CA . MET B 1 151 ? 5.289 11.312 15.57 1 97.56 151 MET B CA 1
ATOM 2824 C C . MET B 1 151 ? 3.836 11.078 15.969 1 97.56 151 MET B C 1
ATOM 2826 O O . MET B 1 151 ? 3.35 11.672 16.938 1 97.56 151 MET B O 1
ATOM 2830 N N . VAL B 1 152 ? 3.234 10.227 15.227 1 98.62 152 VAL B N 1
ATOM 2831 C CA . VAL B 1 152 ? 1.879 9.828 15.594 1 98.62 152 VAL B CA 1
ATOM 2832 C C . VAL B 1 152 ? 1.725 8.312 15.438 1 98.62 152 VAL B C 1
ATOM 2834 O O . VAL B 1 152 ? 2.258 7.723 14.5 1 98.62 152 VAL B O 1
ATOM 2837 N N . LEU B 1 153 ? 1.175 7.711 16.422 1 98.75 153 LEU B N 1
ATOM 2838 C CA . LEU B 1 153 ? 0.815 6.297 16.469 1 98.75 153 LEU B CA 1
ATOM 2839 C C . LEU B 1 153 ? -0.697 6.125 16.562 1 98.75 153 LEU B C 1
ATOM 2841 O O . LEU B 1 153 ? -1.354 6.766 17.391 1 98.75 153 LEU B O 1
ATOM 2845 N N . GLY B 1 154 ? -1.26 5.297 15.688 1 98.88 154 GLY B N 1
ATOM 2846 C CA . GLY B 1 154 ? -2.703 5.125 15.719 1 98.88 154 GLY B CA 1
ATOM 2847 C C . GLY B 1 154 ? -3.16 3.797 15.148 1 98.88 154 GLY B C 1
ATOM 2848 O O . GLY B 1 154 ? -2.369 3.072 14.539 1 98.88 154 GLY B O 1
ATOM 2849 N N . ASP B 1 155 ? -4.453 3.443 15.383 1 98.94 155 ASP B N 1
ATOM 2850 C CA . ASP B 1 155 ? -5.125 2.271 14.828 1 98.94 155 ASP B CA 1
ATOM 2851 C C . ASP B 1 155 ? -6.164 2.678 13.789 1 98.94 155 ASP B C 1
ATOM 2853 O O . ASP B 1 155 ? -6.859 3.682 13.953 1 98.94 155 ASP B O 1
ATOM 2857 N N . GLY B 1 156 ? -6.211 1.944 12.688 1 98.94 156 GLY B N 1
ATOM 2858 C CA . GLY B 1 156 ? -7.164 2.234 11.633 1 98.94 156 GLY B CA 1
ATOM 2859 C C . GLY B 1 156 ? -8.125 1.09 11.359 1 98.94 156 GLY B C 1
ATOM 2860 O O . GLY B 1 156 ? -7.707 -0.067 11.266 1 98.94 156 GLY B O 1
ATOM 2861 N N . SER B 1 157 ? -9.406 1.394 11.336 1 98.94 157 SER B N 1
ATOM 2862 C CA . SER B 1 157 ? -10.438 0.492 10.844 1 98.94 157 SER B CA 1
ATOM 2863 C C . SER B 1 157 ? -10.992 0.964 9.5 1 98.94 157 SER B C 1
ATOM 2865 O O . SER B 1 157 ? -11.289 2.148 9.328 1 98.94 157 SER B O 1
ATOM 2867 N N . VAL B 1 158 ? -11.078 0.044 8.594 1 98.94 158 VAL B N 1
ATOM 2868 C CA . VAL B 1 158 ? -11.57 0.374 7.258 1 98.94 158 VAL B CA 1
ATOM 2869 C C . VAL B 1 158 ? -12.875 -0.37 6.996 1 98.94 158 VAL B C 1
ATOM 2871 O O . VAL B 1 158 ? -12.953 -1.589 7.172 1 98.94 158 VAL B O 1
ATOM 2874 N N . PHE B 1 159 ? -13.859 0.41 6.613 1 98.88 159 PHE B N 1
ATOM 2875 C CA . PHE B 1 159 ? -15.188 -0.119 6.316 1 98.88 159 PHE B CA 1
ATOM 2876 C C . PHE B 1 159 ? -15.539 0.098 4.848 1 98.88 159 PHE B C 1
ATOM 2878 O O . PHE B 1 159 ? -15.188 1.127 4.266 1 98.88 159 PHE B O 1
ATOM 2885 N N . VAL B 1 160 ? -16.25 -0.851 4.25 1 98.81 160 VAL B N 1
ATOM 2886 C CA . VAL B 1 160 ? -16.844 -0.639 2.938 1 98.81 160 VAL B CA 1
ATOM 2887 C C . VAL B 1 160 ? -18.359 -0.87 3.016 1 98.81 160 VAL B C 1
ATOM 2889 O O . VAL B 1 160 ? -18.812 -1.934 3.449 1 98.81 160 VAL B O 1
ATOM 2892 N N . ASP B 1 161 ? -19.094 0.163 2.674 1 98.56 161 ASP B N 1
ATOM 2893 C CA . ASP B 1 161 ? -20.547 0.152 2.754 1 98.56 161 ASP B CA 1
ATOM 2894 C C . ASP B 1 161 ? -21.016 -0.326 4.125 1 98.56 161 ASP B C 1
ATOM 2896 O O . ASP B 1 161 ? -21.938 -1.15 4.223 1 98.56 161 ASP B O 1
ATOM 2900 N N . GLY B 1 162 ? -20.281 0.069 5.113 1 98.38 162 GLY B N 1
ATOM 2901 C CA . GLY B 1 162 ? -20.703 -0.125 6.488 1 98.38 162 GLY B CA 1
ATOM 2902 C C . GLY B 1 162 ? -20.141 -1.38 7.121 1 98.38 162 GLY B C 1
ATOM 2903 O O . GLY B 1 162 ? -20.297 -1.604 8.32 1 98.38 162 GLY B O 1
ATOM 2904 N N . GLU B 1 163 ? -19.422 -2.229 6.398 1 98.25 163 GLU B N 1
ATOM 2905 C CA . GLU B 1 163 ? -18.828 -3.455 6.918 1 98.25 163 GLU B CA 1
ATOM 2906 C C . GLU B 1 163 ? -17.312 -3.32 7.059 1 98.25 163 GLU B C 1
ATOM 2908 O O . GLU B 1 163 ? -16.625 -2.949 6.105 1 98.25 163 GLU B O 1
ATOM 2913 N N . GLN B 1 164 ? -16.844 -3.658 8.242 1 98.75 164 GLN B N 1
ATOM 2914 C CA . GLN B 1 164 ? -15.391 -3.576 8.414 1 98.75 164 GLN B CA 1
ATOM 2915 C C . GLN B 1 164 ? -14.68 -4.66 7.613 1 98.75 164 GLN B C 1
ATOM 2917 O O . GLN B 1 164 ? -15.055 -5.832 7.668 1 98.75 164 GLN B O 1
ATOM 2922 N N . VAL B 1 165 ? -13.586 -4.246 6.902 1 98.56 165 VAL B N 1
ATOM 2923 C CA . VAL B 1 165 ? -12.93 -5.215 6.035 1 98.56 165 VAL B CA 1
ATOM 2924 C C . VAL B 1 165 ? -11.438 -5.246 6.324 1 98.56 165 VAL B C 1
ATOM 2926 O O . VAL B 1 165 ? -10.734 -6.184 5.93 1 98.56 165 VAL B O 1
ATOM 2929 N N . TYR B 1 166 ? -10.805 -4.168 6.922 1 97.69 166 TYR B N 1
ATOM 2930 C CA . TYR B 1 166 ? -9.398 -4.109 7.316 1 97.69 166 TYR B CA 1
ATOM 2931 C C . TYR B 1 166 ? -9.258 -3.688 8.773 1 97.69 166 TYR B C 1
ATOM 2933 O O . TYR B 1 166 ? -10.117 -2.977 9.305 1 97.69 166 TYR B O 1
ATOM 2941 N N . GLN B 1 167 ? -8.234 -4.137 9.422 1 98.88 167 GLN B N 1
ATOM 2942 C CA . GLN B 1 167 ? -7.754 -3.59 10.68 1 98.88 167 GLN B CA 1
ATOM 2943 C C . GLN B 1 167 ? -6.242 -3.379 10.656 1 98.88 167 GLN B C 1
ATOM 2945 O O . GLN B 1 167 ? -5.492 -4.281 10.281 1 98.88 167 GLN B O 1
ATOM 2950 N N . ILE B 1 168 ? -5.816 -2.186 10.898 1 98.94 168 ILE B N 1
ATOM 2951 C CA . ILE B 1 168 ? -4.398 -1.872 11.047 1 98.94 168 ILE B CA 1
ATOM 2952 C C . ILE B 1 168 ? -4.113 -1.439 12.484 1 98.94 168 ILE B C 1
ATOM 2954 O O . ILE B 1 168 ? -4.723 -0.495 12.984 1 98.94 168 ILE B O 1
ATOM 2958 N N . ASN B 1 169 ? -3.191 -2.092 13.094 1 98.94 169 ASN B N 1
ATOM 2959 C CA . ASN B 1 169 ? -2.84 -1.778 14.477 1 98.94 169 ASN B CA 1
ATOM 2960 C C . ASN B 1 169 ? -1.47 -1.113 14.562 1 98.94 169 ASN B C 1
ATOM 2962 O O . ASN B 1 169 ? -0.511 -1.567 13.938 1 98.94 169 ASN B O 1
ATOM 2966 N N . GLN B 1 170 ? -1.432 -0.012 15.32 1 98.88 170 GLN B N 1
ATOM 2967 C CA . GLN B 1 170 ? -0.22 0.736 15.641 1 98.88 170 GLN B CA 1
ATOM 2968 C C . GLN B 1 170 ? 0.504 1.176 14.375 1 98.88 170 GLN B C 1
ATOM 2970 O O . GLN B 1 170 ? 1.699 0.918 14.211 1 98.88 170 GLN B O 1
ATOM 2975 N N . ALA B 1 171 ? -0.297 1.746 13.477 1 98.94 171 ALA B N 1
ATOM 2976 C CA . ALA B 1 171 ? 0.302 2.449 12.344 1 98.94 171 ALA B CA 1
ATOM 2977 C C . ALA B 1 171 ? 1.058 3.691 12.805 1 98.94 171 ALA B C 1
ATOM 2979 O O . ALA B 1 171 ? 0.632 4.371 13.742 1 98.94 171 ALA B O 1
ATOM 2980 N N . LYS B 1 172 ? 2.154 3.965 12.125 1 98.75 172 LYS B N 1
ATOM 2981 C CA . LYS B 1 172 ? 3.041 5.023 12.594 1 98.75 172 LYS B CA 1
ATOM 2982 C C . LYS B 1 172 ? 3.475 5.93 11.445 1 98.75 172 LYS B C 1
ATOM 2984 O O . LYS B 1 172 ? 3.805 5.449 10.359 1 98.75 172 LYS B O 1
ATOM 2989 N N . VAL B 1 173 ? 3.459 7.207 11.672 1 98.75 173 VAL B N 1
ATOM 2990 C CA . VAL B 1 173 ? 3.957 8.211 10.742 1 98.75 173 VAL B CA 1
ATOM 2991 C C . VAL B 1 173 ? 4.809 9.234 11.492 1 98.75 173 VAL B C 1
ATOM 2993 O O . VAL B 1 173 ? 4.508 9.586 12.633 1 98.75 173 VAL B O 1
ATOM 2996 N N . GLY B 1 174 ? 5.871 9.648 10.852 1 97.88 174 GLY B N 1
ATOM 2997 C CA . GLY B 1 174 ? 6.703 10.719 11.375 1 97.88 174 GLY B CA 1
ATOM 2998 C C . GLY B 1 174 ? 6.879 11.867 10.406 1 97.88 174 GLY B C 1
ATOM 2999 O O . GLY B 1 174 ? 6.668 11.711 9.203 1 97.88 174 GLY B O 1
ATOM 3000 N N . SER B 1 175 ? 7.164 13.008 10.945 1 97.62 175 SER B N 1
ATOM 3001 C CA . SER B 1 175 ? 7.562 14.156 10.141 1 97.62 175 SER B CA 1
ATOM 3002 C C . SER B 1 175 ? 8.969 14.617 10.5 1 97.62 175 SER B C 1
ATOM 3004 O O . SER B 1 175 ? 9.32 14.695 11.68 1 97.62 175 SER B O 1
ATOM 3006 N N . PHE B 1 176 ? 9.727 14.953 9.523 1 95.81 176 PHE B N 1
ATOM 3007 C CA 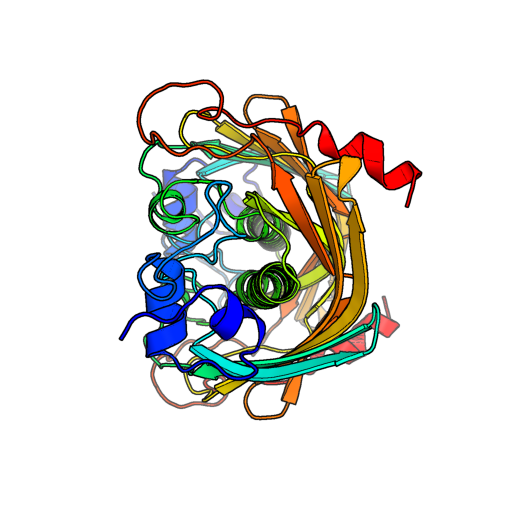. PHE B 1 176 ? 11.156 15.188 9.695 1 95.81 176 PHE B CA 1
ATOM 3008 C C . PHE B 1 176 ? 11.594 16.438 8.93 1 95.81 176 PHE B C 1
ATOM 3010 O O . PHE B 1 176 ? 11.094 16.703 7.836 1 95.81 176 PHE B O 1
ATOM 3017 N N . LEU B 1 177 ? 12.539 17.109 9.492 1 94.19 177 LEU B N 1
ATOM 3018 C CA . LEU B 1 177 ? 13.125 18.266 8.828 1 94.19 177 LEU B CA 1
ATOM 3019 C C . LEU B 1 177 ? 14.32 17.859 7.969 1 94.19 177 LEU B C 1
ATOM 3021 O O . LEU B 1 177 ? 14.945 16.828 8.227 1 94.19 177 LEU B O 1
ATOM 3025 N N . ASN B 1 178 ? 14.539 18.578 6.91 1 91.62 178 ASN B N 1
ATOM 3026 C CA . ASN B 1 178 ? 15.773 18.547 6.133 1 91.62 178 ASN B CA 1
ATOM 3027 C C . ASN B 1 178 ? 15.891 17.25 5.324 1 91.62 178 ASN B C 1
ATOM 3029 O O . ASN B 1 178 ? 17 16.75 5.105 1 91.62 178 ASN B O 1
ATOM 3033 N N . ILE B 1 179 ? 14.781 16.688 4.938 1 94.06 179 ILE B N 1
ATOM 3034 C CA . ILE B 1 179 ? 14.883 15.5 4.094 1 94.06 179 ILE B CA 1
ATOM 3035 C C . ILE B 1 179 ? 14.094 15.719 2.803 1 94.06 179 ILE B C 1
ATOM 3037 O O . ILE B 1 179 ? 14 14.812 1.97 1 94.06 179 ILE B O 1
ATOM 3041 N N . ARG B 1 180 ? 13.594 16.844 2.613 1 94.88 180 ARG B N 1
ATOM 3042 C CA . ARG B 1 180 ? 12.734 17.156 1.474 1 94.88 180 ARG B CA 1
ATOM 3043 C C . ARG B 1 180 ? 13.547 17.25 0.185 1 94.88 180 ARG B C 1
ATOM 3045 O O . ARG B 1 180 ? 14.625 17.828 0.168 1 94.88 180 ARG B O 1
ATOM 3052 N N . TYR B 1 181 ? 13 16.641 -0.839 1 95.62 181 TYR B N 1
ATOM 3053 C CA . TYR B 1 181 ? 13.562 16.734 -2.184 1 95.62 181 TYR B CA 1
ATOM 3054 C C . TYR B 1 181 ? 12.773 17.734 -3.025 1 95.62 181 TYR B C 1
ATOM 3056 O O . TYR B 1 181 ? 12.016 17.344 -3.912 1 95.62 181 TYR B O 1
ATOM 3064 N N . ASP B 1 182 ? 13.086 19.031 -2.91 1 92 182 ASP B N 1
ATOM 3065 C CA . ASP B 1 182 ? 12.211 20.078 -3.439 1 92 182 ASP B CA 1
ATOM 3066 C C . ASP B 1 182 ? 12.688 20.547 -4.812 1 92 182 ASP B C 1
ATOM 3068 O O . ASP B 1 182 ? 12 21.312 -5.48 1 92 182 ASP B O 1
ATOM 3072 N N . ASP B 1 183 ? 13.805 20.125 -5.301 1 95.06 183 ASP B N 1
ATOM 3073 C CA . ASP B 1 183 ? 14.336 20.594 -6.578 1 95.06 183 ASP B CA 1
ATOM 3074 C C . ASP B 1 183 ? 14.219 19.5 -7.648 1 95.06 183 ASP B C 1
ATOM 3076 O O . ASP B 1 183 ? 14.867 19.578 -8.695 1 95.06 183 ASP B O 1
ATOM 3080 N N . TYR B 1 184 ? 13.406 18.469 -7.391 1 95.25 184 TYR B N 1
ATOM 3081 C CA . TYR B 1 184 ? 13.094 17.469 -8.406 1 95.25 184 TYR B CA 1
ATOM 3082 C C . TYR B 1 184 ? 12.859 18.109 -9.758 1 95.25 184 TYR B C 1
ATOM 3084 O O . TYR B 1 184 ? 12.18 19.141 -9.859 1 95.25 184 TYR B O 1
ATOM 3092 N N . PRO B 1 185 ? 13.523 17.578 -10.805 1 96.81 185 PRO B N 1
ATOM 3093 C CA . PRO B 1 185 ? 14.195 16.281 -10.898 1 96.81 185 PRO B CA 1
ATOM 3094 C C . PRO B 1 185 ? 15.719 16.406 -10.859 1 96.81 185 PRO B C 1
ATOM 3096 O O . PRO B 1 185 ? 16.422 15.453 -11.195 1 96.81 185 PRO B O 1
ATOM 3099 N N . LEU B 1 186 ? 16.219 17.547 -10.414 1 97 186 LEU B N 1
ATOM 3100 C CA . LEU B 1 186 ? 17.656 17.75 -10.445 1 97 186 LEU B CA 1
ATOM 3101 C C . LEU B 1 186 ? 18.359 16.812 -9.469 1 97 186 LEU B C 1
ATOM 3103 O O . LEU B 1 186 ? 17.844 16.547 -8.383 1 97 186 LEU B O 1
ATOM 3107 N N . LYS B 1 187 ? 19.562 16.344 -9.875 1 95.81 187 LYS B N 1
ATOM 3108 C CA . LYS B 1 187 ? 20.359 15.562 -8.938 1 95.81 187 LYS B CA 1
ATOM 3109 C C . LYS B 1 187 ? 20.906 16.453 -7.816 1 95.81 187 LYS B C 1
ATOM 3111 O O . LYS B 1 187 ? 21.609 17.438 -8.078 1 95.81 187 LYS B O 1
ATOM 3116 N N . SER B 1 188 ? 20.516 16.125 -6.57 1 93.56 188 SER B N 1
ATOM 3117 C CA . SER B 1 188 ? 20.922 16.891 -5.402 1 93.56 188 SER B CA 1
ATOM 3118 C C . SER B 1 188 ? 20.969 16.016 -4.152 1 93.56 188 SER B C 1
ATOM 3120 O O . SER B 1 188 ? 20.922 14.789 -4.25 1 93.56 188 SER B O 1
ATOM 3122 N N . GLN B 1 189 ? 21.125 16.594 -2.994 1 91.12 189 GLN B N 1
ATOM 3123 C CA . GLN B 1 189 ? 21.375 15.914 -1.727 1 91.12 189 GLN B CA 1
ATOM 3124 C C . GLN B 1 189 ? 20.266 14.898 -1.422 1 91.12 189 GLN B C 1
ATOM 3126 O O . GLN B 1 189 ? 20.547 13.789 -0.957 1 91.12 189 GLN B O 1
ATOM 3131 N N . HIS B 1 190 ? 19.031 15.203 -1.766 1 93.5 190 HIS B N 1
ATOM 3132 C CA . HIS B 1 190 ? 17.922 14.336 -1.391 1 93.5 190 HIS B CA 1
ATOM 3133 C C . HIS B 1 190 ? 17.328 13.633 -2.611 1 93.5 190 HIS B C 1
ATOM 3135 O O . HIS B 1 190 ? 16.219 13.094 -2.549 1 93.5 190 HIS B O 1
ATOM 3141 N N . ALA B 1 191 ? 18.141 13.602 -3.67 1 95.94 191 ALA B N 1
ATOM 3142 C CA . ALA B 1 191 ? 17.656 13.008 -4.922 1 95.94 191 ALA B CA 1
ATOM 3143 C C . ALA B 1 191 ? 17.75 11.484 -4.875 1 95.94 191 ALA B C 1
ATOM 3145 O O . ALA B 1 191 ? 17.094 10.797 -5.66 1 95.94 191 ALA B O 1
ATOM 3146 N N . ILE B 1 192 ? 18.609 10.922 -3.939 1 96.38 192 ILE B N 1
ATOM 3147 C CA . ILE B 1 192 ? 18.812 9.484 -3.768 1 96.38 192 ILE B CA 1
ATOM 3148 C C . ILE B 1 192 ? 18.359 9.062 -2.369 1 96.38 192 ILE B C 1
ATOM 3150 O O . ILE B 1 192 ? 18.609 9.781 -1.393 1 96.38 192 ILE B O 1
ATOM 3154 N N . GLY B 1 193 ? 17.734 7.891 -2.316 1 95.12 193 GLY B N 1
ATOM 3155 C CA . GLY B 1 193 ? 17.234 7.371 -1.054 1 95.12 193 GLY B CA 1
ATOM 3156 C C . GLY B 1 193 ? 18.25 6.516 -0.32 1 95.12 193 GLY B C 1
ATOM 3157 O O . GLY B 1 193 ? 19.453 6.699 -0.477 1 95.12 193 GLY B O 1
ATOM 3158 N N . GLY B 1 194 ? 17.75 5.582 0.446 1 95 194 GLY B N 1
ATOM 3159 C CA . GLY B 1 194 ? 18.516 4.766 1.376 1 95 194 GLY B CA 1
ATOM 3160 C C . GLY B 1 194 ? 18.031 4.891 2.811 1 95 194 GLY B C 1
ATOM 3161 O O . GLY B 1 194 ? 16.922 5.371 3.062 1 95 194 GLY B O 1
ATOM 3162 N N . VAL B 1 195 ? 18.812 4.312 3.727 1 94.88 195 VAL B N 1
ATOM 3163 C CA . VAL B 1 195 ? 18.438 4.262 5.137 1 94.88 195 VAL B CA 1
ATOM 3164 C C . VAL B 1 195 ? 18.359 5.676 5.703 1 94.88 195 VAL B C 1
ATOM 3166 O O . VAL B 1 195 ? 19.25 6.492 5.484 1 94.88 195 VAL B O 1
ATOM 3169 N N . MET B 1 196 ? 17.234 5.93 6.387 1 88 196 MET B N 1
ATOM 3170 C CA . MET B 1 196 ? 17.062 7.223 7.043 1 88 196 MET B CA 1
ATOM 3171 C C . MET B 1 196 ? 17.672 7.207 8.445 1 88 196 MET B C 1
ATOM 3173 O O . MET B 1 196 ? 17.625 6.18 9.125 1 88 196 MET B O 1
ATOM 3177 N N . ALA B 1 197 ? 18.328 8.203 8.828 1 68.31 197 ALA B N 1
ATOM 3178 C CA . ALA B 1 197 ? 18.922 8.328 10.156 1 68.31 197 ALA B CA 1
ATOM 3179 C C . ALA B 1 197 ? 17.859 8.328 11.242 1 68.31 197 ALA B C 1
ATOM 3181 O O . ALA B 1 197 ? 18.172 8.445 12.43 1 68.31 197 ALA B O 1
ATOM 3182 N N . VAL B 1 198 ? 16.625 8.219 10.93 1 59.72 198 VAL B N 1
ATOM 3183 C CA . VAL B 1 198 ? 15.539 8.344 11.898 1 59.72 198 VAL B CA 1
ATOM 3184 C C . VAL B 1 198 ? 15.586 7.172 12.883 1 59.72 198 VAL B C 1
ATOM 3186 O O . VAL B 1 198 ? 15.219 7.32 14.047 1 59.72 198 VAL B O 1
ATOM 3189 N N . ASN B 1 199 ? 15.773 5.848 12.445 1 52.31 199 ASN B N 1
ATOM 3190 C CA . ASN B 1 199 ? 15.555 4.594 13.156 1 52.31 199 ASN B CA 1
ATOM 3191 C C . ASN B 1 199 ? 16.344 4.547 14.469 1 52.31 199 ASN B C 1
ATOM 3193 O O . ASN B 1 199 ? 16.094 3.68 15.312 1 52.31 199 ASN B O 1
ATOM 3197 N N . ARG B 1 200 ? 17.297 5.359 14.562 1 45.94 200 ARG B N 1
ATOM 3198 C CA . ARG B 1 200 ? 18 5.262 15.828 1 45.94 200 ARG B CA 1
ATOM 3199 C C . ARG B 1 200 ? 17.266 6.016 16.938 1 45.94 200 ARG B C 1
ATOM 3201 O O . ARG B 1 200 ? 17.625 5.926 18.109 1 45.94 200 ARG B O 1
ATOM 3208 N N . MET B 1 201 ? 16.188 6.66 16.547 1 43.19 201 MET B N 1
ATOM 3209 C CA . MET B 1 201 ? 15.523 7.465 17.578 1 43.19 201 MET B CA 1
ATOM 3210 C C . MET B 1 201 ? 14.469 6.652 18.312 1 43.19 201 MET B C 1
ATOM 3212 O O . MET B 1 201 ? 13.867 7.133 19.281 1 43.19 201 MET B O 1
ATOM 3216 N N . GLU B 1 202 ? 13.859 5.66 17.75 1 46.25 202 GLU B N 1
ATOM 3217 C CA . GLU B 1 202 ? 12.781 4.914 18.391 1 46.25 202 GLU B CA 1
ATOM 3218 C C . GLU B 1 202 ? 13.195 4.43 19.766 1 46.25 202 GLU B C 1
ATOM 3220 O O . GLU B 1 202 ? 12.352 3.992 20.562 1 46.25 202 GLU B O 1
ATOM 3225 N N . GLU B 1 203 ? 14.461 4.172 19.969 1 40.66 203 GLU B N 1
ATOM 3226 C CA . GLU B 1 203 ? 14.766 3.662 21.312 1 40.66 203 GLU B CA 1
ATOM 3227 C C . GLU B 1 203 ? 14.367 4.66 22.391 1 40.66 203 GLU B C 1
ATOM 3229 O O . GLU B 1 203 ? 14.352 4.332 23.578 1 40.66 203 GLU B O 1
ATOM 3234 N N . THR B 1 204 ? 14.078 5.754 21.969 1 33.56 204 THR B N 1
ATOM 3235 C CA . THR B 1 204 ? 13.938 6.711 23.062 1 33.56 204 THR B CA 1
ATOM 3236 C C . THR B 1 204 ? 12.461 6.98 23.359 1 33.56 204 THR B C 1
ATOM 3238 O O . THR B 1 204 ? 12.125 7.527 24.406 1 33.56 204 THR B O 1
ATOM 3241 N N . ILE B 1 205 ? 11.578 6.523 22.344 1 36.91 205 ILE B N 1
ATOM 3242 C CA . ILE B 1 205 ? 10.219 6.883 22.734 1 36.91 205 ILE B CA 1
ATOM 3243 C C . ILE B 1 205 ? 9.531 5.68 23.359 1 36.91 205 ILE B C 1
ATOM 3245 O O . ILE B 1 205 ? 9.531 4.586 22.797 1 36.91 205 ILE B O 1
#

Foldseek 3Di:
DAAALLVLLVDFKFAQVLLQCQQVVNRHDDADPQAAAHAHHPPLRLFRMWDGWADDPFKIKTKTKDWAALPRPQQVVCPVVDGWPDPVSVVVNQQRVQRSNCSSNPQGAYKDWDFFPDKDFADTDHRPFTMKMKMKIWPGWDDDPVQSKIKTWIKIWIDIPRHTGMTTHGTMMMGHGDQDDPPPPDDDDNNDDDDDPCVVPVVVD/DADALLVLLVDFKFAQVLLQCQQVVNRHDDADPQAAAHAHHPPLRLFRMWDGWADDPFKIKTKTKDWAALPRPQQVVCPVVDGWDDPVSVVVNQQRVQSSNCSSNPQGAYKDWDFFPDKDFADTDHRPFTMKMKMKIWPGWDDDPVQSKIKTWIKIWIDIPRHTGMITHGTMMMGHGDQDDPPPPDDDDNNDDDDDPCVVCVVVD

Solvent-accessible surface area (backbone atoms only — not comparable to full-atom values): 20383 Å² total; per-residue (Å²): 130,59,36,49,45,77,56,54,41,67,57,39,58,38,50,49,68,51,44,54,29,47,35,71,62,57,32,46,67,58,62,59,93,69,36,46,29,70,44,38,26,73,89,66,46,59,59,37,30,35,72,36,54,46,79,53,86,46,27,34,36,40,35,32,32,25,78,49,48,70,77,40,71,53,41,70,15,24,22,64,61,34,43,31,56,61,65,43,53,58,53,42,33,47,44,47,50,47,26,46,48,41,33,42,72,67,36,42,11,44,46,41,70,35,34,26,50,29,38,40,41,43,35,46,50,22,44,67,35,53,37,37,39,39,42,34,42,36,68,36,51,48,74,40,70,94,74,42,35,26,37,36,33,24,33,33,40,32,22,43,74,85,34,66,23,38,43,35,38,53,32,30,27,36,21,34,61,93,63,65,24,67,61,70,88,53,89,53,91,48,28,49,51,29,66,45,85,62,66,74,51,59,81,74,109,130,61,36,50,43,78,55,54,39,67,57,39,57,36,50,48,68,50,44,54,30,46,33,72,64,58,33,47,67,58,60,58,92,70,35,47,31,70,44,38,26,73,90,67,44,59,59,37,29,35,72,36,55,48,79,54,86,44,26,34,36,40,33,33,32,27,77,48,48,71,77,39,71,54,42,69,15,25,22,65,60,34,43,31,56,62,66,42,56,57,54,42,35,47,43,47,51,47,28,46,48,41,34,42,72,66,36,41,11,43,47,39,70,36,34,25,49,29,37,41,40,43,34,47,50,22,45,66,37,54,36,38,37,39,42,34,41,36,68,36,50,46,74,41,70,95,73,42,34,27,40,37,34,25,32,32,39,32,23,44,74,84,33,67,22,40,42,34,37,53,32,31,28,36,22,35,61,94,64,64,24,67,60,69,87,52,90,53,91,47,28,47,50,30,65,46,85,62,68,75,51,60,80,74,108

Radius of gyration: 20.77 Å; Cα contacts (8 Å, |Δi|>4): 1061; chains: 2; bounding box: 45×62×51 Å

Organism: Coxiella burnetii (strain RSA 493 / Nine Mile phase I) (NCBI:txid227377)

Sequence (410 aa):
MKIKYEDFKKKTTFSKEEMVALTWGHLIKDPPPEGIPALPAPPLLMVDRVLSVEHTGSRGKIIAETDIHLDDWFFQCHFRHDPVKPGCLGVDAIWQLLGLYISLRGGVGSGRALGAKEVDFFGQIRPHNKVVRYEVSIRRYSHLEQQGVSMVLGDGSVFVDGEQVYQINQAKVGSFLNIRYDDYPLKSQHAIGGVMAVNRMEETIMKIKYEDFKKKTTFSKEEMVALTWGHLIKDPPPEGIPALPAPPLLMVDRVLSVEHTGSRGKIIAETDIHLDDWFFQCHFRHDPVKPGCLGVDAIWQLLGLYISLRGGVGSGRALGAKEVDFFGQIRPHNKVVRYEVSIRRYSHLEQQGVSMVLGDGSVFVDGEQVYQINQAKVGSFLNIRYDDYPLKSQHAIGGVMAVNRMEETI

Nearest PDB structures (foldseek):
  7bhj-assembly2_B  TM=9.357E-01  e=2.478E-21  Pseudomonas aeruginosa PAO1
  4b0i-assembly3_E-2  TM=9.395E-01  e=5.355E-21  Pseudomonas aeruginosa PAO1
  7bka-assembly1_A-2  TM=9.234E-01  e=2.201E-21  Pseudomonas aeruginosa PAO1
  4b0j-assembly9_I  TM=9.116E-01  e=1.843E-21  Pseudomonas aeruginosa PAO1
  4b0j-assembly1_S  TM=9.012E-01  e=2.478E-21  Pseudomonas aeruginosa PAO1